Protein AF-A0A6M4ITG8-F1 (afdb_monomer)

Foldseek 3Di:
DPDDDDDDADALCVLVCLAQVVQLAPLSLVLLVQLVLVLLQFQEKEWEFDPDDDQFGKIKIKTLGQWDDPCCCVVPLLPAQDQPCVVPQAHPVRAGRPDGGRSSSSNLVNWAQKKKKWWDHPQKIKIWIDGNVLSNPDRHPPPDDTDIDMDGHPDHGIMMMMGHRTDPPHDDDDQLVSLQSNQQADLDDNRHWYYYNNHTSDDDDAAADKDKDWDQFPLQGIKTWMKGQGPDFAPQFAEFEDENSHGLEGGDLLPDDCVVVVQDSRRRIYIYMYRNSQPPPPPDPDDDNQGPPVSHHGDCPDPNNVSVSVVRNVVSVVVSVVVLVVVLVVQLVVLCPDPVNVVLLVPADPVVSVVLSVVLSVQSSVCSPPDPVVNNVVNVVSSVVRVDCVVVVLVVVVVPDDPVCVVVNVVVVVVVVVVVVVVVVVVLVVLVVLLVLLVCQLPDPPRDQVSVLVSCQVPVVLPPPQKDFQDAFDFVCVSLVNDFDPVCPVRRRQGQGTKIAGNVDRQEIETEHEDHSADADDVVQVVSQVSSVVRCCVSRVSHDYAYEYEYAYYDPVCVVCQVVVVVVRYHYYYSVRSSVVSVVVSVVVVVVVPD

Radius of gyration: 39.99 Å; Cα contacts (8 Å, |Δi|>4): 914; chains: 1; bounding box: 109×62×108 Å

Nearest PDB structures (foldseek):
  1nhh-assembly1_A-2  TM=6.300E-01  e=1.356E-10  Escherichia coli K-12
  3zkd-assembly1_C  TM=5.400E-01  e=2.522E-10  Mycobacterium tuberculosis
  3zkd-assembly4_A  TM=5.430E-01  e=3.344E-10  Mycobacterium tuberculosis
  3zkb-assembly8_M  TM=5.089E-01  e=1.082E-10  Mycobacterium tuberculosis
  1mu5-assembly1_A  TM=4.742E-01  e=1.568E-07  Saccharolobus shibatae

Organism: NCBI:txid2732249

Solvent-accessible surface area (backbone atoms only — not comparable to full-atom values): 32606 Å² total; per-residue (Å²): 134,87,80,84,86,82,79,94,79,66,58,41,64,53,54,49,55,62,11,34,71,70,18,78,40,64,62,58,21,51,45,38,50,51,40,52,32,52,56,38,61,18,47,43,34,45,32,41,71,58,95,62,91,56,84,83,31,48,39,39,40,37,28,56,13,60,42,35,43,67,65,45,41,58,69,50,66,68,37,74,59,43,48,55,45,81,81,41,59,52,40,95,83,65,43,72,56,74,62,54,65,38,52,51,86,41,16,57,58,27,50,16,46,26,43,37,39,41,22,18,24,96,53,31,31,30,33,40,72,48,50,49,74,70,49,72,78,41,82,42,72,81,83,68,84,75,73,72,51,74,45,84,38,92,67,76,42,10,38,36,40,37,32,31,48,54,47,89,87,66,75,79,71,55,64,70,58,41,28,50,48,42,40,36,66,32,58,62,51,102,71,25,47,43,26,46,73,86,42,70,39,55,80,84,85,72,64,50,57,74,46,77,51,76,48,80,40,80,86,67,42,80,39,37,36,37,39,27,48,32,79,55,79,46,99,66,28,19,43,19,36,27,40,79,55,16,52,35,29,72,50,36,59,61,89,62,61,44,73,89,70,68,53,81,42,49,43,20,30,32,39,39,36,41,42,46,74,61,69,48,96,76,54,70,95,72,71,73,82,38,53,36,95,87,53,70,33,62,43,72,85,38,68,51,49,42,45,48,47,56,48,48,27,53,50,52,50,52,53,38,51,53,49,42,53,51,52,46,50,52,52,40,54,53,55,59,65,30,70,71,50,38,56,53,48,66,72,41,58,80,86,52,31,59,58,52,51,52,52,47,50,55,50,49,63,69,45,75,87,53,54,72,65,57,50,49,52,52,47,50,52,56,49,49,62,74,66,37,66,69,60,54,53,52,50,52,52,58,74,70,56,59,91,88,44,56,68,58,52,52,47,51,52,52,51,43,57,46,48,52,53,50,45,53,50,44,52,52,47,50,51,50,50,52,52,52,50,52,51,51,43,53,70,36,96,78,49,52,47,68,59,54,49,55,53,40,70,80,37,46,59,53,80,42,75,56,58,40,88,71,47,65,69,44,34,42,36,66,78,45,75,66,67,67,58,81,95,48,57,93,54,34,76,44,57,55,45,32,34,29,32,37,75,86,42,88,46,38,31,36,38,38,37,76,44,34,42,83,34,59,40,42,65,68,58,53,53,52,52,51,50,53,50,53,55,50,35,74,77,37,72,78,43,50,67,34,39,38,42,37,15,40,44,68,33,76,77,37,58,77,46,42,71,69,35,42,79,71,37,37,39,79,40,30,54,65,53,41,50,50,50,39,49,58,50,49,50,52,53,47,43,74,72,69,103

Secondary structure (DSSP, 8-state):
-----------TTHHHHHHTTT--SHHHHHHHHHHHHHHTT-SEEEEE--SS--TT-EEEEEE-S----HHHIIIIIS-TT--GGGG-SB-TT-PBP---SS-GGGGGGGTEEEEEEEEEETTEEEEEEEEHHHHHT-S-STT-----EEEE--SPSEEEEEEEEEPTT--PPPHHHHHHHHHHHS--BTTBEEEETTEE--PPP--EEEEEEEEEETTTEEEEEEEEEESS--SS-EEEEEETTEEEEEEE-TT--TTTTT-SSGGGEEEEEE-GGGS-S--TT-----B-TTSSSB-TTSHHHHHHHHHHHHHHHHHHHHHHHHHHHHHHHHHHTSHHHHHHHHHS-HHHHHHHHHHHHHHHHH-TTS-HHHHHHHHHHHHHHHHSHHHHHHHHHHHT--GGGHHHHHHHHHHHHHHHHHHHHHHHHHHHHHHHHHHHHHH-TT--HHHHHHHHHTTGGGT-TTEEEEEES--HHHHTTT---GGGGGGTT---SEEEEESS-TTEEEEEEE--TTPPB-HHHHHHHHHHHHHHHHH-TTSEEEEEEEESSB-HHHHHHHHHHHTTTEEEEEHHHHHHHHHHHHHHHHHHTT-

Mean predicted aligned error: 18.12 Å

Sequence (595 aa):
MTGLQAEFSFSPRILEHLGIAAYNSVQKCLAELVANAYDADASHVVIELPDVLDDSSTISIADDGVGMTAAALTKKFLHVGRNRRADGERTAKQRLVIGSKGIGKLAGFGIASRVRLTTRSDGLQSAITIDKSALDNVQSLVGHKIDVVQTPSELAPGTKIELIQLHAGLKMPSADSLRRHLYRSMPMGPGFSVTVNGVECTAEEVLGDRTDFAEQVPGVGQVTGFYVLASTRQKRPGLSVRVRGRIVQAPSLFSLDTRAHGFFTAEKIVGEIRAEFLDPEDPGQDRQDLIKTSRDGFLEDSETVRAFYDWAGTFVRKVIQGADEGETKKRTDTLMSSPEVKARLEKLPPHVRGTASTVVRGIIAKLKTASEEDAKSLIEWVLRYYESSVLKELMNAIAAADVHEAEKLAALVSEWGLTQLTSVASIVQTQINIITRLEELVSSDKAYEIDLHKLVEANLWLVKEGLELWSSDKPLRVVLDGKIDQLYADKSDLRPDLICRSRDEGHQATIIEFKRPKEKIRMEHVTQALGYEGLLKAHRPNLNFTTYVVGREYDSEVLAIREKQANAGLHLWSFGEILQRARARFERILDILGR

pLDDT: mean 80.25, std 14.85, range [37.78, 98.56]

Structure (mmCIF, N/CA/C/O backbone):
data_AF-A0A6M4ITG8-F1
#
_entry.id   AF-A0A6M4ITG8-F1
#
loop_
_atom_site.group_PDB
_atom_site.id
_atom_site.type_symbol
_atom_site.label_atom_id
_atom_site.label_alt_id
_atom_site.label_comp_id
_atom_site.label_asym_id
_atom_site.label_entity_id
_atom_site.label_seq_id
_atom_site.pdbx_PDB_ins_code
_atom_site.Cartn_x
_atom_site.Cartn_y
_atom_site.Cartn_z
_atom_site.occupancy
_atom_site.B_iso_or_equiv
_atom_site.auth_seq_id
_atom_site.auth_comp_id
_atom_site.auth_asym_id
_atom_site.auth_atom_id
_atom_site.pdbx_PDB_model_num
ATOM 1 N N . MET A 1 1 ? -43.488 -41.873 30.779 1.00 44.22 1 MET A N 1
ATOM 2 C CA . MET A 1 1 ? -42.141 -41.275 30.694 1.00 44.22 1 MET A CA 1
ATOM 3 C C . MET A 1 1 ? -42.227 -39.882 31.286 1.00 44.22 1 MET A C 1
ATOM 5 O O . MET A 1 1 ? -42.951 -39.059 30.744 1.00 44.22 1 MET A O 1
ATOM 9 N N . THR A 1 2 ? -41.590 -39.635 32.426 1.00 53.91 2 THR A N 1
ATOM 10 C CA . THR A 1 2 ? -41.439 -38.283 32.978 1.00 53.91 2 THR A CA 1
ATOM 11 C C . THR A 1 2 ? -40.275 -37.622 32.249 1.00 53.91 2 THR A C 1
ATOM 13 O O . THR A 1 2 ? -39.123 -37.992 32.459 1.00 53.91 2 THR A O 1
ATOM 16 N N . GLY A 1 3 ? -40.581 -36.724 31.311 1.00 52.62 3 GLY A N 1
ATOM 17 C CA . GLY A 1 3 ? -39.564 -35.972 30.582 1.00 52.62 3 GLY A CA 1
ATOM 18 C C . GLY A 1 3 ? -38.851 -35.023 31.538 1.00 52.62 3 GLY A C 1
ATOM 19 O O . GLY A 1 3 ? -39.477 -34.111 32.072 1.00 52.62 3 GLY A O 1
ATOM 20 N N . LEU A 1 4 ? -37.563 -35.260 31.781 1.00 59.41 4 LEU A N 1
ATOM 21 C CA . LEU A 1 4 ? -36.729 -34.342 32.545 1.00 59.41 4 LEU A CA 1
ATOM 22 C C . LEU A 1 4 ? -36.489 -33.100 31.676 1.00 59.41 4 LEU A C 1
ATOM 24 O O . LEU A 1 4 ? -35.905 -33.209 30.598 1.00 59.41 4 LEU A O 1
ATOM 28 N N . GLN A 1 5 ? -36.961 -31.937 32.118 1.00 57.53 5 GLN A N 1
ATOM 29 C CA . GLN A 1 5 ? -36.581 -30.665 31.508 1.00 57.53 5 GLN A CA 1
ATOM 30 C C . GLN A 1 5 ? -35.270 -30.191 32.136 1.00 57.53 5 GLN A C 1
ATOM 32 O O . GLN A 1 5 ? -35.105 -30.235 33.354 1.00 57.53 5 GLN A O 1
ATOM 37 N N . ALA A 1 6 ? -34.339 -29.764 31.290 1.00 55.53 6 ALA A N 1
ATOM 38 C CA . ALA A 1 6 ? -33.074 -29.161 31.682 1.00 55.53 6 ALA A CA 1
ATOM 39 C C . ALA A 1 6 ? -32.940 -27.796 31.000 1.00 55.53 6 ALA A C 1
ATOM 41 O O . ALA A 1 6 ? -33.406 -27.615 29.874 1.00 55.53 6 ALA A O 1
ATOM 42 N N . GLU A 1 7 ? -32.290 -26.853 31.677 1.00 68.50 7 GLU A N 1
ATOM 43 C CA . GLU A 1 7 ? -32.037 -25.502 31.176 1.00 68.50 7 GLU A CA 1
ATOM 44 C C . GLU A 1 7 ? -30.549 -25.303 30.874 1.00 68.50 7 GLU A C 1
ATOM 46 O O . GLU A 1 7 ? -29.676 -25.862 31.544 1.00 68.50 7 GLU A O 1
ATOM 51 N N . PHE A 1 8 ? -30.251 -24.477 29.870 1.00 60.81 8 PHE A N 1
ATOM 52 C CA . PHE A 1 8 ? -28.891 -24.003 29.633 1.00 60.81 8 PHE A CA 1
ATOM 53 C C . PHE A 1 8 ? -28.471 -23.044 30.750 1.00 60.81 8 PHE A C 1
ATOM 55 O O . PHE A 1 8 ? -29.163 -22.067 31.029 1.00 60.81 8 PHE A O 1
ATOM 62 N N . SER A 1 9 ? -27.297 -23.276 31.337 1.00 60.84 9 SER A N 1
ATOM 63 C CA . SER A 1 9 ? -26.645 -22.334 32.244 1.00 60.84 9 SER A CA 1
ATOM 64 C C . SER A 1 9 ? -25.383 -21.764 31.594 1.00 60.84 9 SER A C 1
ATOM 66 O O . SER A 1 9 ? -24.622 -22.468 30.927 1.00 60.84 9 SER A O 1
ATOM 68 N N . PHE A 1 10 ? -25.166 -20.460 31.757 1.00 64.00 10 PHE A N 1
ATOM 69 C CA . PHE A 1 10 ? -23.997 -19.771 31.215 1.00 64.00 10 PHE A CA 1
ATOM 70 C C . PHE A 1 10 ? -22.946 -19.593 32.307 1.00 64.00 10 PHE A C 1
ATOM 72 O O . PHE A 1 10 ? -23.203 -18.949 33.324 1.00 64.00 10 PHE A O 1
ATOM 79 N N . SER A 1 11 ? -21.743 -20.124 32.079 1.00 66.88 11 SER A N 1
ATOM 80 C CA . SER A 1 11 ? -20.603 -19.848 32.954 1.00 66.88 11 SER A CA 1
ATOM 81 C C . SER A 1 11 ? -20.175 -18.384 32.816 1.00 66.88 11 SER A C 1
ATOM 83 O O . SER A 1 11 ? -20.035 -17.907 31.687 1.00 66.88 11 SER A O 1
ATOM 85 N N . PRO A 1 12 ? -19.860 -17.680 33.916 1.00 64.75 12 PRO A N 1
ATOM 86 C CA . PRO A 1 12 ? -19.306 -16.325 33.843 1.00 64.75 12 PRO A CA 1
ATOM 87 C C . PRO A 1 12 ? -17.963 -16.233 33.103 1.00 64.75 12 PRO A C 1
ATOM 89 O O . PRO A 1 12 ? -17.653 -15.183 32.538 1.00 64.75 12 PRO A O 1
ATOM 92 N N . ARG A 1 13 ? -17.245 -17.360 32.944 1.00 66.19 13 ARG A N 1
ATOM 93 C CA . ARG A 1 13 ? -16.069 -17.488 32.058 1.00 66.19 13 ARG A CA 1
ATOM 94 C C . ARG A 1 13 ? -16.365 -17.178 30.589 1.00 66.19 13 ARG A C 1
ATOM 96 O O . ARG A 1 13 ? -15.450 -16.913 29.815 1.00 66.19 13 ARG A O 1
ATOM 103 N N . ILE A 1 14 ? -17.634 -17.160 30.176 1.00 68.00 14 ILE A N 1
ATOM 104 C CA . ILE A 1 14 ? -18.012 -16.726 28.828 1.00 68.00 14 ILE A CA 1
ATOM 105 C C . ILE A 1 14 ? -17.596 -15.274 28.556 1.00 68.00 14 ILE A C 1
ATOM 107 O O . ILE A 1 14 ? -17.274 -14.943 27.419 1.00 68.00 14 ILE A O 1
ATOM 111 N N . LEU A 1 15 ? -17.533 -14.418 29.586 1.00 64.62 15 LEU A N 1
ATOM 112 C CA . LEU A 1 15 ? -17.034 -13.048 29.450 1.00 64.62 15 LEU A CA 1
ATOM 113 C C . LEU A 1 15 ? -15.535 -13.019 29.139 1.00 64.62 15 LEU A C 1
ATOM 115 O O . LEU A 1 15 ? -15.103 -12.185 28.348 1.00 64.62 15 LEU A O 1
ATOM 119 N N . GLU A 1 16 ? -14.753 -13.951 29.692 1.00 63.00 16 GLU A N 1
ATOM 120 C CA . GLU A 1 16 ? -13.333 -14.092 29.359 1.00 63.00 16 GLU A CA 1
ATOM 121 C C . GLU A 1 16 ? -13.156 -14.517 27.901 1.00 63.00 16 GLU A C 1
ATOM 123 O O . GLU A 1 16 ? -12.381 -13.910 27.166 1.00 63.00 16 GLU A O 1
ATOM 128 N N . HIS A 1 17 ? -13.921 -15.509 27.442 1.00 65.12 17 HIS A N 1
ATOM 129 C CA . HIS A 1 17 ? -13.849 -15.960 26.053 1.00 65.12 17 HIS A CA 1
ATOM 130 C C . HIS A 1 17 ? -14.342 -14.898 25.059 1.00 65.12 17 HIS A C 1
ATOM 132 O O . HIS A 1 17 ? -13.745 -14.730 23.998 1.00 65.12 17 HIS A O 1
ATOM 138 N N . LEU A 1 18 ? -15.394 -14.147 25.392 1.00 63.28 18 LEU A N 1
ATOM 139 C CA . LEU A 1 18 ? -15.942 -13.103 24.520 1.00 63.28 18 LEU A CA 1
ATOM 140 C C . LEU A 1 18 ? -15.141 -11.793 24.556 1.00 63.28 18 LEU A C 1
ATOM 142 O O . LEU A 1 18 ? -15.148 -11.067 23.567 1.00 63.28 18 LEU A O 1
ATOM 146 N N . GLY A 1 19 ? -14.467 -11.476 25.665 1.00 58.62 19 GLY A N 1
ATOM 147 C CA . GLY A 1 19 ? -13.651 -10.269 25.820 1.00 58.62 19 GLY A CA 1
ATOM 148 C C . GLY A 1 19 ? -12.183 -10.478 25.437 1.00 58.62 19 GLY A C 1
ATOM 149 O O . GLY A 1 19 ? -11.650 -9.765 24.591 1.00 58.62 19 GLY A O 1
ATOM 150 N N . ILE A 1 20 ? -11.524 -11.483 26.018 1.00 58.59 20 ILE A N 1
ATOM 151 C CA . ILE A 1 20 ? -10.068 -11.680 25.917 1.00 58.59 20 ILE A CA 1
ATOM 152 C C . ILE A 1 20 ? -9.685 -12.360 24.601 1.00 58.59 20 ILE A C 1
ATOM 154 O O . ILE A 1 20 ? -8.748 -11.922 23.932 1.00 58.59 20 ILE A O 1
ATOM 158 N N . ALA A 1 21 ? -10.417 -13.397 24.180 1.00 54.91 21 ALA A N 1
ATOM 159 C CA . ALA A 1 21 ? -10.091 -14.099 22.934 1.00 54.91 21 ALA A CA 1
ATOM 160 C C . ALA A 1 21 ? -10.488 -13.296 21.679 1.00 54.91 21 ALA A C 1
ATOM 162 O O . ALA A 1 21 ? -9.837 -13.422 20.642 1.00 54.91 21 ALA A O 1
ATOM 163 N N . ALA A 1 22 ? -11.519 -12.445 21.766 1.00 56.41 22 ALA A N 1
ATOM 164 C CA . ALA A 1 22 ? -11.981 -11.628 20.641 1.00 56.41 22 ALA A CA 1
ATOM 165 C C . ALA A 1 22 ? -11.178 -10.324 20.455 1.00 56.41 22 ALA A C 1
ATOM 167 O O . ALA A 1 22 ? -11.015 -9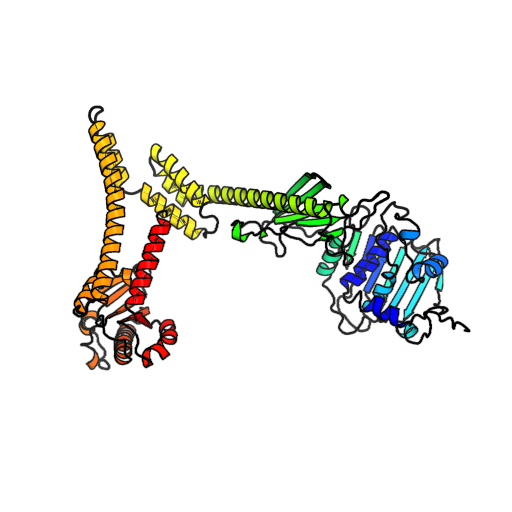.862 19.322 1.00 56.41 22 ALA A O 1
ATOM 168 N N . TYR A 1 23 ? -10.643 -9.748 21.541 1.00 61.59 23 TYR A N 1
ATOM 169 C CA . TYR A 1 23 ? -9.985 -8.434 21.547 1.00 61.59 23 TYR A CA 1
ATOM 170 C C . TYR A 1 23 ? -8.557 -8.492 22.107 1.00 61.59 23 TYR A C 1
ATOM 172 O O . TYR A 1 23 ? -8.166 -7.711 22.967 1.00 61.59 23 TYR A O 1
ATOM 180 N N . ASN A 1 24 ? -7.737 -9.389 21.560 1.00 66.44 24 ASN A N 1
ATOM 181 C CA . ASN A 1 24 ? -6.327 -9.571 21.937 1.00 66.44 24 ASN A CA 1
ATOM 182 C C . ASN A 1 24 ? -5.367 -8.449 21.468 1.00 66.44 24 ASN A C 1
ATOM 184 O O . ASN A 1 24 ? -4.148 -8.608 21.513 1.00 66.44 24 ASN A O 1
ATOM 188 N N . SER A 1 25 ? -5.897 -7.330 20.972 1.00 82.94 25 SER A N 1
ATOM 189 C CA . SER A 1 25 ? -5.136 -6.192 20.458 1.00 82.94 25 SER A CA 1
ATOM 190 C C . SER A 1 25 ? -5.728 -4.902 21.007 1.00 82.94 25 SER A C 1
ATOM 192 O O . SER A 1 25 ? -6.934 -4.669 20.899 1.00 82.94 25 SER A O 1
ATOM 194 N N . VAL A 1 26 ? -4.853 -4.037 21.529 1.00 89.25 26 VAL A N 1
ATOM 195 C CA . VAL A 1 26 ? -5.211 -2.699 22.022 1.00 89.25 26 VAL A CA 1
ATOM 196 C C . VAL A 1 26 ? -5.970 -1.918 20.954 1.00 89.25 26 VAL A C 1
ATOM 198 O O . VAL A 1 26 ? -7.016 -1.351 21.244 1.00 89.25 26 VAL A O 1
ATOM 201 N N . GLN A 1 27 ? -5.512 -1.954 19.698 1.00 90.81 27 GLN A N 1
ATOM 202 C CA . GLN A 1 27 ? -6.177 -1.244 18.604 1.00 90.81 27 GLN A CA 1
ATOM 203 C C . GLN A 1 27 ? -7.631 -1.687 18.409 1.00 90.81 27 GLN A C 1
ATOM 205 O O . GLN A 1 27 ? -8.511 -0.836 18.309 1.00 90.81 27 GLN A O 1
ATOM 210 N N . LYS A 1 28 ? -7.892 -3.002 18.404 1.00 86.19 28 LYS A N 1
ATOM 211 C CA . LYS A 1 28 ? -9.253 -3.543 18.250 1.00 86.19 28 LYS A CA 1
ATOM 212 C C . LYS A 1 28 ? -10.141 -3.184 19.439 1.00 86.19 28 LYS A C 1
ATOM 214 O O . LYS A 1 28 ? -11.286 -2.797 19.239 1.00 86.19 28 LYS A O 1
ATOM 219 N N . CYS A 1 29 ? -9.608 -3.286 20.658 1.00 89.38 29 CYS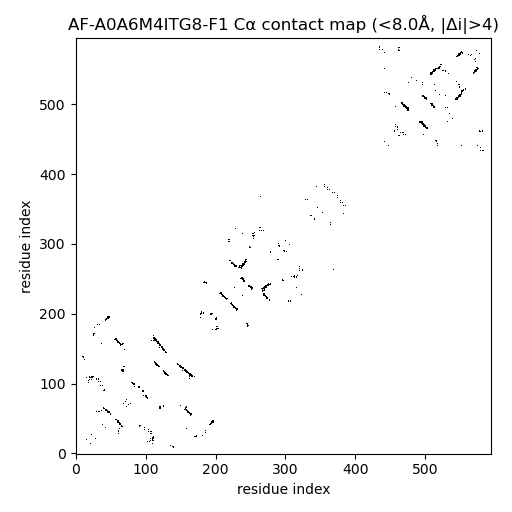 A N 1
ATOM 220 C CA . CYS A 1 29 ? -10.325 -2.898 21.871 1.00 89.38 29 CYS A CA 1
ATOM 221 C C . CYS A 1 29 ? -10.757 -1.428 21.815 1.00 89.38 29 CYS A C 1
ATOM 223 O O . CYS A 1 29 ? -11.928 -1.112 22.007 1.00 89.38 29 CYS A O 1
ATOM 225 N N . LEU A 1 30 ? -9.819 -0.529 21.512 1.00 93.69 30 LEU A N 1
ATOM 226 C CA . LEU A 1 30 ? -10.099 0.902 21.439 1.00 93.69 30 LEU A CA 1
ATOM 227 C C . LEU A 1 30 ? -11.061 1.236 20.296 1.00 93.69 30 LEU A C 1
ATOM 229 O O . LEU A 1 30 ? -11.955 2.052 20.490 1.00 93.69 30 LEU A O 1
ATOM 233 N N . ALA A 1 31 ? -10.953 0.564 19.149 1.00 91.50 31 ALA A N 1
ATOM 234 C CA . ALA A 1 31 ? -11.896 0.731 18.049 1.00 91.50 31 ALA A CA 1
ATOM 235 C C . ALA A 1 31 ? -13.345 0.394 18.459 1.00 91.50 31 ALA A C 1
ATOM 237 O O . ALA A 1 31 ? -14.258 1.148 18.139 1.00 91.50 31 ALA A O 1
ATOM 238 N N . GLU A 1 32 ? -13.583 -0.680 19.217 1.00 88.94 32 GLU A N 1
ATOM 239 C CA . GLU A 1 32 ? -14.934 -0.999 19.715 1.00 88.94 32 GLU A CA 1
ATOM 240 C C . GLU A 1 32 ? -15.474 0.055 20.689 1.00 88.94 32 GLU A C 1
ATOM 242 O O . GLU A 1 32 ? -16.655 0.399 20.647 1.00 88.94 32 GLU A O 1
ATOM 247 N N . LEU A 1 33 ? -14.619 0.592 21.563 1.00 92.25 33 LEU A N 1
ATOM 248 C CA . LEU A 1 33 ? -15.021 1.639 22.504 1.00 92.25 33 LEU A CA 1
ATOM 249 C C . LEU A 1 33 ? -15.336 2.955 21.773 1.00 92.25 33 LEU A C 1
ATOM 251 O O . LEU A 1 33 ? -16.335 3.600 22.087 1.00 92.25 33 LEU A O 1
ATOM 255 N N . VAL A 1 34 ? -14.573 3.294 20.731 1.00 95.06 34 VAL A N 1
ATOM 256 C CA . VAL A 1 34 ? -14.858 4.430 19.839 1.00 95.06 34 VAL A CA 1
ATOM 257 C C . VAL A 1 34 ? -16.144 4.211 19.034 1.00 95.06 34 VAL A C 1
ATOM 259 O O . VAL A 1 34 ? -16.920 5.147 18.859 1.00 95.06 34 VAL A O 1
ATOM 262 N N . ALA A 1 35 ? -16.426 2.985 18.585 1.00 91.00 35 ALA A N 1
ATOM 263 C CA . ALA A 1 35 ? -17.688 2.665 17.919 1.00 91.00 35 ALA A CA 1
ATOM 264 C C . ALA A 1 35 ? -18.897 2.875 18.849 1.00 91.00 35 ALA A C 1
ATOM 266 O O . ALA A 1 35 ? -19.919 3.401 18.413 1.00 91.00 35 ALA A O 1
ATOM 267 N N . ASN A 1 36 ? -18.773 2.539 20.139 1.00 90.94 36 ASN A N 1
ATOM 268 C CA . ASN A 1 36 ? -19.821 2.829 21.123 1.00 90.94 36 ASN A CA 1
ATOM 269 C C . ASN A 1 36 ? -20.027 4.340 21.313 1.00 90.94 36 ASN A C 1
ATOM 271 O O . ASN A 1 36 ? -21.168 4.780 21.426 1.00 90.94 36 ASN A O 1
ATOM 275 N N . ALA A 1 37 ? -18.950 5.132 21.314 1.00 94.44 37 ALA A N 1
ATOM 276 C CA . ALA A 1 37 ? -19.041 6.591 21.356 1.00 94.44 37 ALA A CA 1
ATOM 277 C C . ALA A 1 37 ? -19.727 7.162 20.099 1.00 94.44 37 ALA A C 1
ATOM 279 O O . ALA A 1 37 ? -20.587 8.038 20.197 1.00 94.44 37 ALA A O 1
ATOM 280 N N . TYR A 1 38 ? -19.418 6.619 18.915 1.00 93.38 38 TYR A N 1
ATOM 281 C CA . TYR A 1 38 ? -20.097 6.983 17.668 1.00 93.38 38 TYR A CA 1
ATOM 282 C C . TYR A 1 38 ? -21.607 6.708 17.732 1.00 93.38 38 TYR A C 1
ATOM 284 O O . TYR A 1 38 ? -22.404 7.586 17.386 1.00 93.38 38 TYR A O 1
ATOM 292 N N . ASP A 1 39 ? -21.991 5.523 18.221 1.00 90.56 39 ASP A N 1
ATOM 293 C CA . ASP A 1 39 ? -23.387 5.103 18.414 1.00 90.56 39 ASP A CA 1
ATOM 294 C C . ASP A 1 39 ? -24.107 5.909 19.517 1.00 90.56 39 ASP A C 1
ATOM 296 O O . ASP A 1 39 ? -25.340 5.948 19.556 1.00 90.56 39 ASP A O 1
ATOM 300 N N . ALA A 1 40 ? -23.348 6.564 20.403 1.00 91.44 40 ALA A N 1
ATOM 301 C CA . ALA A 1 40 ? -23.827 7.510 21.411 1.00 91.44 40 ALA A CA 1
ATOM 302 C C . ALA A 1 40 ? -23.896 8.960 20.895 1.00 91.44 40 ALA A C 1
ATOM 304 O O . ALA A 1 40 ? -24.033 9.893 21.687 1.00 91.44 40 ALA A O 1
ATOM 305 N N . ASP A 1 41 ? -23.813 9.164 19.577 1.00 94.25 41 ASP A N 1
ATOM 306 C CA . ASP A 1 41 ? -23.896 10.475 18.928 1.00 94.25 41 ASP A CA 1
ATOM 307 C C . ASP A 1 41 ? -22.794 11.473 19.341 1.00 94.25 41 ASP A C 1
ATOM 309 O O . ASP A 1 41 ? -22.950 12.682 19.134 1.00 94.25 41 ASP A O 1
ATOM 313 N N . ALA A 1 42 ? -21.651 10.989 19.843 1.00 96.50 42 ALA A N 1
ATOM 314 C CA . ALA A 1 42 ? -20.478 11.819 20.133 1.00 96.50 42 ALA A CA 1
ATOM 315 C C . ALA A 1 42 ? -19.978 12.527 18.872 1.00 96.50 42 ALA A C 1
ATOM 317 O O . ALA A 1 42 ? -19.979 11.936 17.795 1.00 96.50 42 ALA A O 1
ATOM 318 N N . SER A 1 43 ? -19.570 13.784 18.972 1.00 96.62 43 SER A N 1
ATOM 319 C CA . SER A 1 43 ? -18.903 14.523 17.892 1.00 96.62 43 SER A CA 1
ATOM 320 C C . SER A 1 43 ? -17.382 14.384 17.985 1.00 96.62 43 SER A C 1
ATOM 322 O O . SER A 1 43 ? -16.709 14.407 16.956 1.00 96.62 43 SER A O 1
ATOM 324 N N . HIS A 1 44 ? -16.851 14.192 19.192 1.00 97.88 44 HIS A N 1
ATOM 325 C CA . HIS A 1 44 ? -15.429 14.059 19.459 1.00 97.88 44 HIS A CA 1
ATOM 326 C C . HIS A 1 44 ? -15.138 12.947 20.471 1.00 97.88 44 HIS A C 1
ATOM 328 O O . HIS A 1 44 ? -15.818 12.815 21.489 1.00 97.88 44 HIS A O 1
ATOM 334 N N . VAL A 1 45 ? -14.087 12.167 20.210 1.00 98.44 45 VAL A N 1
ATOM 335 C CA . VAL A 1 45 ? -13.561 11.169 21.149 1.00 98.44 45 VAL A CA 1
ATOM 336 C C . VAL A 1 45 ? -12.085 11.433 21.407 1.00 98.44 45 VAL A C 1
ATOM 338 O O . VAL A 1 45 ? -11.299 11.557 20.472 1.00 98.44 45 VAL A O 1
ATOM 341 N N . VAL A 1 46 ? -11.694 11.473 22.673 1.00 98.56 46 VAL A N 1
ATOM 342 C CA . VAL A 1 46 ? -10.309 11.647 23.116 1.00 98.56 46 VAL A CA 1
ATOM 343 C C . VAL A 1 46 ? -9.799 10.326 23.665 1.00 98.56 46 VAL A C 1
ATOM 345 O O . VAL A 1 46 ? -10.446 9.720 24.517 1.00 98.56 46 VAL A O 1
ATOM 348 N N . ILE A 1 47 ? -8.640 9.884 23.186 1.00 98.25 47 ILE A N 1
ATOM 349 C CA . ILE A 1 47 ? -7.922 8.719 23.701 1.00 98.25 47 ILE A CA 1
ATOM 350 C C . ILE A 1 47 ? -6.571 9.167 24.244 1.00 98.25 47 ILE A C 1
ATOM 352 O O . ILE A 1 47 ? -5.789 9.812 23.542 1.00 98.25 47 ILE A O 1
ATOM 356 N N . GLU A 1 48 ? -6.269 8.754 25.467 1.00 97.19 48 GLU A N 1
ATOM 357 C CA . GLU A 1 48 ? -4.976 8.977 26.107 1.00 97.19 48 GLU A CA 1
ATOM 358 C C . GLU A 1 48 ? -4.296 7.630 26.350 1.00 97.19 48 GLU A C 1
ATOM 360 O O . GLU A 1 48 ? -4.814 6.762 27.061 1.00 97.19 48 GLU A O 1
ATOM 365 N N . LEU A 1 49 ? -3.137 7.451 25.720 1.00 94.31 49 LEU A N 1
ATOM 366 C CA . LEU A 1 49 ? -2.232 6.333 25.936 1.00 94.31 49 LEU A CA 1
ATOM 367 C C . LEU A 1 49 ? -1.094 6.774 26.865 1.00 94.31 49 LEU A C 1
ATOM 369 O O . LEU A 1 49 ? -0.566 7.872 26.672 1.00 94.31 49 LEU A O 1
ATOM 373 N N . PRO A 1 50 ? -0.662 5.917 27.805 1.00 90.56 50 PRO A N 1
ATOM 374 C CA . PRO A 1 50 ? 0.502 6.197 28.634 1.00 90.56 50 PRO A CA 1
ATOM 375 C C . PRO A 1 50 ? 1.787 6.151 27.792 1.00 90.56 50 PRO A C 1
ATOM 377 O O . PRO A 1 50 ? 1.934 5.284 26.927 1.00 90.56 50 PRO A O 1
ATOM 380 N N . ASP A 1 51 ? 2.727 7.060 28.064 1.00 83.00 51 ASP A N 1
ATOM 381 C CA . ASP A 1 51 ? 4.025 7.105 27.372 1.00 83.00 51 ASP A CA 1
ATOM 382 C C . ASP A 1 51 ? 4.924 5.917 27.750 1.00 83.00 51 ASP A C 1
ATOM 384 O O . ASP A 1 51 ? 5.662 5.384 26.918 1.00 83.00 51 ASP A O 1
ATOM 388 N N . VAL A 1 52 ? 4.842 5.481 29.009 1.00 82.88 52 VAL A N 1
ATOM 389 C CA . VAL A 1 52 ? 5.573 4.339 29.568 1.00 82.88 52 VAL A CA 1
ATOM 390 C C . VAL A 1 52 ? 4.576 3.437 30.284 1.00 82.88 52 VAL A C 1
ATOM 392 O O . VAL A 1 52 ? 3.698 3.929 30.983 1.00 82.88 52 VAL A O 1
ATOM 395 N N . LEU A 1 53 ? 4.709 2.121 30.097 1.00 84.00 53 LEU A N 1
ATOM 396 C CA . LEU A 1 53 ? 3.917 1.136 30.827 1.00 84.00 53 LEU A CA 1
ATOM 397 C C . LEU A 1 53 ? 4.551 0.833 32.186 1.00 84.00 53 LEU A C 1
ATOM 399 O O . LEU A 1 53 ? 5.670 0.329 32.260 1.00 84.00 53 LEU A O 1
ATOM 403 N N . ASP A 1 54 ? 3.778 1.064 33.233 1.00 84.31 54 ASP A N 1
ATOM 404 C CA . ASP A 1 54 ? 4.025 0.685 34.619 1.00 84.31 54 ASP A CA 1
ATOM 405 C C . ASP A 1 54 ? 2.716 0.211 35.280 1.00 84.31 54 ASP A C 1
ATOM 407 O O . ASP A 1 54 ? 1.642 0.241 34.674 1.00 84.31 54 ASP A O 1
ATOM 411 N N . ASP A 1 55 ? 2.784 -0.220 36.539 1.00 81.31 55 ASP A N 1
ATOM 412 C CA . ASP A 1 55 ? 1.623 -0.748 37.269 1.00 81.31 55 ASP A CA 1
ATOM 413 C C . ASP A 1 55 ? 0.518 0.299 37.519 1.00 81.31 55 ASP A C 1
ATOM 415 O O . ASP A 1 55 ? -0.621 -0.056 37.836 1.00 81.31 55 ASP A O 1
ATOM 419 N N . SER A 1 56 ? 0.834 1.591 37.375 1.00 84.94 56 SER A N 1
ATOM 420 C CA . SER A 1 56 ? -0.106 2.710 37.517 1.00 84.94 56 SER A CA 1
ATOM 421 C C . SER A 1 56 ? -0.713 3.165 36.186 1.00 84.94 56 SER A C 1
ATOM 423 O O . SER A 1 56 ? -1.643 3.978 36.159 1.00 84.94 56 SER A O 1
ATOM 425 N N . SER A 1 57 ? -0.218 2.614 35.077 1.00 91.38 57 SER A N 1
ATOM 426 C CA . SER A 1 57 ? -0.605 3.006 33.733 1.00 91.38 57 SER A CA 1
ATOM 427 C C . SER A 1 57 ? -2.085 2.774 33.476 1.00 91.38 57 SER A C 1
ATOM 429 O O . SER A 1 57 ? -2.661 1.733 33.800 1.00 91.38 57 SER A O 1
ATOM 431 N N . THR A 1 58 ? -2.697 3.775 32.853 1.00 94.12 58 THR A N 1
ATOM 432 C CA . THR A 1 58 ? -4.118 3.799 32.528 1.00 94.12 58 THR A CA 1
ATOM 433 C C . THR A 1 58 ? -4.278 4.221 31.076 1.00 94.12 58 THR A C 1
ATOM 435 O O . THR A 1 58 ? -3.594 5.133 30.621 1.00 94.12 58 THR A O 1
ATOM 438 N N . ILE A 1 59 ? -5.190 3.571 30.353 1.00 95.62 59 ILE A N 1
ATOM 439 C CA . ILE A 1 59 ? -5.656 4.051 29.046 1.00 95.62 59 ILE A CA 1
ATOM 440 C C . ILE A 1 59 ? -7.030 4.677 29.251 1.00 95.62 59 ILE A C 1
ATOM 442 O O . ILE A 1 59 ? -7.920 4.036 29.816 1.00 95.62 59 ILE A O 1
ATOM 446 N N . SER A 1 60 ? -7.210 5.916 28.804 1.00 96.69 60 SER A N 1
ATOM 447 C CA . SER A 1 60 ? -8.468 6.648 28.951 1.00 96.69 60 SER A CA 1
ATOM 448 C C . SER A 1 60 ? -9.117 6.871 27.582 1.00 96.69 60 SER A C 1
ATOM 450 O O . SER A 1 60 ? -8.427 7.148 26.601 1.00 96.69 60 SER A O 1
ATOM 452 N N . ILE A 1 61 ? -10.439 6.700 27.499 1.00 97.56 61 ILE A N 1
ATOM 453 C CA . ILE A 1 61 ? -11.257 7.081 26.340 1.00 97.56 61 ILE A CA 1
ATOM 454 C C . ILE A 1 61 ? -12.411 7.932 26.850 1.00 97.56 61 ILE A C 1
ATOM 456 O O . ILE A 1 61 ? -13.144 7.492 27.735 1.00 97.56 61 ILE A O 1
ATOM 460 N N . ALA A 1 62 ? -12.586 9.128 26.303 1.00 98.12 62 ALA A N 1
ATOM 461 C CA . ALA A 1 62 ? -13.669 10.034 26.658 1.00 98.12 62 ALA A CA 1
ATOM 462 C C . ALA A 1 62 ? -14.407 10.516 25.410 1.00 98.12 62 ALA A C 1
ATOM 464 O O . ALA A 1 62 ? -13.772 10.908 24.437 1.00 98.12 62 ALA A O 1
ATOM 465 N N . ASP A 1 63 ? -15.733 10.519 25.450 1.00 98.06 63 ASP A N 1
ATOM 466 C CA . ASP A 1 63 ? -16.601 11.034 24.396 1.00 98.06 63 ASP A CA 1
ATOM 467 C C . ASP A 1 63 ? -17.532 12.140 24.908 1.00 98.06 63 ASP A C 1
ATOM 469 O O . ASP A 1 63 ? -17.867 12.192 26.095 1.00 98.06 63 ASP A O 1
ATOM 473 N N . ASP A 1 64 ? -17.948 13.016 23.995 1.00 97.44 64 ASP A N 1
ATOM 474 C CA . ASP A 1 64 ? -18.924 14.097 24.201 1.00 97.44 64 ASP A CA 1
ATOM 475 C C . ASP A 1 64 ? -20.341 13.709 23.727 1.00 97.44 64 ASP A C 1
ATOM 477 O O . ASP A 1 64 ? -21.133 14.553 23.297 1.00 97.44 64 ASP A O 1
ATOM 481 N N . GLY A 1 65 ? -20.651 12.410 23.736 1.00 96.00 65 GLY A N 1
ATOM 482 C CA . GLY A 1 65 ? -21.947 11.891 23.323 1.00 96.00 65 GLY A CA 1
ATOM 483 C C . GLY A 1 65 ? -23.067 12.202 24.311 1.00 96.00 65 GLY A C 1
ATOM 484 O O . GLY A 1 65 ? -22.922 12.943 25.281 1.00 96.00 65 GLY A O 1
ATOM 485 N N . VAL A 1 66 ? -24.221 11.573 24.094 1.00 94.75 66 VAL A N 1
ATOM 486 C CA . VAL A 1 66 ? -25.418 11.784 24.933 1.00 94.75 66 VAL A CA 1
ATOM 487 C C . VAL A 1 66 ? -25.262 11.282 26.374 1.00 94.75 66 VAL A C 1
ATOM 489 O O . VAL A 1 66 ? -26.085 11.600 27.227 1.00 94.75 66 VAL A O 1
ATOM 492 N N . GLY A 1 67 ? -24.223 10.488 26.649 1.00 93.88 67 GLY A N 1
ATOM 493 C CA . GLY A 1 67 ? -24.021 9.838 27.938 1.00 93.88 67 GLY A CA 1
ATOM 494 C C . GLY A 1 67 ? -25.157 8.880 28.309 1.00 93.88 67 GLY A C 1
ATOM 495 O O . GLY A 1 67 ? -25.910 8.393 27.462 1.00 93.88 67 GLY A O 1
ATOM 496 N N . MET A 1 68 ? -25.251 8.537 29.591 1.00 93.88 68 MET A N 1
ATOM 497 C CA . MET A 1 68 ? -26.247 7.597 30.100 1.00 93.88 68 MET A CA 1
ATOM 498 C C . MET A 1 68 ? -26.760 8.023 31.474 1.00 93.88 68 MET A C 1
ATOM 500 O O . MET A 1 68 ? -25.997 8.387 32.365 1.00 93.88 68 MET A O 1
ATOM 504 N N . THR A 1 69 ? -28.067 7.882 31.685 1.00 91.75 69 THR A N 1
ATOM 505 C CA . THR A 1 69 ? -28.658 7.888 33.031 1.00 91.75 69 THR A CA 1
ATOM 506 C C . THR A 1 69 ? -28.316 6.591 33.770 1.00 91.75 69 THR A C 1
ATOM 508 O O . THR A 1 69 ? -28.017 5.576 33.137 1.00 91.75 69 THR A O 1
ATOM 511 N N . ALA A 1 70 ? -28.439 6.549 35.101 1.00 87.50 70 ALA A N 1
ATOM 512 C CA . ALA A 1 70 ? -28.228 5.306 35.859 1.00 87.50 70 ALA A CA 1
ATOM 513 C C . ALA A 1 70 ? -29.150 4.159 35.402 1.00 87.50 70 ALA A C 1
ATOM 515 O O . ALA A 1 70 ? -28.740 2.997 35.357 1.00 87.50 70 ALA A O 1
ATOM 516 N N . ALA A 1 71 ? -30.380 4.474 34.984 1.00 86.75 71 ALA A N 1
ATOM 517 C CA . ALA A 1 71 ? -31.291 3.492 34.402 1.00 86.75 71 ALA A CA 1
ATOM 518 C C . ALA A 1 71 ? -30.789 2.971 33.044 1.00 86.75 71 ALA A C 1
ATOM 520 O O . ALA A 1 71 ? -30.877 1.774 32.778 1.00 86.75 71 ALA A O 1
ATOM 521 N N . ALA A 1 72 ? -30.248 3.841 32.183 1.00 86.62 72 ALA A N 1
ATOM 522 C CA . ALA A 1 72 ? -29.662 3.428 30.909 1.00 86.62 72 ALA A CA 1
ATOM 523 C C . ALA A 1 72 ? -28.377 2.607 31.110 1.00 86.62 72 ALA A C 1
ATOM 525 O O . ALA A 1 72 ? -28.204 1.573 30.462 1.00 86.62 72 ALA A O 1
ATOM 526 N N . LEU A 1 73 ? -27.524 3.004 32.056 1.00 86.12 73 LEU A N 1
ATOM 527 C CA . LEU A 1 73 ? -26.310 2.281 32.424 1.00 86.12 73 LEU A CA 1
ATOM 528 C C . LEU A 1 73 ? -26.632 0.854 32.898 1.00 86.12 73 LEU A C 1
ATOM 530 O O . LEU A 1 73 ? -26.058 -0.117 32.410 1.00 86.12 73 LEU A O 1
ATOM 534 N N . THR A 1 74 ? -27.615 0.703 33.786 1.00 81.62 74 THR A N 1
ATOM 535 C CA . THR A 1 74 ? -27.998 -0.604 34.348 1.00 81.62 74 THR A CA 1
ATOM 536 C C . THR A 1 74 ? -28.788 -1.476 33.370 1.00 81.62 74 THR A C 1
ATOM 538 O O . THR A 1 74 ? -28.475 -2.653 33.208 1.00 81.62 74 THR A O 1
ATOM 541 N N . LYS A 1 75 ? -29.793 -0.922 32.680 1.00 81.06 75 LYS A N 1
ATOM 542 C CA . LYS A 1 75 ? -30.706 -1.699 31.818 1.00 81.06 75 LYS A CA 1
ATOM 543 C C . LYS A 1 75 ? -30.219 -1.869 30.378 1.00 81.06 75 LYS A C 1
ATOM 545 O O . LYS A 1 75 ? -30.700 -2.761 29.679 1.00 81.06 75 LYS A O 1
ATOM 550 N N . LYS A 1 76 ? -29.329 -0.997 29.890 1.00 80.50 76 LYS A N 1
ATOM 551 C CA . LYS A 1 76 ? -28.826 -1.043 28.505 1.00 80.50 76 LYS A CA 1
ATOM 552 C C . LYS A 1 76 ? -27.352 -1.420 28.458 1.00 80.50 76 LYS A C 1
ATOM 554 O O . LYS A 1 76 ? -27.026 -2.439 27.855 1.00 80.50 76 LYS A O 1
ATOM 559 N N . PHE A 1 77 ? -26.481 -0.638 29.097 1.00 78.88 77 PHE A N 1
ATOM 560 C CA . PHE A 1 77 ? -25.038 -0.871 29.018 1.00 78.88 77 PHE A CA 1
ATOM 561 C C . PHE A 1 77 ? -24.658 -2.189 29.692 1.00 78.88 77 PHE A C 1
ATOM 563 O O . PHE A 1 77 ? -24.133 -3.062 29.022 1.00 78.88 77 PHE A O 1
ATOM 570 N N . LEU A 1 78 ? -25.018 -2.424 30.954 1.00 78.06 78 LEU A N 1
ATOM 571 C CA . LEU A 1 78 ? -24.664 -3.670 31.655 1.00 78.06 78 LEU A CA 1
ATOM 572 C C . LEU A 1 78 ? -25.411 -4.924 31.153 1.00 78.06 78 LEU A C 1
ATOM 574 O O . LEU A 1 78 ? -25.066 -6.041 31.529 1.00 78.06 78 LEU A O 1
ATOM 578 N N . HIS A 1 79 ? -26.383 -4.781 30.247 1.00 76.62 79 HIS A N 1
ATOM 579 C CA . HIS A 1 79 ? -27.089 -5.913 29.649 1.00 76.62 79 HIS A CA 1
ATOM 580 C C . HIS A 1 79 ? -26.273 -6.541 28.502 1.00 76.62 79 HIS A C 1
ATOM 582 O O . HIS A 1 79 ? -26.317 -6.093 27.351 1.00 76.62 79 HIS A O 1
ATOM 588 N N . VAL A 1 80 ? -25.453 -7.550 28.811 1.00 73.62 80 VAL A N 1
ATOM 589 C CA . VAL A 1 80 ? -24.592 -8.273 27.848 1.00 73.62 80 VAL A CA 1
ATOM 590 C C . VAL A 1 80 ? -25.427 -8.995 26.783 1.00 73.62 80 VAL A C 1
ATOM 592 O O . VAL A 1 80 ? -26.450 -9.586 27.096 1.00 73.62 80 VAL A O 1
ATOM 595 N N . GLY A 1 81 ? -25.001 -8.927 25.514 1.00 66.19 81 GLY A N 1
ATOM 596 C CA . GLY A 1 81 ? -25.682 -9.609 24.401 1.00 66.19 81 GLY A CA 1
ATOM 597 C C . GLY A 1 81 ? -26.909 -8.884 23.831 1.00 66.19 81 GLY A C 1
ATOM 598 O O . GLY A 1 81 ? -27.550 -9.399 22.920 1.00 66.19 81 GLY A O 1
ATOM 599 N N . ARG A 1 82 ? -27.226 -7.671 24.310 1.00 69.94 82 ARG A N 1
ATOM 600 C CA . ARG A 1 82 ? -28.284 -6.830 23.727 1.00 69.94 82 ARG A CA 1
ATOM 601 C C . ARG A 1 82 ? -28.001 -6.539 22.250 1.00 69.94 82 ARG A C 1
ATOM 603 O O . ARG A 1 82 ? -26.994 -5.902 21.931 1.00 69.94 82 ARG A O 1
ATOM 610 N N . ASN A 1 83 ? -28.927 -6.895 21.364 1.00 68.19 83 ASN A N 1
ATOM 611 C CA . ASN A 1 83 ? -28.889 -6.423 19.984 1.00 68.19 83 ASN A CA 1
ATOM 612 C C . ASN A 1 83 ? -29.375 -4.966 19.921 1.00 68.19 83 ASN A C 1
ATOM 614 O O . ASN A 1 83 ? -30.575 -4.704 19.901 1.00 68.19 83 ASN A O 1
ATOM 618 N N . ARG A 1 84 ? -28.443 -4.008 19.886 1.00 70.62 84 ARG A N 1
ATOM 619 C CA . ARG A 1 84 ? -28.767 -2.571 19.822 1.00 70.62 84 ARG A CA 1
ATOM 620 C C . ARG A 1 84 ? -29.555 -2.185 18.564 1.00 70.62 84 ARG A C 1
ATOM 622 O O . ARG A 1 84 ? -30.340 -1.241 18.631 1.00 70.62 84 ARG A O 1
ATOM 629 N N . ARG A 1 85 ? -29.379 -2.904 17.449 1.00 66.06 85 ARG A N 1
ATOM 630 C CA . ARG A 1 85 ? -30.086 -2.631 16.183 1.00 66.06 85 ARG A CA 1
ATOM 631 C C . ARG A 1 85 ? -31.561 -3.023 16.228 1.00 66.06 85 ARG A C 1
ATOM 633 O O . ARG A 1 85 ? -32.343 -2.499 15.447 1.00 66.06 85 ARG A O 1
ATOM 640 N N . ALA A 1 86 ? -31.959 -3.884 17.168 1.00 67.00 86 ALA A N 1
ATOM 641 C CA . ALA A 1 86 ? -33.371 -4.187 17.401 1.00 67.00 86 ALA A CA 1
ATOM 642 C C . ALA A 1 86 ? -34.149 -2.971 17.942 1.00 67.00 86 ALA A C 1
ATOM 644 O O . ALA A 1 86 ? -35.354 -2.883 17.748 1.00 67.00 86 ALA A O 1
ATOM 645 N N . ASP A 1 87 ? -33.458 -2.013 18.574 1.00 65.62 87 ASP A N 1
ATOM 646 C CA . ASP A 1 87 ? -34.044 -0.751 19.047 1.00 65.62 87 ASP A CA 1
ATOM 647 C C . ASP A 1 87 ? -34.107 0.330 17.938 1.00 65.62 87 ASP A C 1
ATOM 649 O O . ASP A 1 87 ? -34.420 1.486 18.222 1.00 65.62 87 ASP A O 1
ATOM 653 N N . GLY A 1 88 ? -33.741 -0.014 16.698 1.00 68.00 88 GLY A N 1
ATOM 654 C CA . GLY A 1 88 ? -33.642 0.892 15.554 1.00 68.00 88 GLY A CA 1
ATOM 655 C C . GLY A 1 88 ? -32.240 0.915 14.940 1.00 68.00 88 GLY A C 1
ATOM 656 O O . GLY A 1 88 ? -31.231 0.786 15.637 1.00 68.00 88 GLY A O 1
ATOM 657 N N . GLU A 1 89 ? -32.179 1.098 13.619 1.00 73.81 89 GLU A N 1
ATOM 658 C CA . GLU A 1 89 ? -30.920 1.110 12.859 1.00 73.81 89 GLU A CA 1
ATOM 659 C C . GLU A 1 89 ? -30.189 2.455 12.901 1.00 73.81 89 GLU A C 1
ATOM 661 O O . GLU A 1 89 ? -29.012 2.518 12.540 1.00 73.81 89 GLU A O 1
ATOM 666 N N . ARG A 1 90 ? -30.863 3.513 13.376 1.00 82.75 90 ARG A N 1
ATOM 667 C CA . ARG A 1 90 ? -30.321 4.869 13.458 1.00 82.75 90 ARG A CA 1
ATOM 668 C C . ARG A 1 90 ? -30.296 5.438 14.874 1.00 82.75 90 ARG A C 1
ATOM 670 O O . ARG A 1 90 ? -31.114 5.092 15.728 1.00 82.75 90 ARG A O 1
ATOM 677 N N . THR A 1 91 ? -29.337 6.324 15.108 1.00 85.75 91 THR A N 1
ATOM 678 C CA . THR A 1 91 ? -29.224 7.156 16.310 1.00 85.75 91 THR A CA 1
ATOM 679 C C . THR A 1 91 ? -30.077 8.428 16.194 1.00 85.75 91 THR A C 1
ATOM 681 O O . THR A 1 91 ? -30.726 8.665 15.172 1.00 85.75 91 THR A O 1
ATOM 684 N N . ALA A 1 92 ? -30.075 9.279 17.227 1.00 85.62 92 ALA A N 1
ATOM 685 C CA . ALA A 1 92 ? -30.830 10.531 17.206 1.00 85.62 92 ALA A CA 1
ATOM 686 C C . ALA A 1 92 ? -30.279 11.509 16.153 1.00 85.62 92 ALA A C 1
ATOM 688 O O . ALA A 1 92 ? -31.062 12.172 15.473 1.00 85.62 92 ALA A O 1
ATOM 689 N N . LYS A 1 93 ? -28.954 11.529 15.931 1.00 87.06 93 LYS A N 1
ATOM 690 C CA . LYS A 1 93 ? -28.320 12.270 14.818 1.00 87.06 93 LYS A CA 1
ATOM 691 C C . LYS A 1 93 ? -28.404 11.545 13.462 1.00 87.06 93 LYS A C 1
ATOM 693 O O . LYS A 1 93 ? -27.641 11.867 12.557 1.00 87.06 93 LYS A O 1
ATOM 698 N N . GLN A 1 94 ? -29.305 10.569 13.306 1.00 85.38 94 GLN A N 1
ATOM 699 C CA . GLN A 1 94 ? -29.512 9.785 12.077 1.00 85.38 94 GLN A CA 1
ATOM 700 C C . GLN A 1 94 ? -28.300 8.953 11.620 1.00 85.38 94 GLN A C 1
ATOM 702 O O . GLN A 1 94 ? -28.272 8.474 10.483 1.00 85.38 94 GLN A O 1
ATOM 707 N N . ARG A 1 95 ? -27.318 8.720 12.500 1.00 86.31 95 ARG A N 1
ATOM 708 C CA . ARG A 1 95 ? -26.176 7.852 12.194 1.00 86.31 95 ARG A CA 1
ATOM 709 C C . ARG A 1 95 ? -26.620 6.404 12.181 1.00 86.31 95 ARG A C 1
ATOM 711 O O . ARG A 1 95 ? -27.403 6.001 13.035 1.00 86.31 95 ARG A O 1
ATOM 718 N N . LEU A 1 96 ? -26.083 5.611 11.266 1.00 81.62 96 LEU A N 1
ATOM 719 C CA . LEU A 1 96 ? -26.275 4.167 11.299 1.00 81.62 96 LEU A CA 1
ATOM 720 C C . LEU A 1 96 ? -25.486 3.541 12.446 1.00 81.62 96 LEU A C 1
ATOM 722 O O . LEU A 1 96 ? -24.298 3.810 12.615 1.00 81.62 96 LEU A O 1
ATOM 726 N N . VAL A 1 97 ? -26.137 2.652 13.188 1.00 83.06 97 VAL A N 1
ATOM 727 C CA . VAL A 1 97 ? -25.538 1.992 14.351 1.00 83.06 97 VAL A CA 1
ATOM 728 C C . VAL A 1 97 ? -24.462 0.974 13.926 1.00 83.06 97 VAL A C 1
ATOM 730 O O . VAL A 1 97 ? -24.727 -0.021 13.231 1.00 83.06 97 VAL A O 1
ATOM 733 N N . ILE A 1 98 ? -23.232 1.164 14.410 1.00 81.62 98 ILE A N 1
ATOM 734 C CA . ILE A 1 98 ? -22.083 0.277 14.171 1.00 81.62 98 ILE A CA 1
ATOM 735 C C . ILE A 1 98 ? -22.204 -1.011 15.003 1.00 81.62 98 ILE A C 1
ATOM 737 O O . ILE A 1 98 ? -21.944 -2.118 14.499 1.00 81.62 98 ILE A O 1
ATOM 741 N N . GLY A 1 99 ? -22.610 -0.887 16.268 1.00 73.31 99 GLY A N 1
ATOM 742 C CA . GLY A 1 99 ? -22.760 -1.983 17.219 1.00 73.31 99 GLY A CA 1
ATOM 743 C C . GLY A 1 99 ? -23.942 -2.905 16.899 1.00 73.31 99 GLY A C 1
ATOM 744 O O . GLY A 1 99 ? -25.078 -2.473 16.749 1.00 73.31 99 GLY A O 1
ATOM 745 N N . SER A 1 100 ? -23.697 -4.217 16.825 1.00 64.75 100 SER A N 1
ATOM 746 C CA . SER A 1 100 ? -24.744 -5.226 16.538 1.00 64.75 100 SER A CA 1
ATOM 747 C C . SER A 1 100 ? -24.831 -6.339 17.580 1.00 64.75 100 SER A C 1
ATOM 749 O O . SER A 1 100 ? -25.922 -6.785 17.914 1.00 64.75 100 SER A O 1
ATOM 751 N N . LYS A 1 101 ? -23.689 -6.779 18.121 1.00 66.44 101 LYS A N 1
ATOM 752 C CA . LYS A 1 101 ? -23.597 -7.991 18.957 1.00 66.44 101 LYS A CA 1
ATOM 753 C C . LYS A 1 101 ? -23.733 -7.739 20.464 1.00 66.44 101 LYS A C 1
ATOM 755 O O . LYS A 1 101 ? -23.851 -8.682 21.236 1.00 66.44 101 LYS A O 1
ATOM 760 N N . GLY A 1 102 ? -23.646 -6.484 20.910 1.00 66.50 102 GLY A N 1
ATOM 761 C CA . GLY A 1 102 ? -23.781 -6.133 22.330 1.00 66.50 102 GLY A CA 1
ATOM 762 C C . GLY A 1 102 ? -22.644 -6.612 23.245 1.00 66.50 102 GLY A C 1
ATOM 763 O O . GLY A 1 102 ? -22.803 -6.546 24.465 1.00 66.50 102 GLY A O 1
ATOM 764 N N . ILE A 1 103 ? -21.517 -7.076 22.691 1.00 71.50 103 ILE A N 1
ATOM 765 C CA . ILE A 1 103 ? -20.334 -7.550 23.438 1.00 71.50 103 ILE A CA 1
ATOM 766 C C . ILE A 1 103 ? -19.182 -6.535 23.481 1.00 71.50 103 ILE A C 1
ATOM 768 O O . ILE A 1 103 ? -18.368 -6.604 24.393 1.00 71.50 103 ILE A O 1
ATOM 772 N N . GLY A 1 104 ? -19.138 -5.554 22.568 1.00 71.19 104 GLY A N 1
ATOM 773 C CA . GLY A 1 104 ? -18.024 -4.593 22.450 1.00 71.19 104 GLY A CA 1
ATOM 774 C C . GLY A 1 104 ? -17.781 -3.739 23.702 1.00 71.19 104 GLY A C 1
ATOM 775 O O . GLY A 1 104 ? -16.669 -3.297 23.956 1.00 71.19 104 GLY A O 1
ATOM 776 N N . LYS A 1 105 ? -18.788 -3.584 24.566 1.00 76.12 105 LYS A N 1
ATOM 777 C CA . LYS A 1 105 ? -18.652 -2.962 25.896 1.00 76.12 105 LYS A CA 1
ATOM 778 C C . LYS A 1 105 ? -17.730 -3.717 26.867 1.00 76.12 105 LYS A C 1
ATOM 780 O O . LYS A 1 105 ? -17.271 -3.137 27.842 1.00 76.12 105 LYS A O 1
ATOM 785 N N . LEU A 1 106 ? -17.474 -5.001 26.613 1.00 76.38 106 LEU A N 1
ATOM 786 C CA . LEU A 1 106 ? -16.558 -5.838 27.391 1.00 76.38 106 LEU A CA 1
ATOM 787 C C . LEU A 1 106 ? -15.130 -5.805 26.837 1.00 76.38 106 LEU A C 1
ATOM 789 O O . LEU A 1 106 ? -14.243 -6.405 27.438 1.00 76.38 106 LEU A O 1
ATOM 793 N N . ALA A 1 107 ? -14.892 -5.119 25.712 1.00 80.31 107 ALA A N 1
ATOM 794 C CA . ALA A 1 107 ? -13.594 -5.112 25.045 1.00 80.31 107 ALA A CA 1
ATOM 795 C C . ALA A 1 107 ? -12.463 -4.625 25.965 1.00 80.31 107 ALA A C 1
ATOM 797 O O . ALA A 1 107 ? -11.358 -5.157 25.895 1.00 80.31 107 ALA A O 1
ATOM 798 N N . GLY A 1 108 ? -12.762 -3.700 26.889 1.00 84.81 108 GLY A N 1
ATOM 799 C CA . GLY A 1 108 ? -11.808 -3.201 27.885 1.00 84.81 108 GLY A CA 1
ATOM 800 C C . GLY A 1 108 ? -11.156 -4.304 28.728 1.00 84.81 108 GLY A C 1
ATOM 801 O O . GLY A 1 108 ? -9.954 -4.247 28.980 1.00 84.81 108 GLY A O 1
ATOM 802 N N . PHE A 1 109 ? -11.902 -5.362 29.070 1.00 83.25 109 PHE A N 1
ATOM 803 C CA . PHE A 1 109 ? -11.371 -6.510 29.818 1.00 83.25 109 PHE A CA 1
ATOM 804 C C . PHE A 1 109 ? -10.413 -7.387 29.003 1.00 83.25 109 PHE A C 1
ATOM 806 O O . PHE A 1 109 ? -9.773 -8.274 29.559 1.00 83.25 109 PHE A O 1
ATOM 813 N N . GLY A 1 110 ? -10.300 -7.169 27.688 1.00 81.00 110 GLY A N 1
ATOM 814 C CA . GLY A 1 110 ? -9.283 -7.822 26.867 1.00 81.00 110 GLY A CA 1
ATOM 815 C C . GLY A 1 110 ? -7.866 -7.343 27.193 1.00 81.00 110 GLY A C 1
ATOM 816 O O . GLY A 1 110 ? -6.910 -8.105 27.037 1.00 81.00 110 GLY A O 1
ATOM 817 N N . ILE A 1 111 ? -7.726 -6.106 27.682 1.00 87.31 111 ILE A N 1
ATOM 818 C CA . ILE A 1 111 ? -6.421 -5.463 27.897 1.00 87.31 111 ILE A CA 1
ATOM 819 C C . ILE A 1 111 ? -6.210 -4.921 29.316 1.00 87.31 111 ILE A C 1
ATOM 821 O O . ILE A 1 111 ? -5.096 -4.501 29.623 1.00 87.31 111 ILE A O 1
ATOM 825 N N . ALA A 1 112 ? -7.234 -4.938 30.173 1.00 89.75 112 ALA A N 1
ATOM 826 C CA . ALA A 1 112 ? -7.185 -4.405 31.531 1.00 89.75 112 ALA A CA 1
ATOM 827 C C . ALA A 1 112 ? -7.953 -5.272 32.534 1.00 89.75 112 ALA A C 1
ATOM 829 O O . ALA A 1 112 ? -9.002 -5.836 32.219 1.00 89.75 112 ALA A O 1
ATOM 830 N N . SER A 1 113 ? -7.453 -5.315 33.770 1.00 88.06 113 SER A N 1
ATOM 831 C CA . SER A 1 113 ? -8.068 -6.074 34.867 1.00 88.06 113 SER A CA 1
ATOM 832 C C . SER A 1 113 ? -9.151 -5.279 35.593 1.00 88.06 113 SER A C 1
ATOM 834 O O . SER A 1 113 ? -10.011 -5.867 36.243 1.00 88.06 113 SER A O 1
ATOM 836 N N . ARG A 1 114 ? -9.135 -3.949 35.476 1.00 90.62 114 ARG A N 1
ATOM 837 C CA . ARG A 1 114 ? -10.105 -3.049 36.099 1.00 90.62 114 ARG A CA 1
ATOM 838 C C . ARG A 1 114 ? -10.607 -2.044 35.071 1.00 90.62 114 ARG A C 1
ATOM 840 O O . ARG A 1 114 ? -9.822 -1.372 34.410 1.00 90.62 114 ARG A O 1
ATOM 847 N N . VAL A 1 115 ? -11.925 -1.910 34.961 1.00 91.50 115 VAL A N 1
ATOM 848 C CA . VAL A 1 115 ? -12.573 -0.935 34.074 1.00 91.50 115 VAL A CA 1
ATOM 849 C C . VAL A 1 115 ? -13.418 0.005 34.916 1.00 91.50 115 VAL A C 1
ATOM 851 O O . VAL A 1 115 ? -14.335 -0.430 35.614 1.00 91.50 115 VAL A O 1
ATOM 854 N N . ARG A 1 116 ? -13.129 1.303 34.845 1.00 94.31 116 ARG A N 1
ATOM 855 C CA . ARG A 1 116 ? -13.963 2.345 35.444 1.00 94.31 116 ARG A CA 1
ATOM 856 C C . ARG A 1 116 ? -14.707 3.088 34.347 1.00 94.31 116 ARG A C 1
ATOM 858 O O . ARG A 1 116 ? -14.104 3.516 33.371 1.00 94.31 116 ARG A O 1
ATOM 865 N N . LEU A 1 117 ? -16.013 3.247 34.514 1.00 94.94 117 LEU A N 1
ATOM 866 C CA . LEU A 1 117 ? -16.859 4.017 33.612 1.00 94.94 117 LEU A CA 1
ATOM 867 C C . LEU A 1 117 ? -17.515 5.146 34.392 1.00 94.94 117 LEU A C 1
ATOM 869 O O . LEU A 1 117 ? -18.150 4.907 35.417 1.00 94.94 117 LEU A O 1
ATOM 873 N N . THR A 1 118 ? -17.406 6.354 33.857 1.00 96.44 118 THR A N 1
ATOM 874 C CA . THR A 1 118 ? -18.076 7.555 34.348 1.00 96.44 118 THR A CA 1
ATOM 875 C C . THR A 1 118 ? -18.891 8.142 33.208 1.00 96.44 118 THR A C 1
ATOM 877 O O . THR A 1 118 ? -18.355 8.397 32.138 1.00 96.44 118 THR A O 1
ATOM 880 N N . THR A 1 119 ? -20.184 8.363 33.403 1.00 96.88 119 THR A N 1
ATOM 881 C CA . THR A 1 119 ? -21.085 8.858 32.355 1.00 96.88 119 THR A CA 1
ATOM 882 C C . THR A 1 119 ? -22.009 9.934 32.902 1.00 96.88 119 THR A C 1
ATOM 884 O O . THR A 1 119 ? -22.369 9.900 34.081 1.00 96.88 119 THR A O 1
ATOM 887 N N . ARG A 1 120 ? -22.350 10.920 32.071 1.00 96.94 120 ARG A N 1
ATOM 888 C CA . ARG A 1 120 ? -23.124 12.101 32.464 1.00 96.94 120 ARG A CA 1
ATOM 889 C C . ARG A 1 120 ? -24.313 12.304 31.538 1.00 96.94 120 ARG A C 1
ATOM 891 O O . ARG A 1 120 ? -24.138 12.333 30.325 1.00 96.94 120 ARG A O 1
ATOM 898 N N . SER A 1 121 ? -25.496 12.462 32.123 1.00 94.88 121 SER A N 1
ATOM 899 C CA . SER A 1 121 ? -26.756 12.770 31.435 1.00 94.88 121 SER A CA 1
ATOM 900 C C . SER A 1 121 ? -27.712 13.430 32.426 1.00 94.88 121 SER A C 1
ATOM 902 O O . SER A 1 121 ? -27.684 13.103 33.612 1.00 94.88 121 SER A O 1
ATOM 904 N N . ASP A 1 122 ? -28.568 14.335 31.950 1.00 92.38 122 ASP A N 1
ATOM 905 C CA . ASP A 1 122 ? -29.633 14.973 32.743 1.00 92.38 122 ASP A CA 1
ATOM 906 C C . ASP A 1 122 ? -29.145 15.626 34.057 1.00 92.38 122 ASP A C 1
ATOM 908 O O . ASP A 1 122 ? -29.793 15.526 35.097 1.00 92.38 122 ASP A O 1
ATOM 912 N N . GLY A 1 123 ? -27.966 16.264 34.033 1.00 92.81 123 GLY A N 1
ATOM 913 C CA . GLY A 1 123 ? -27.371 16.935 35.202 1.00 92.81 123 GLY A CA 1
ATOM 914 C C . GLY A 1 123 ? -26.841 15.991 36.292 1.00 92.81 123 GLY A C 1
ATOM 915 O O . GLY A 1 123 ? -26.499 16.431 37.391 1.00 92.81 123 GLY A O 1
ATOM 916 N N . LEU A 1 124 ? -26.769 14.686 36.013 1.00 95.12 124 LEU A N 1
ATOM 917 C CA . LEU A 1 124 ? -26.251 13.670 36.925 1.00 95.12 124 LEU A CA 1
ATOM 918 C C . LEU A 1 124 ? -25.046 12.959 36.314 1.00 95.12 124 LEU A C 1
ATOM 920 O O . LEU A 1 124 ? -25.034 12.601 35.137 1.00 95.12 124 LEU A O 1
ATOM 924 N N . GLN A 1 125 ? -24.052 12.681 37.151 1.00 96.00 125 GLN A N 1
ATOM 925 C CA . GLN A 1 125 ? -22.956 11.773 36.853 1.00 96.00 125 GLN A CA 1
ATOM 926 C C . GLN A 1 125 ? -23.224 10.424 37.513 1.00 96.00 125 GLN A C 1
ATOM 928 O O . GLN A 1 125 ? -23.528 10.364 38.701 1.00 96.00 125 GLN A O 1
ATOM 933 N N . SER A 1 126 ? -23.086 9.346 36.747 1.00 95.38 126 SER A N 1
ATOM 934 C CA . SER A 1 126 ? -23.106 7.970 37.243 1.00 95.38 126 SER A CA 1
ATOM 935 C C . SER A 1 126 ? -21.735 7.338 37.024 1.00 95.38 126 SER A C 1
ATOM 937 O O . SER A 1 126 ? -21.176 7.450 35.932 1.00 95.38 126 SER A O 1
ATOM 939 N N . ALA A 1 127 ? -21.197 6.667 38.038 1.00 93.81 127 ALA A N 1
ATOM 940 C CA . ALA A 1 127 ? -19.914 5.982 37.963 1.00 93.81 127 ALA A CA 1
ATOM 941 C C . ALA A 1 127 ? -20.028 4.529 38.434 1.00 93.81 127 ALA A C 1
ATOM 943 O O . ALA A 1 127 ? -20.677 4.241 39.440 1.00 93.81 127 ALA A O 1
ATOM 944 N N . ILE A 1 128 ? -19.370 3.627 37.706 1.00 91.44 128 ILE A N 1
ATOM 945 C CA . ILE A 1 128 ? -19.193 2.219 38.071 1.00 91.44 128 ILE A CA 1
ATOM 946 C C . ILE A 1 128 ? -17.720 1.840 37.934 1.00 91.44 128 ILE A C 1
ATOM 948 O O . ILE A 1 128 ? -17.021 2.316 37.040 1.00 91.44 128 ILE A O 1
ATOM 952 N N . THR A 1 129 ? -17.244 0.963 38.810 1.00 90.81 129 THR A N 1
ATOM 953 C CA . THR A 1 129 ? -15.939 0.308 38.664 1.00 90.81 129 THR A CA 1
ATOM 954 C C . THR A 1 129 ? -16.168 -1.192 38.685 1.00 90.81 129 THR A C 1
ATOM 956 O O . THR A 1 129 ? -16.848 -1.699 39.573 1.00 90.81 129 THR A O 1
ATOM 959 N N . ILE A 1 130 ? -15.631 -1.890 37.689 1.00 85.94 130 ILE A N 1
ATOM 960 C CA . ILE A 1 130 ? -15.735 -3.338 37.571 1.00 85.94 130 ILE A CA 1
ATOM 961 C C . ILE A 1 130 ? -14.326 -3.914 37.596 1.00 85.94 130 ILE A C 1
ATOM 963 O O . ILE A 1 130 ? -13.498 -3.613 36.733 1.00 85.94 130 ILE A O 1
ATOM 967 N N . ASP A 1 131 ? -14.083 -4.753 38.593 1.00 85.56 131 ASP A N 1
ATOM 968 C CA . ASP A 1 131 ? -12.887 -5.571 38.712 1.00 85.56 131 ASP A CA 1
ATOM 969 C C . ASP A 1 131 ? -13.108 -6.922 38.045 1.00 85.56 131 ASP A C 1
ATOM 971 O O . ASP A 1 131 ? -14.108 -7.592 38.307 1.00 85.56 131 ASP A O 1
ATOM 975 N N . LYS A 1 132 ? -12.156 -7.357 37.217 1.00 79.00 132 LYS A N 1
ATOM 976 C CA . LYS A 1 132 ? -12.209 -8.673 36.577 1.00 79.00 132 LYS A CA 1
ATOM 977 C C . LYS A 1 132 ? -12.296 -9.788 37.623 1.00 79.00 132 LYS A C 1
ATOM 979 O O . LYS A 1 132 ? -13.134 -10.672 37.496 1.00 79.00 132 LYS A O 1
ATOM 984 N N . SER A 1 133 ? -11.517 -9.696 38.700 1.00 76.88 133 SER A N 1
ATOM 985 C CA . SER A 1 133 ? -11.532 -10.680 39.792 1.00 76.88 133 SER A CA 1
ATOM 986 C C . SER A 1 133 ? -12.886 -10.791 40.501 1.00 76.88 133 SER A C 1
ATOM 988 O O . SER A 1 133 ? -13.221 -11.852 41.027 1.00 76.88 133 SER A O 1
ATOM 990 N N . ALA A 1 134 ? -13.700 -9.729 40.487 1.00 71.31 134 ALA A N 1
ATOM 991 C CA . ALA A 1 134 ? -15.059 -9.773 41.019 1.00 71.31 134 ALA A CA 1
ATOM 992 C C . ALA A 1 134 ? -16.004 -10.607 40.134 1.00 71.31 134 ALA A C 1
ATOM 994 O O . ALA A 1 134 ? -17.029 -11.075 40.620 1.00 71.31 134 ALA A O 1
ATOM 995 N N . LEU A 1 135 ? -15.652 -10.835 38.862 1.00 66.31 135 LEU A N 1
ATOM 996 C CA . LEU A 1 135 ? -16.402 -11.671 37.921 1.00 66.31 135 LEU A CA 1
ATOM 997 C C . LEU A 1 135 ? -15.979 -13.153 37.967 1.00 66.31 135 LEU A C 1
ATOM 999 O O . LEU A 1 135 ? -16.787 -14.015 37.620 1.00 66.31 135 LEU A O 1
ATOM 1003 N N . ASP A 1 136 ? -14.762 -13.461 38.433 1.00 63.31 136 ASP A N 1
ATOM 1004 C CA . ASP A 1 136 ? -14.188 -14.820 38.433 1.00 63.31 136 ASP A CA 1
ATOM 1005 C C . ASP A 1 136 ? -14.881 -15.781 39.419 1.00 63.31 136 ASP A C 1
ATOM 1007 O O . ASP A 1 136 ? -14.952 -16.987 39.176 1.00 63.31 136 ASP A O 1
ATOM 1011 N N . ASN A 1 137 ? -15.422 -15.251 40.522 1.00 55.97 137 ASN A N 1
ATOM 1012 C CA . ASN A 1 137 ? -16.047 -16.034 41.599 1.00 55.97 137 ASN A CA 1
ATOM 1013 C C . ASN A 1 137 ? -17.577 -16.103 41.514 1.00 55.97 137 ASN A C 1
ATOM 1015 O O . ASN A 1 137 ? -18.234 -16.639 42.410 1.00 55.97 137 ASN A O 1
ATOM 1019 N N . VAL A 1 138 ? -18.170 -15.551 40.458 1.00 59.88 138 VAL A N 1
ATOM 1020 C CA . VAL A 1 138 ? -19.621 -15.549 40.304 1.00 59.88 138 VAL A CA 1
ATOM 1021 C C . VAL A 1 138 ? -20.046 -16.888 39.691 1.00 59.88 138 VAL A C 1
ATOM 1023 O O . VAL A 1 138 ? -19.471 -17.335 38.705 1.00 59.88 138 VAL A O 1
ATOM 1026 N N . GLN A 1 139 ? -21.048 -17.561 40.268 1.00 54.47 139 GLN A N 1
ATOM 1027 C CA . GLN A 1 139 ? -21.622 -18.784 39.676 1.00 54.47 139 GLN A CA 1
ATOM 1028 C C . GLN A 1 139 ? -22.614 -18.470 38.543 1.00 54.47 139 GLN A C 1
ATOM 1030 O O . GLN A 1 139 ? -22.804 -19.282 37.642 1.00 54.47 139 GLN A O 1
ATOM 1035 N N . SER A 1 140 ? -23.220 -17.279 38.565 1.00 60.03 140 SER A N 1
ATOM 1036 C CA . SER A 1 140 ? -24.121 -16.766 37.533 1.00 60.03 140 SER A CA 1
ATOM 1037 C C . SER A 1 140 ? -24.035 -15.245 37.458 1.00 60.03 140 SER A C 1
ATOM 1039 O O . SER A 1 140 ? -24.176 -14.565 38.469 1.00 60.03 140 SER A O 1
ATOM 1041 N N . LEU A 1 141 ? -23.872 -14.688 36.255 1.00 61.88 141 LEU A N 1
ATOM 1042 C CA . LEU A 1 141 ? -23.932 -13.231 36.042 1.00 61.88 141 LEU A CA 1
ATOM 1043 C C . LEU A 1 141 ? -25.305 -12.642 36.402 1.00 61.88 141 LEU A C 1
ATOM 1045 O O . LEU A 1 141 ? -25.433 -11.440 36.633 1.00 61.88 141 LEU A O 1
ATOM 1049 N N . VAL A 1 142 ? -26.335 -13.488 36.454 1.00 58.25 142 VAL A N 1
ATOM 1050 C CA . VAL A 1 142 ? -27.693 -13.103 36.825 1.00 58.25 142 VAL A CA 1
ATOM 1051 C C . VAL A 1 142 ? -27.741 -12.830 38.330 1.00 58.25 142 VAL A C 1
ATOM 1053 O O . VAL A 1 142 ? -27.622 -13.744 39.139 1.00 58.25 142 VAL A O 1
ATOM 1056 N N . GLY A 1 143 ? -27.933 -11.560 38.701 1.00 58.66 143 GLY A N 1
ATOM 1057 C CA . GLY A 1 143 ? -28.106 -11.124 40.094 1.00 58.66 143 GLY A CA 1
ATOM 1058 C C . GLY A 1 143 ? -26.862 -10.528 40.762 1.00 58.66 143 GLY A C 1
ATOM 1059 O O . GLY A 1 143 ? -26.972 -10.044 41.889 1.00 58.66 143 GLY A O 1
ATOM 1060 N N . HIS A 1 144 ? -25.708 -10.497 40.084 1.00 68.69 144 HIS A N 1
ATOM 1061 C CA . HIS A 1 144 ? -24.528 -9.792 40.591 1.00 68.69 144 HIS A CA 1
ATOM 1062 C C . HIS A 1 144 ? -24.799 -8.281 40.656 1.00 68.69 144 HIS A C 1
ATOM 1064 O O . HIS A 1 144 ? -25.132 -7.653 39.647 1.00 68.69 144 HIS A O 1
ATOM 1070 N N . LYS A 1 145 ? -24.660 -7.687 41.844 1.00 71.50 145 LYS A N 1
ATOM 1071 C CA . LYS A 1 145 ? -24.880 -6.251 42.050 1.00 71.50 145 LYS A CA 1
ATOM 1072 C C . LYS A 1 145 ? -23.592 -5.490 41.761 1.00 71.50 145 LYS A C 1
ATOM 1074 O O . LYS A 1 145 ? -22.535 -5.842 42.269 1.00 71.50 145 LYS A O 1
ATOM 1079 N N . ILE A 1 146 ? -23.696 -4.465 40.926 1.00 76.88 146 ILE A N 1
ATOM 1080 C CA . ILE A 1 146 ? -22.628 -3.494 40.693 1.00 76.88 146 ILE A CA 1
ATOM 1081 C C . ILE A 1 146 ? -23.086 -2.194 41.334 1.00 76.88 146 ILE A C 1
ATOM 1083 O O . ILE A 1 146 ? -24.185 -1.718 41.034 1.00 76.88 146 ILE A O 1
ATOM 1087 N N . ASP A 1 147 ? -22.254 -1.638 42.206 1.00 83.88 147 ASP A N 1
ATOM 1088 C CA . ASP A 1 147 ? -22.544 -0.363 42.845 1.00 83.88 147 ASP A CA 1
ATOM 1089 C C . ASP A 1 147 ? -22.447 0.764 41.816 1.00 83.88 147 ASP A C 1
ATOM 1091 O O . ASP A 1 147 ? -21.419 0.956 41.163 1.00 83.88 147 ASP A O 1
ATOM 1095 N N . VAL A 1 148 ? -23.546 1.503 41.666 1.00 87.19 148 VAL A N 1
ATOM 1096 C CA . VAL A 1 148 ? -23.619 2.701 40.829 1.00 87.19 148 VAL A CA 1
ATOM 1097 C C . VAL A 1 148 ? -23.597 3.906 41.753 1.00 87.19 148 VAL A C 1
ATOM 1099 O O . VAL A 1 148 ? -24.550 4.144 42.495 1.00 87.19 148 VAL A O 1
ATOM 1102 N N . VAL A 1 149 ? -22.520 4.682 41.697 1.00 91.31 149 VAL A N 1
ATOM 1103 C CA . VAL A 1 149 ? -22.411 5.934 42.450 1.00 91.31 149 VAL A CA 1
ATOM 1104 C C . VAL A 1 149 ? -22.990 7.054 41.597 1.00 91.31 149 VAL A C 1
ATOM 1106 O O . VAL A 1 149 ? -22.526 7.269 40.478 1.00 91.31 149 VAL A O 1
ATOM 1109 N N . GLN A 1 150 ? -23.997 7.763 42.111 1.00 94.00 150 GLN A N 1
ATOM 1110 C CA . GLN A 1 150 ? -24.574 8.933 41.448 1.00 94.00 150 GLN A CA 1
ATOM 1111 C C . GLN A 1 150 ? -24.275 10.218 42.212 1.00 94.00 150 GLN A C 1
ATOM 1113 O O . GLN A 1 150 ? -24.458 10.283 43.426 1.00 94.00 150 GLN A O 1
ATOM 1118 N N . THR A 1 151 ? -23.875 11.256 41.485 1.00 94.38 151 THR A N 1
ATOM 1119 C CA . THR A 1 151 ? -23.648 12.603 42.022 1.00 94.38 151 THR A CA 1
ATOM 1120 C C . THR A 1 151 ? -24.202 13.658 41.062 1.00 94.38 151 THR A C 1
ATOM 1122 O O . THR A 1 151 ? -24.189 13.429 39.851 1.00 94.38 151 THR A O 1
ATOM 1125 N N . PRO A 1 152 ? -24.654 14.829 41.546 1.00 95.25 152 PRO A N 1
ATOM 1126 C CA . PRO A 1 152 ? -24.927 15.975 40.678 1.00 95.25 152 PRO A CA 1
ATOM 1127 C C . PRO A 1 152 ? -23.699 16.353 39.839 1.00 95.25 152 PRO A C 1
ATOM 1129 O O . PRO A 1 152 ? -22.562 16.189 40.288 1.00 95.25 152 PRO A O 1
ATOM 1132 N N . SER A 1 153 ? -23.916 16.835 38.616 1.00 92.94 153 SER A N 1
ATOM 1133 C CA . SER A 1 153 ? -22.844 17.286 37.729 1.00 92.94 153 SER A CA 1
ATOM 1134 C C . SER A 1 153 ? -23.308 18.427 36.831 1.00 92.94 153 SER A C 1
ATOM 1136 O O . SER A 1 153 ? -24.344 18.331 36.181 1.00 92.94 153 SER A O 1
ATOM 1138 N N . GLU A 1 154 ? -22.499 19.482 36.765 1.00 93.38 154 GLU A N 1
ATOM 1139 C CA . GLU A 1 154 ? -22.694 20.625 35.861 1.00 93.38 154 GLU A CA 1
ATOM 1140 C C . GLU A 1 154 ? -21.916 20.471 34.544 1.00 93.38 154 GLU A C 1
ATOM 1142 O O . GLU A 1 154 ? -21.996 21.315 33.655 1.00 93.38 154 GLU A O 1
ATOM 1147 N N . LEU A 1 155 ? -21.138 19.392 34.409 1.00 93.19 155 LEU A N 1
ATOM 1148 C CA . LEU A 1 155 ? -20.364 19.120 33.204 1.00 93.19 155 LEU A CA 1
ATOM 1149 C C . LEU A 1 155 ? -21.277 18.649 32.067 1.00 93.19 155 LEU A C 1
ATOM 1151 O O . LEU A 1 155 ? -22.297 17.996 32.293 1.00 93.19 155 LEU A O 1
ATOM 1155 N N . ALA A 1 156 ? -20.854 18.922 30.832 1.00 94.75 156 ALA A N 1
ATOM 1156 C CA . ALA A 1 156 ? -21.564 18.482 29.637 1.00 94.75 156 ALA A CA 1
ATOM 1157 C C . ALA A 1 156 ? -21.747 16.944 29.594 1.00 94.75 156 ALA A C 1
ATOM 1159 O O . ALA A 1 156 ? -20.919 16.207 30.163 1.00 94.75 156 ALA A O 1
ATOM 1160 N N . PRO A 1 157 ? -22.804 16.452 28.911 1.00 96.69 157 PRO A N 1
ATOM 1161 C CA . PRO A 1 157 ? -23.020 15.027 28.688 1.00 96.69 157 PRO A CA 1
ATOM 1162 C C . PRO A 1 157 ? -21.815 14.336 28.047 1.00 96.69 157 PRO A C 1
ATOM 1164 O O . PRO A 1 157 ? -20.978 14.971 27.406 1.00 96.69 157 PRO A O 1
ATOM 1167 N N . GLY A 1 158 ? -21.713 13.030 28.270 1.00 96.88 158 GLY A N 1
ATOM 1168 C CA . GLY A 1 158 ? -20.646 12.217 27.695 1.00 96.88 158 GLY A CA 1
ATOM 1169 C C . GLY A 1 158 ? -20.285 11.022 28.559 1.00 96.88 158 GLY A C 1
ATOM 1170 O O . GLY A 1 158 ? -20.826 10.832 29.654 1.00 96.88 158 GLY A O 1
ATOM 1171 N N . THR A 1 159 ? -19.353 10.209 28.074 1.00 97.25 159 THR A N 1
ATOM 1172 C CA . THR A 1 159 ? -18.861 9.031 28.797 1.00 97.25 159 THR A CA 1
ATOM 1173 C C . THR A 1 159 ? -17.338 8.993 28.793 1.00 97.25 159 THR A C 1
ATOM 1175 O O . THR A 1 159 ? -16.696 9.299 27.801 1.00 97.25 159 THR A O 1
ATOM 1178 N N . LYS A 1 160 ? -16.743 8.626 29.929 1.00 97.31 160 LYS A N 1
ATOM 1179 C CA . LYS A 1 160 ? -15.318 8.336 30.086 1.00 97.31 160 LYS A CA 1
ATOM 1180 C C . LYS A 1 160 ? -15.154 6.897 30.557 1.00 97.31 160 LYS A C 1
ATOM 1182 O O . LYS A 1 160 ? -15.780 6.494 31.537 1.00 97.31 160 LYS A O 1
ATOM 1187 N N . ILE A 1 161 ? -14.299 6.145 29.879 1.00 96.12 161 ILE A N 1
ATOM 1188 C CA . ILE A 1 161 ? -13.887 4.791 30.241 1.00 96.12 161 ILE A CA 1
ATOM 1189 C C . ILE A 1 161 ? -12.389 4.814 30.528 1.00 96.12 161 ILE A C 1
ATOM 1191 O O . ILE A 1 161 ? -11.594 5.263 29.706 1.00 96.12 161 ILE A O 1
ATOM 1195 N N . GLU A 1 162 ? -12.010 4.319 31.698 1.00 96.75 162 GLU A N 1
ATOM 1196 C CA . GLU A 1 162 ? -10.629 4.191 32.148 1.00 96.75 162 GLU A CA 1
ATOM 1197 C C . GLU A 1 162 ? -10.296 2.704 32.294 1.00 96.75 162 GLU A C 1
ATOM 1199 O O . GLU A 1 162 ? -10.956 1.967 33.034 1.00 96.75 162 GLU A O 1
ATOM 1204 N N . LEU A 1 163 ? -9.278 2.268 31.557 1.00 94.38 163 LEU A N 1
ATOM 1205 C CA . LEU A 1 163 ? -8.739 0.914 31.570 1.00 94.38 163 LEU A CA 1
ATOM 1206 C C . LEU A 1 163 ? -7.512 0.907 32.482 1.00 94.38 163 LEU A C 1
ATOM 1208 O O . LEU A 1 163 ? -6.475 1.469 32.136 1.00 94.38 163 LEU A O 1
ATOM 1212 N N . ILE A 1 164 ? -7.665 0.310 33.659 1.00 93.75 164 ILE A N 1
ATOM 1213 C CA . ILE A 1 164 ? -6.733 0.374 34.789 1.00 93.75 164 ILE A CA 1
ATOM 1214 C C . ILE A 1 164 ? -6.177 -1.035 35.040 1.00 93.75 164 ILE A C 1
ATOM 1216 O O . ILE A 1 164 ? -6.867 -2.027 34.796 1.00 93.75 164 ILE A O 1
ATOM 1220 N N . GLN A 1 165 ? -4.945 -1.137 35.555 1.00 91.62 165 GLN A N 1
ATOM 1221 C CA . GLN A 1 165 ? -4.258 -2.424 35.756 1.00 91.62 165 GLN A CA 1
ATOM 1222 C C . GLN A 1 165 ? -4.190 -3.219 34.442 1.00 91.62 165 GLN A C 1
ATOM 1224 O O . GLN A 1 165 ? -4.796 -4.289 34.292 1.00 91.62 165 GLN A O 1
ATOM 1229 N N . LEU A 1 166 ? -3.495 -2.636 33.462 1.00 90.81 166 LEU A N 1
ATOM 1230 C CA . LEU A 1 166 ? -3.301 -3.226 32.140 1.00 90.81 166 LEU A CA 1
ATOM 1231 C C . LEU A 1 166 ? -2.642 -4.610 32.251 1.00 90.81 166 LEU A C 1
ATOM 1233 O O . LEU A 1 166 ? -1.804 -4.849 33.119 1.00 90.81 166 LEU A O 1
ATOM 1237 N N . HIS A 1 167 ? -3.027 -5.540 31.378 1.00 87.06 167 HIS A N 1
ATOM 1238 C CA . HIS A 1 167 ? -2.493 -6.902 31.405 1.00 87.06 167 HIS A CA 1
ATOM 1239 C C . HIS A 1 167 ? -0.977 -6.930 31.156 1.00 87.06 167 HIS A C 1
ATOM 1241 O O . HIS A 1 167 ? -0.459 -6.256 30.263 1.00 87.06 167 HIS A O 1
ATOM 1247 N N . ALA A 1 168 ? -0.265 -7.779 31.900 1.00 81.44 168 ALA A N 1
ATOM 1248 C CA . ALA A 1 168 ? 1.163 -7.992 31.691 1.00 81.44 168 ALA A CA 1
ATOM 1249 C C . ALA A 1 168 ? 1.445 -8.529 30.273 1.00 81.44 168 ALA A C 1
ATOM 1251 O O . ALA A 1 168 ? 0.734 -9.399 29.768 1.00 81.44 168 ALA A O 1
ATOM 1252 N N . GLY A 1 169 ? 2.494 -8.016 29.623 1.00 79.00 169 GLY A N 1
ATOM 1253 C CA . GLY A 1 169 ? 2.883 -8.430 28.267 1.00 79.00 169 GLY A CA 1
ATOM 1254 C C . GLY A 1 169 ? 2.054 -7.814 27.132 1.00 79.00 169 GLY A C 1
ATOM 1255 O O . GLY A 1 169 ? 2.206 -8.219 25.976 1.00 79.00 169 GLY A O 1
ATOM 1256 N N . LEU A 1 170 ? 1.197 -6.831 27.431 1.00 82.12 170 LEU A N 1
ATOM 1257 C CA . LEU A 1 170 ? 0.448 -6.080 26.428 1.00 82.12 170 LEU A CA 1
ATOM 1258 C C . LEU A 1 170 ? 1.401 -5.390 25.437 1.00 82.12 170 LEU A C 1
ATOM 1260 O O . LEU A 1 170 ? 2.247 -4.580 25.813 1.00 82.12 170 LEU A O 1
ATOM 1264 N N . LYS A 1 171 ? 1.245 -5.679 24.142 1.00 85.19 171 LYS A N 1
ATOM 1265 C CA . LYS A 1 171 ? 1.981 -4.974 23.084 1.00 85.19 171 LYS A CA 1
ATOM 1266 C C . LYS A 1 171 ? 1.278 -3.661 22.762 1.00 85.19 171 LYS A C 1
ATOM 1268 O O . LYS A 1 171 ? 0.306 -3.653 22.005 1.00 85.19 171 LYS A O 1
ATOM 1273 N N . MET A 1 172 ? 1.777 -2.561 23.320 1.00 87.94 172 MET A N 1
ATOM 1274 C CA . MET A 1 172 ? 1.234 -1.236 23.030 1.00 87.94 172 MET A CA 1
ATOM 1275 C C . MET A 1 172 ? 1.565 -0.803 21.597 1.00 87.94 172 MET A C 1
ATOM 1277 O O . MET A 1 172 ? 2.722 -0.891 21.175 1.00 87.94 172 MET A O 1
ATOM 1281 N N . PRO A 1 173 ? 0.571 -0.343 20.821 1.00 90.19 173 PRO A N 1
ATOM 1282 C CA . PRO A 1 173 ? 0.832 0.297 19.544 1.00 90.19 173 PRO A CA 1
ATOM 1283 C C . PRO A 1 173 ? 1.452 1.676 19.765 1.00 90.19 173 PRO A C 1
ATOM 1285 O O . PRO A 1 173 ? 1.151 2.345 20.750 1.00 90.19 173 PRO A O 1
ATOM 1288 N N . SER A 1 174 ? 2.238 2.154 18.799 1.00 91.62 174 SER A N 1
ATOM 1289 C CA . SER A 1 174 ? 2.537 3.585 18.750 1.00 91.62 174 SER A CA 1
ATOM 1290 C C . SER A 1 174 ? 1.251 4.385 18.528 1.00 91.62 174 SER A C 1
ATOM 1292 O O . SER A 1 174 ? 0.336 3.912 17.839 1.00 91.62 174 SER A O 1
ATOM 1294 N N . ALA A 1 175 ? 1.199 5.612 19.054 1.00 93.31 175 ALA A N 1
ATOM 1295 C CA . ALA A 1 175 ? 0.065 6.514 18.856 1.00 93.31 175 ALA A CA 1
ATOM 1296 C C . ALA A 1 175 ? -0.272 6.665 17.359 1.00 93.31 175 ALA A C 1
ATOM 1298 O O . ALA A 1 175 ? -1.424 6.516 16.967 1.00 93.31 175 ALA A O 1
ATOM 1299 N N . ASP A 1 176 ? 0.735 6.817 16.496 1.00 91.81 176 ASP A N 1
ATOM 1300 C CA . ASP A 1 176 ? 0.583 6.908 15.035 1.00 91.81 176 ASP A CA 1
ATOM 1301 C C . ASP A 1 176 ? -0.053 5.657 14.410 1.00 91.81 176 ASP A C 1
ATOM 1303 O O . ASP A 1 176 ? -0.855 5.735 13.477 1.00 91.81 176 ASP A O 1
ATOM 1307 N N . SER A 1 177 ? 0.318 4.472 14.900 1.00 91.69 177 SER A N 1
ATOM 1308 C CA . SER A 1 177 ? -0.260 3.206 14.446 1.00 91.69 177 SER A CA 1
ATOM 1309 C C . SER A 1 177 ? -1.729 3.100 14.856 1.00 91.69 177 SER A C 1
ATOM 1311 O O . SER A 1 177 ? -2.566 2.699 14.043 1.00 91.69 177 SER A O 1
ATOM 1313 N N . LEU A 1 178 ? -2.062 3.520 16.083 1.00 94.25 178 LEU A N 1
ATOM 1314 C CA . LEU A 1 178 ? -3.441 3.567 16.559 1.00 94.25 178 LEU A CA 1
ATOM 1315 C C . LEU A 1 178 ? -4.279 4.586 15.777 1.00 94.25 178 LEU A C 1
ATOM 1317 O O . LEU A 1 178 ? -5.355 4.225 15.309 1.00 94.25 178 LEU A O 1
ATOM 1321 N N . ARG A 1 179 ? -3.780 5.812 15.563 1.00 95.19 179 ARG A N 1
ATOM 1322 C CA . ARG A 1 179 ? -4.485 6.844 14.780 1.00 95.19 179 ARG A CA 1
ATOM 1323 C C . ARG A 1 179 ? -4.831 6.349 13.380 1.00 95.19 179 ARG A C 1
ATOM 1325 O O . ARG A 1 179 ? -5.984 6.437 12.963 1.00 95.19 179 ARG A O 1
ATOM 1332 N N . ARG A 1 180 ? -3.871 5.719 12.690 1.00 90.62 180 ARG A N 1
ATOM 1333 C CA . ARG A 1 180 ? -4.117 5.097 11.378 1.00 90.62 180 ARG A CA 1
ATOM 1334 C C . ARG A 1 180 ? -5.134 3.965 11.452 1.00 90.62 180 ARG A C 1
ATOM 1336 O O . ARG A 1 180 ? -5.953 3.830 10.550 1.00 90.62 180 ARG A O 1
ATOM 1343 N N . HIS A 1 181 ? -5.108 3.141 12.498 1.00 91.75 181 HIS A N 1
ATOM 1344 C CA . HIS A 1 181 ? -6.108 2.088 12.666 1.00 91.75 181 HIS A CA 1
ATOM 1345 C C . HIS A 1 181 ? -7.519 2.659 12.868 1.00 91.75 181 HIS A C 1
ATOM 1347 O O . HIS A 1 181 ? -8.463 2.198 12.225 1.00 91.75 181 HIS A O 1
ATOM 1353 N N . LEU A 1 182 ? -7.663 3.677 13.719 1.00 93.88 182 LEU A N 1
ATOM 1354 C CA . LEU A 1 182 ? -8.944 4.317 14.018 1.00 93.88 182 LEU A CA 1
ATOM 1355 C C . LEU A 1 182 ? -9.512 5.031 12.792 1.00 93.88 182 LEU A C 1
ATOM 1357 O O . LEU A 1 182 ? -10.663 4.793 12.444 1.00 93.88 182 LEU A O 1
ATOM 1361 N N . TYR A 1 183 ? -8.698 5.804 12.066 1.00 92.56 183 TYR A N 1
ATOM 1362 C CA . TYR A 1 183 ? -9.128 6.461 10.824 1.00 92.56 183 TYR A CA 1
ATOM 1363 C C . TYR A 1 183 ? -9.663 5.467 9.776 1.00 92.56 183 TYR A C 1
ATOM 1365 O O . TYR A 1 183 ? -10.598 5.751 9.024 1.00 92.56 183 TYR A O 1
ATOM 1373 N N . ARG A 1 184 ? -9.071 4.268 9.718 1.00 90.12 184 ARG A N 1
ATOM 1374 C CA . ARG A 1 184 ? -9.516 3.208 8.806 1.00 90.12 184 ARG A CA 1
ATOM 1375 C C . ARG A 1 184 ? -10.775 2.498 9.294 1.00 90.12 184 ARG A C 1
ATOM 1377 O O . ARG A 1 184 ? -11.589 2.106 8.469 1.00 90.12 184 ARG A O 1
ATOM 1384 N N . SER A 1 185 ? -10.936 2.305 10.600 1.00 89.06 185 SER A N 1
ATOM 1385 C CA . SER A 1 185 ? -12.030 1.499 11.165 1.00 89.06 185 SER A CA 1
ATOM 1386 C C . SER A 1 185 ? -13.278 2.300 11.537 1.00 89.06 185 SER A C 1
ATOM 1388 O O . SER A 1 185 ? -14.337 1.695 11.713 1.00 89.06 185 SER A O 1
ATOM 1390 N N . MET A 1 186 ? -13.181 3.630 11.625 1.00 92.06 186 MET A N 1
ATOM 1391 C CA . MET A 1 186 ? -14.267 4.510 12.059 1.00 92.06 186 MET A CA 1
ATOM 1392 C C . MET A 1 186 ? -14.746 5.448 10.946 1.00 92.06 186 MET A C 1
ATOM 1394 O O . MET A 1 186 ? -13.935 5.879 10.125 1.00 92.06 186 MET A O 1
ATOM 1398 N N . PRO A 1 187 ? -16.042 5.814 10.940 1.00 90.12 187 PRO A N 1
ATOM 1399 C CA . PRO A 1 187 ? -16.623 6.777 10.004 1.00 90.12 187 PRO A CA 1
ATOM 1400 C C . PRO A 1 187 ? -16.243 8.226 10.362 1.00 90.12 187 PRO A C 1
ATOM 1402 O O . PRO A 1 187 ? -17.091 9.026 10.758 1.00 90.12 187 PRO A O 1
ATOM 1405 N N . MET A 1 188 ? -14.954 8.553 10.246 1.00 89.06 188 MET A N 1
ATOM 1406 C CA . MET A 1 188 ? -14.434 9.902 10.497 1.00 89.06 188 MET A CA 1
ATOM 1407 C C . MET A 1 188 ? -15.001 10.916 9.495 1.00 89.06 188 MET A C 1
ATOM 1409 O O . MET A 1 188 ? -15.180 10.606 8.315 1.00 89.06 188 MET A O 1
ATOM 1413 N N . GLY A 1 189 ? -15.231 12.150 9.942 1.00 84.25 189 GLY A N 1
ATOM 1414 C CA . GLY A 1 189 ? -15.678 13.246 9.084 1.00 84.25 189 GLY A CA 1
ATOM 1415 C C . GLY A 1 189 ? -16.088 14.493 9.871 1.00 84.25 189 GLY A C 1
ATOM 1416 O O . GLY A 1 189 ? -15.901 14.540 11.084 1.00 84.25 189 GLY A O 1
ATOM 1417 N N . PRO A 1 190 ? -16.710 15.493 9.220 1.00 83.62 190 PRO A N 1
ATOM 1418 C CA . PRO A 1 190 ? -17.068 16.764 9.863 1.00 83.62 190 PRO A CA 1
ATOM 1419 C C . PRO A 1 190 ? -17.950 16.631 11.114 1.00 83.62 190 PRO A C 1
ATOM 1421 O O . PRO A 1 190 ? -17.953 17.514 11.962 1.00 83.62 190 PRO A O 1
ATOM 1424 N N . GLY A 1 191 ? -18.713 15.540 11.226 1.00 89.88 191 GLY A N 1
ATOM 1425 C CA . GLY A 1 191 ? -19.582 15.268 12.369 1.00 89.88 191 GLY A CA 1
ATOM 1426 C C . GLY A 1 191 ? -19.018 14.286 13.397 1.00 89.88 191 GLY A C 1
ATOM 1427 O O . GLY A 1 191 ? -19.736 13.993 14.348 1.00 89.88 191 GLY A O 1
ATOM 1428 N N . PHE A 1 192 ? -17.819 13.726 13.199 1.00 95.25 192 PHE A N 1
ATOM 1429 C CA . PHE A 1 192 ? -17.195 12.769 14.119 1.00 95.25 192 PHE A CA 1
ATOM 1430 C C . PHE A 1 192 ? -15.673 12.739 13.945 1.00 95.25 192 PHE A C 1
ATOM 1432 O O . PHE A 1 192 ? -15.180 12.333 12.888 1.00 95.25 192 PHE A O 1
ATOM 1439 N N . SER A 1 193 ? -14.936 13.105 14.991 1.00 96.75 193 SER A N 1
ATOM 1440 C CA . SER A 1 193 ? -13.474 13.038 15.020 1.00 96.75 193 SER A CA 1
ATOM 1441 C C . SER A 1 193 ? -12.952 12.334 16.268 1.00 96.75 193 SER A C 1
ATOM 1443 O O . SER A 1 193 ? -13.635 12.216 17.286 1.00 96.75 193 SER A O 1
ATOM 1445 N N . VAL A 1 194 ? -11.717 11.839 16.180 1.00 98.12 194 VAL A N 1
ATOM 1446 C CA . VAL A 1 194 ? -11.050 11.131 17.276 1.00 98.12 194 VAL A CA 1
ATOM 1447 C C . VAL A 1 194 ? -9.627 11.644 17.417 1.00 98.12 194 VAL A C 1
ATOM 1449 O O . VAL A 1 194 ? -8.914 11.746 16.420 1.00 98.12 194 VAL A O 1
ATOM 1452 N N . THR A 1 195 ? -9.183 11.927 18.636 1.00 97.94 195 THR A N 1
ATOM 1453 C CA . THR A 1 195 ? -7.798 12.296 18.953 1.00 97.94 195 THR A CA 1
ATOM 1454 C C . THR A 1 195 ? -7.117 11.203 19.769 1.00 97.94 195 THR A C 1
ATOM 1456 O O . THR A 1 195 ? -7.739 10.548 20.599 1.00 97.94 195 THR A O 1
ATOM 1459 N N . VAL A 1 196 ? -5.823 10.990 19.524 1.00 97.81 196 VAL A N 1
ATOM 1460 C CA . VAL A 1 196 ? -4.961 10.112 20.330 1.00 97.81 196 VAL A CA 1
ATOM 1461 C C . VAL A 1 196 ? -3.768 10.934 20.794 1.00 97.81 196 VAL A C 1
ATOM 1463 O O . VAL A 1 196 ? -3.008 11.424 19.955 1.00 97.81 196 VAL A O 1
ATOM 1466 N N . ASN A 1 197 ? -3.605 11.080 22.110 1.00 96.31 197 ASN A N 1
ATOM 1467 C CA . ASN A 1 197 ? -2.578 11.917 22.746 1.00 96.31 197 ASN A CA 1
ATOM 1468 C C . ASN A 1 197 ? -2.571 13.349 22.173 1.00 96.31 197 ASN A C 1
ATOM 1470 O O . ASN A 1 197 ? -1.528 13.888 21.811 1.00 96.31 197 ASN A O 1
ATOM 1474 N N . GLY A 1 198 ? -3.764 13.936 22.015 1.00 96.31 198 GLY A N 1
ATOM 1475 C CA . GLY A 1 198 ? -3.957 15.299 21.507 1.00 96.31 198 GLY A CA 1
ATOM 1476 C C . GLY A 1 198 ? -3.835 15.472 19.988 1.00 96.31 198 GLY A C 1
ATOM 1477 O O . GLY A 1 198 ? -4.096 16.561 19.488 1.00 96.31 198 GLY A O 1
ATOM 1478 N N . VAL A 1 199 ? -3.483 14.422 19.235 1.00 96.56 199 VAL A N 1
ATOM 1479 C CA . VAL A 1 199 ? -3.354 14.482 17.769 1.00 96.56 199 VAL A CA 1
ATOM 1480 C C . VAL A 1 199 ? -4.564 13.832 17.104 1.00 96.56 199 VAL A C 1
ATOM 1482 O O . VAL A 1 199 ? -4.901 12.685 17.404 1.00 96.56 199 VAL A O 1
ATOM 1485 N N . GLU A 1 200 ? -5.211 14.546 16.184 1.00 95.62 200 GLU A N 1
ATOM 1486 C CA . GLU A 1 200 ? -6.382 14.050 15.458 1.00 95.62 200 GLU A CA 1
ATOM 1487 C C . GLU A 1 200 ? -6.037 12.864 14.540 1.00 95.62 200 GLU A C 1
ATOM 1489 O O . GLU A 1 200 ? -4.970 12.787 13.927 1.00 95.62 200 GLU A O 1
ATOM 1494 N N . CYS A 1 201 ? -6.953 11.902 14.458 1.00 94.81 201 CYS A N 1
ATOM 1495 C CA . CYS A 1 201 ? -6.874 10.766 13.551 1.00 94.81 201 CYS A CA 1
ATOM 1496 C C . CYS A 1 201 ? -7.302 11.199 12.146 1.00 94.81 201 CYS A C 1
ATOM 1498 O O . CYS A 1 201 ? -8.487 11.165 11.815 1.00 94.81 201 CYS A O 1
ATOM 1500 N N . THR A 1 202 ? -6.339 11.565 11.309 1.00 90.25 202 THR A N 1
ATOM 1501 C CA . THR A 1 202 ? -6.570 11.974 9.919 1.00 90.25 202 THR A CA 1
ATOM 1502 C C . THR A 1 202 ? -6.117 10.906 8.919 1.00 90.25 202 THR A C 1
ATOM 1504 O O . THR A 1 202 ? -5.522 9.883 9.282 1.00 90.25 202 THR A O 1
ATOM 1507 N N . ALA A 1 203 ? -6.437 11.127 7.640 1.00 84.06 203 ALA A N 1
ATOM 1508 C CA . ALA A 1 203 ? -5.906 10.320 6.550 1.00 84.06 203 ALA A CA 1
ATOM 1509 C C . ALA A 1 203 ? -4.375 10.410 6.513 1.00 84.06 203 ALA A C 1
ATOM 1511 O O . ALA A 1 203 ? -3.801 11.459 6.794 1.00 84.06 203 ALA A O 1
ATOM 1512 N N . GLU A 1 204 ? -3.715 9.321 6.123 1.00 81.88 204 GLU A N 1
ATOM 1513 C CA . GLU A 1 204 ? -2.280 9.350 5.840 1.00 81.88 204 GLU A CA 1
ATOM 1514 C C . GLU A 1 204 ? -2.056 10.205 4.585 1.00 81.88 204 GLU A C 1
ATOM 1516 O O . GLU A 1 204 ? -2.559 9.876 3.509 1.00 81.88 204 GLU A O 1
ATOM 1521 N N . GLU A 1 205 ? -1.347 11.326 4.731 1.00 82.81 205 GLU A N 1
ATOM 1522 C CA . GLU A 1 205 ? -1.000 12.176 3.596 1.00 82.81 205 GLU A CA 1
ATOM 1523 C C . GLU A 1 205 ? 0.030 11.467 2.721 1.00 82.81 205 GLU A C 1
ATOM 1525 O O . GLU A 1 205 ? 1.136 11.138 3.156 1.00 82.81 205 GLU A O 1
ATOM 1530 N N . VAL A 1 206 ? -0.339 11.232 1.464 1.00 89.38 206 VAL A N 1
ATOM 1531 C CA . VAL A 1 206 ? 0.564 10.682 0.458 1.00 89.38 206 VAL A CA 1
ATOM 1532 C C . VAL A 1 206 ? 0.871 11.777 -0.547 1.00 89.38 206 VAL A C 1
ATOM 1534 O O . VAL A 1 206 ? -0.022 12.258 -1.242 1.00 89.38 206 VAL A O 1
ATOM 1537 N N . LEU A 1 207 ? 2.144 12.165 -0.622 1.00 92.94 207 LEU A N 1
ATOM 1538 C CA . LEU A 1 207 ? 2.623 13.126 -1.611 1.00 92.94 207 LEU A CA 1
ATOM 1539 C C . LEU A 1 207 ? 2.497 12.526 -3.011 1.00 92.94 207 LEU A C 1
ATOM 1541 O O . LEU A 1 207 ? 3.047 11.453 -3.274 1.00 92.94 207 LEU A O 1
ATOM 1545 N N . GLY A 1 208 ? 1.801 13.224 -3.900 1.00 93.00 208 GLY A N 1
ATOM 1546 C CA . GLY A 1 208 ? 1.585 12.781 -5.268 1.00 93.00 208 GLY A CA 1
ATOM 1547 C C . GLY A 1 208 ? 0.429 13.500 -5.951 1.00 93.00 208 GLY A C 1
ATOM 1548 O O . GLY A 1 208 ? -0.215 14.374 -5.368 1.00 93.00 208 GLY A O 1
ATOM 1549 N N . ASP A 1 209 ? 0.155 13.091 -7.185 1.00 94.06 209 ASP A N 1
ATOM 1550 C CA . ASP A 1 209 ? -0.933 13.643 -7.988 1.00 94.06 209 ASP A CA 1
ATOM 1551 C C . ASP A 1 209 ? -2.246 12.937 -7.618 1.00 94.06 209 ASP A C 1
ATOM 1553 O O . ASP A 1 209 ? -2.423 11.750 -7.906 1.00 94.06 209 ASP A O 1
ATOM 1557 N N . ARG A 1 210 ? -3.164 13.650 -6.954 1.00 95.50 210 ARG A N 1
ATOM 1558 C CA . ARG A 1 210 ? -4.499 13.142 -6.594 1.00 95.50 210 ARG A CA 1
ATOM 1559 C C . ARG A 1 210 ? -5.469 13.283 -7.765 1.00 95.50 210 ARG A C 1
ATOM 1561 O O . ARG A 1 210 ? -5.524 14.319 -8.420 1.00 95.50 210 ARG A O 1
ATOM 1568 N N . THR A 1 211 ? -6.288 12.264 -7.987 1.00 97.25 211 THR A N 1
ATOM 1569 C CA . THR A 1 211 ? -7.407 12.285 -8.931 1.00 97.25 211 THR A CA 1
ATOM 1570 C C . THR A 1 211 ? -8.639 11.674 -8.275 1.00 97.25 211 THR A C 1
ATOM 1572 O O . THR A 1 211 ? -8.614 10.524 -7.839 1.00 97.25 211 THR A O 1
ATOM 1575 N N . ASP A 1 212 ? -9.718 12.448 -8.207 1.00 97.69 212 ASP A N 1
ATOM 1576 C CA . ASP A 1 212 ? -11.036 11.978 -7.787 1.00 97.69 212 ASP A CA 1
ATOM 1577 C C . ASP A 1 212 ? -11.802 11.418 -9.000 1.00 97.69 212 ASP A C 1
ATOM 1579 O O . ASP A 1 212 ? -11.652 11.902 -10.123 1.00 97.69 212 ASP A O 1
ATOM 1583 N N . PHE A 1 213 ? -12.616 10.385 -8.785 1.00 96.94 213 PHE A N 1
ATOM 1584 C CA . PHE A 1 213 ? -13.391 9.732 -9.840 1.00 96.94 213 PHE A CA 1
ATOM 1585 C C . PHE A 1 213 ? -14.824 9.425 -9.393 1.00 96.94 213 PHE A C 1
ATOM 1587 O O . PHE A 1 213 ? -15.113 9.244 -8.206 1.00 96.94 213 PHE A O 1
ATOM 1594 N N . ALA A 1 214 ? -15.716 9.336 -10.378 1.00 96.94 214 ALA A N 1
ATOM 1595 C CA . ALA A 1 214 ? -17.090 8.884 -10.227 1.00 96.94 214 ALA A CA 1
ATOM 1596 C C . ALA A 1 214 ? -17.517 8.154 -11.509 1.00 96.94 214 ALA A C 1
ATOM 1598 O O . ALA A 1 214 ? -17.546 8.761 -12.579 1.00 96.94 214 ALA A O 1
ATOM 1599 N N . GLU A 1 215 ? -17.845 6.866 -11.413 1.00 95.50 215 GLU A N 1
ATOM 1600 C CA . GLU A 1 215 ? -18.240 6.026 -12.549 1.00 95.50 215 GLU A CA 1
ATOM 1601 C C . GLU A 1 215 ? -19.560 5.302 -12.261 1.00 95.50 215 GLU A C 1
ATOM 1603 O O . GLU A 1 215 ? -19.862 4.956 -11.120 1.00 95.50 215 GLU A O 1
ATOM 1608 N N . GLN A 1 216 ? -20.366 5.087 -13.302 1.00 94.81 216 GLN A N 1
ATOM 1609 C CA . GLN A 1 216 ? -21.558 4.243 -13.225 1.00 94.81 216 GLN A CA 1
ATOM 1610 C C . GLN A 1 216 ? -21.186 2.821 -13.630 1.00 94.81 216 GLN A C 1
ATOM 1612 O O . GLN A 1 216 ? -20.716 2.600 -14.747 1.00 94.81 216 GLN A O 1
ATOM 1617 N N . VAL A 1 217 ? -21.407 1.865 -12.731 1.00 93.75 217 VAL A N 1
ATOM 1618 C CA . VAL A 1 217 ? -21.009 0.468 -12.910 1.00 93.75 217 VAL A CA 1
ATOM 1619 C C . VAL A 1 217 ? -22.255 -0.404 -13.090 1.00 93.75 217 VAL A C 1
ATOM 1621 O O . VAL A 1 217 ? -23.123 -0.417 -12.211 1.00 93.75 217 VAL A O 1
ATOM 1624 N N . PRO A 1 218 ? -22.384 -1.140 -14.210 1.00 88.94 218 PRO A N 1
ATOM 1625 C CA . PRO A 1 218 ? -23.506 -2.052 -14.427 1.00 88.94 218 PRO A CA 1
ATOM 1626 C C . PRO A 1 218 ? -23.650 -3.073 -13.289 1.00 88.94 218 PRO A C 1
ATOM 1628 O O . PRO A 1 218 ? -22.668 -3.674 -12.867 1.00 88.94 218 PRO A O 1
ATOM 1631 N N . GLY A 1 219 ? -24.872 -3.259 -12.781 1.00 84.75 219 GLY A N 1
ATOM 1632 C CA . GLY A 1 219 ? -25.161 -4.189 -11.676 1.00 84.75 219 GLY A CA 1
ATOM 1633 C C . GLY A 1 219 ? -24.759 -3.697 -10.277 1.00 84.75 219 GLY A C 1
ATOM 1634 O O . GLY A 1 219 ? -25.025 -4.381 -9.294 1.00 84.75 219 GLY A O 1
ATOM 1635 N N . VAL A 1 220 ? -24.154 -2.511 -10.177 1.00 89.19 220 VAL A N 1
ATOM 1636 C CA . VAL A 1 220 ? -23.654 -1.933 -8.920 1.00 89.19 220 VAL A CA 1
ATOM 1637 C C . VAL A 1 220 ? -24.234 -0.536 -8.671 1.00 89.19 220 VAL A C 1
ATOM 1639 O O . VAL A 1 220 ? -24.706 -0.247 -7.575 1.00 89.19 220 VAL A O 1
ATOM 1642 N N . GLY A 1 221 ? -24.237 0.327 -9.689 1.00 88.81 221 GLY A N 1
ATOM 1643 C CA . GLY A 1 221 ? -24.616 1.735 -9.578 1.00 88.81 221 GLY A CA 1
ATOM 1644 C C . GLY A 1 221 ? -23.403 2.661 -9.509 1.00 88.81 221 GLY A C 1
ATOM 1645 O O . GLY A 1 221 ? -22.350 2.370 -10.080 1.00 88.81 221 GLY A O 1
ATOM 1646 N N . GLN A 1 222 ? -23.554 3.806 -8.841 1.00 92.31 222 GLN A N 1
ATOM 1647 C CA . GLN A 1 222 ? -22.502 4.816 -8.797 1.00 92.31 222 GLN A CA 1
ATOM 1648 C C . GLN A 1 222 ? -21.378 4.402 -7.844 1.00 92.31 222 GLN A C 1
ATOM 1650 O O . GLN A 1 222 ? -21.602 4.187 -6.653 1.00 92.31 222 GLN A O 1
ATOM 1655 N N . VAL A 1 223 ? -20.154 4.380 -8.361 1.00 95.19 223 VAL A N 1
ATOM 1656 C CA . VAL A 1 223 ? -18.934 4.173 -7.585 1.00 95.19 223 VAL A CA 1
ATOM 1657 C C . VAL A 1 223 ? -18.112 5.449 -7.625 1.00 95.19 223 VAL A C 1
ATOM 1659 O O . VAL A 1 223 ? -17.875 6.016 -8.689 1.00 95.19 223 VAL A O 1
ATOM 1662 N N . THR A 1 224 ? -17.680 5.922 -6.461 1.00 96.81 224 THR A N 1
ATOM 1663 C CA . THR A 1 224 ? -16.865 7.138 -6.345 1.00 96.81 224 THR A CA 1
ATOM 1664 C C . THR A 1 224 ? -15.593 6.840 -5.581 1.00 96.81 224 THR A C 1
ATOM 1666 O O . THR A 1 224 ? -15.492 5.822 -4.903 1.00 96.81 224 THR A O 1
ATOM 1669 N N . GLY A 1 225 ? -14.604 7.715 -5.664 1.00 96.25 225 GLY A N 1
ATOM 1670 C CA . GLY A 1 225 ? -13.378 7.534 -4.908 1.00 96.25 225 GLY A CA 1
ATOM 1671 C C . GLY A 1 225 ? -12.281 8.458 -5.377 1.00 96.25 225 GLY A C 1
ATOM 1672 O O . GLY A 1 225 ? -12.523 9.439 -6.077 1.00 96.25 225 GLY A O 1
ATOM 1673 N N . PHE A 1 226 ? -11.065 8.129 -4.973 1.00 96.75 226 PHE A N 1
ATOM 1674 C CA . PHE A 1 226 ? -9.878 8.815 -5.439 1.00 96.75 226 PHE A CA 1
ATOM 1675 C C . PHE A 1 226 ? -8.697 7.861 -5.500 1.00 96.75 226 PHE A C 1
ATOM 1677 O O . PHE A 1 226 ? -8.629 6.874 -4.764 1.00 96.75 226 PHE A O 1
ATOM 1684 N N . TYR A 1 227 ? -7.732 8.202 -6.340 1.00 97.19 227 TYR A N 1
ATOM 1685 C CA . TYR A 1 227 ? -6.399 7.632 -6.291 1.00 97.19 227 TYR A CA 1
ATOM 1686 C C . TYR A 1 227 ? -5.357 8.747 -6.277 1.00 97.19 227 TYR A C 1
ATOM 1688 O O . TYR A 1 227 ? -5.619 9.882 -6.665 1.00 97.19 227 TYR A O 1
ATOM 1696 N N . VAL A 1 228 ? -4.172 8.420 -5.787 1.00 96.75 228 VAL A N 1
ATOM 1697 C CA . VAL A 1 228 ? -2.990 9.268 -5.776 1.00 96.75 228 VAL A CA 1
ATOM 1698 C C . VAL A 1 228 ? -1.882 8.492 -6.467 1.00 96.75 228 VAL A C 1
ATOM 1700 O O . VAL A 1 228 ? -1.582 7.357 -6.087 1.00 96.75 228 VAL A O 1
ATOM 1703 N N . LEU A 1 229 ? -1.274 9.106 -7.480 1.00 95.94 229 LEU A N 1
ATOM 1704 C CA . LEU A 1 229 ? -0.000 8.649 -8.017 1.00 95.94 229 LEU A CA 1
ATOM 1705 C C . LEU A 1 229 ? 1.108 9.207 -7.125 1.00 95.94 229 LEU A C 1
ATOM 1707 O O . LEU A 1 229 ? 1.493 10.368 -7.248 1.00 95.94 229 LEU A O 1
ATOM 1711 N N . ALA A 1 230 ? 1.579 8.388 -6.191 1.00 95.69 230 ALA A N 1
ATOM 1712 C CA . ALA A 1 230 ? 2.551 8.799 -5.195 1.00 95.69 230 ALA A CA 1
ATOM 1713 C C . ALA A 1 230 ? 3.921 9.110 -5.814 1.00 95.69 230 ALA A C 1
ATOM 1715 O O . ALA A 1 230 ? 4.400 8.407 -6.708 1.00 95.69 230 ALA A O 1
ATOM 1716 N N . SER A 1 231 ? 4.608 10.114 -5.272 1.00 92.69 231 SER A N 1
ATOM 1717 C CA . SER A 1 231 ? 5.971 10.472 -5.687 1.00 92.69 231 SER A CA 1
ATOM 1718 C C . SER A 1 231 ? 6.977 9.348 -5.408 1.00 92.69 231 SER A C 1
ATOM 1720 O O . SER A 1 231 ? 7.980 9.206 -6.108 1.00 92.69 231 SER A O 1
ATOM 1722 N N . THR A 1 232 ? 6.705 8.521 -4.396 1.00 92.06 232 THR A N 1
ATOM 1723 C CA . THR A 1 232 ? 7.541 7.393 -3.974 1.00 92.06 232 THR A CA 1
ATOM 1724 C C . THR A 1 232 ? 6.745 6.091 -3.936 1.00 92.06 232 THR A C 1
ATOM 1726 O O . THR A 1 232 ? 5.517 6.088 -3.841 1.00 92.06 232 THR A O 1
ATOM 1729 N N . ARG A 1 233 ? 7.455 4.959 -4.006 1.00 92.38 233 ARG A N 1
ATOM 1730 C CA . ARG A 1 233 ? 6.853 3.624 -3.885 1.00 92.38 233 ARG A CA 1
ATOM 1731 C C . ARG A 1 233 ? 6.226 3.445 -2.506 1.00 92.38 233 ARG A C 1
ATOM 1733 O O . ARG A 1 233 ? 6.824 3.805 -1.492 1.00 92.38 233 ARG A O 1
ATOM 1740 N N . GLN A 1 234 ? 5.043 2.849 -2.477 1.00 92.56 234 GLN A N 1
ATOM 1741 C CA . GLN A 1 234 ? 4.249 2.665 -1.271 1.00 92.56 234 GLN A CA 1
ATOM 1742 C C . GLN A 1 234 ? 4.367 1.227 -0.765 1.00 92.56 234 GLN A C 1
ATOM 1744 O O . GLN A 1 234 ? 4.392 0.275 -1.539 1.00 92.56 234 GLN A O 1
ATOM 1749 N N . LYS A 1 235 ? 4.410 1.048 0.563 1.00 90.00 235 LYS A N 1
ATOM 1750 C CA . LYS A 1 235 ? 4.507 -0.289 1.189 1.00 90.00 235 LYS A CA 1
ATOM 1751 C C . LYS A 1 235 ? 3.281 -1.167 0.924 1.00 90.00 235 LYS A C 1
ATOM 1753 O O . LYS A 1 235 ? 3.372 -2.387 1.008 1.00 90.00 235 LYS A O 1
ATOM 1758 N N . ARG A 1 236 ? 2.122 -0.542 0.707 1.00 90.19 236 ARG A N 1
ATOM 1759 C CA . ARG A 1 236 ? 0.834 -1.200 0.458 1.00 90.19 236 ARG A CA 1
ATOM 1760 C C . ARG A 1 236 ? 0.126 -0.480 -0.692 1.00 90.19 236 ARG A C 1
ATOM 1762 O O . ARG A 1 236 ? -0.725 0.364 -0.418 1.00 90.19 236 ARG A O 1
ATOM 1769 N N . PRO A 1 237 ? 0.533 -0.742 -1.943 1.00 94.25 237 PRO A N 1
ATOM 1770 C CA . PRO A 1 237 ? -0.074 -0.108 -3.100 1.00 94.25 237 PRO A CA 1
ATOM 1771 C C . PRO A 1 237 ? -1.475 -0.660 -3.379 1.00 94.25 237 PRO A C 1
ATOM 1773 O O . PRO A 1 237 ? -1.859 -1.728 -2.898 1.00 94.25 237 PRO A O 1
ATOM 1776 N N . GLY A 1 238 ? -2.217 0.071 -4.199 1.00 95.81 238 GLY A N 1
ATOM 1777 C CA . GLY A 1 238 ? -3.571 -0.240 -4.619 1.00 95.81 238 GLY A CA 1
ATOM 1778 C C . GLY A 1 238 ? -4.636 0.574 -3.898 1.00 95.81 238 GLY A C 1
ATOM 1779 O O . GLY A 1 238 ? -4.352 1.467 -3.097 1.00 95.81 238 GLY A O 1
ATOM 1780 N N . LEU A 1 239 ? -5.892 0.270 -4.211 1.00 97.12 239 LEU A N 1
ATOM 1781 C CA . LEU A 1 239 ? -7.033 0.993 -3.662 1.00 97.12 239 LEU A CA 1
ATOM 1782 C C . LEU A 1 239 ? -7.666 0.170 -2.545 1.00 97.12 239 LEU A C 1
ATOM 1784 O O . LEU A 1 239 ? -7.829 -1.046 -2.658 1.00 97.12 239 LEU A O 1
ATOM 1788 N N . SER A 1 240 ? -7.983 0.839 -1.444 1.00 95.31 240 SER A N 1
ATOM 1789 C CA . SER A 1 240 ? -8.799 0.269 -0.373 1.00 95.31 240 SER A CA 1
ATOM 1790 C C . SER A 1 240 ? -10.283 0.481 -0.665 1.00 95.31 240 SER A C 1
ATOM 1792 O O . SER A 1 240 ? -10.639 1.379 -1.426 1.00 95.31 240 SER A O 1
ATOM 1794 N N . VAL A 1 241 ? -11.160 -0.328 -0.069 1.00 95.50 241 VAL A N 1
ATOM 1795 C CA . VAL A 1 241 ? -12.614 -0.184 -0.248 1.00 95.50 241 VAL A CA 1
ATOM 1796 C C . VAL A 1 241 ? -13.235 0.306 1.049 1.00 95.50 241 VAL A C 1
ATOM 1798 O O . VAL A 1 241 ? -13.163 -0.370 2.082 1.00 95.50 241 VAL A O 1
ATOM 1801 N N . ARG A 1 242 ? -13.838 1.492 0.981 1.00 93.12 242 ARG A N 1
ATOM 1802 C CA . ARG A 1 242 ? -14.538 2.158 2.071 1.00 93.12 242 ARG A CA 1
ATOM 1803 C C . ARG A 1 242 ? -16.048 2.002 1.899 1.00 93.12 242 ARG A C 1
ATOM 1805 O O . ARG A 1 242 ? -16.588 2.295 0.838 1.00 93.12 242 ARG A O 1
ATOM 1812 N N . VAL A 1 243 ? -16.717 1.573 2.961 1.00 89.31 243 VAL A N 1
ATOM 1813 C CA . VAL A 1 243 ? -18.172 1.405 3.041 1.00 89.31 243 VAL A CA 1
ATOM 1814 C C . VAL A 1 243 ? -18.643 2.057 4.334 1.00 89.31 243 VAL A C 1
ATOM 1816 O O . VAL A 1 243 ? -18.107 1.761 5.409 1.00 89.31 243 VAL A O 1
ATOM 1819 N N . ARG A 1 244 ? -19.609 2.974 4.252 1.00 84.19 244 ARG A N 1
ATOM 1820 C CA . ARG A 1 244 ? -20.149 3.739 5.385 1.00 84.19 244 ARG A CA 1
ATOM 1821 C C . ARG A 1 244 ? -19.055 4.400 6.207 1.00 84.19 244 ARG A C 1
ATOM 1823 O O . ARG A 1 244 ? -18.981 4.249 7.425 1.00 84.19 244 ARG A O 1
ATOM 1830 N N . GLY A 1 245 ? -18.123 5.046 5.513 1.00 86.50 245 GLY A N 1
ATOM 1831 C CA . GLY A 1 245 ? -16.993 5.719 6.142 1.00 86.50 245 GLY A CA 1
ATOM 1832 C C . GLY A 1 245 ? -15.915 4.797 6.727 1.00 86.50 245 GLY A C 1
ATOM 1833 O O . GLY A 1 245 ? -14.973 5.320 7.305 1.00 86.50 245 GLY A O 1
ATOM 1834 N N . ARG A 1 246 ? -15.970 3.467 6.559 1.00 88.19 246 ARG A N 1
ATOM 1835 C CA . ARG A 1 246 ? -14.988 2.517 7.127 1.00 88.19 246 ARG A CA 1
ATOM 1836 C C . ARG A 1 246 ? -14.311 1.682 6.050 1.00 88.19 246 ARG A C 1
ATOM 1838 O O . ARG A 1 246 ? -14.972 1.232 5.123 1.00 88.19 246 ARG A O 1
ATOM 1845 N N . ILE A 1 247 ? -13.014 1.430 6.181 1.00 90.50 247 ILE A N 1
ATOM 1846 C CA . ILE A 1 247 ? -12.288 0.526 5.287 1.00 90.50 247 ILE A CA 1
ATOM 1847 C C . ILE A 1 247 ? -12.658 -0.916 5.630 1.00 90.50 247 ILE A C 1
ATOM 1849 O O . ILE A 1 247 ? -12.304 -1.415 6.696 1.00 90.50 247 ILE A O 1
ATOM 1853 N N . VAL A 1 248 ? -13.346 -1.579 4.703 1.00 89.81 248 VAL A N 1
ATOM 1854 C CA . VAL A 1 248 ? -13.717 -2.999 4.801 1.00 89.81 248 VAL A CA 1
ATOM 1855 C C . VAL A 1 248 ? -12.665 -3.879 4.128 1.00 89.81 248 VAL A C 1
ATOM 1857 O O . VAL A 1 248 ? -12.363 -4.964 4.613 1.00 89.81 248 VAL A O 1
ATOM 1860 N N . GLN A 1 249 ? -12.048 -3.390 3.049 1.00 92.12 249 GLN A N 1
ATOM 1861 C CA . GLN A 1 249 ? -10.978 -4.089 2.340 1.00 92.12 249 GLN A CA 1
ATOM 1862 C C . GLN A 1 249 ? -9.711 -3.237 2.309 1.00 92.12 249 GLN A C 1
ATOM 1864 O O . GLN A 1 249 ? -9.732 -2.075 1.899 1.00 92.12 249 GLN A O 1
ATOM 1869 N N . ALA A 1 250 ? -8.596 -3.829 2.737 1.00 91.62 250 ALA A N 1
ATOM 1870 C CA . ALA A 1 250 ? -7.280 -3.198 2.697 1.00 91.62 250 ALA A CA 1
ATOM 1871 C C . ALA A 1 250 ? -6.834 -2.876 1.251 1.00 91.62 250 ALA A C 1
ATOM 1873 O O . ALA A 1 250 ? -7.377 -3.458 0.310 1.00 91.62 250 ALA A O 1
ATOM 1874 N N . PRO A 1 251 ? -5.839 -1.982 1.058 1.00 93.69 251 PRO A N 1
ATOM 1875 C CA . PRO A 1 251 ? -5.312 -1.669 -0.268 1.00 93.69 251 PRO A CA 1
ATOM 1876 C C . PRO A 1 251 ? -4.950 -2.925 -1.060 1.00 93.69 251 PRO A C 1
ATOM 1878 O O . PRO A 1 251 ? -4.245 -3.800 -0.551 1.00 93.69 251 PRO A O 1
ATOM 1881 N N . SER A 1 252 ? -5.448 -3.008 -2.291 1.00 94.88 252 SER A N 1
ATOM 1882 C CA . SER A 1 252 ? -5.158 -4.113 -3.198 1.00 94.88 252 SER A CA 1
ATOM 1883 C C . SER A 1 252 ? -5.158 -3.653 -4.653 1.00 94.88 252 SER A C 1
ATOM 1885 O O . SER A 1 252 ? -5.755 -2.633 -5.001 1.00 94.88 252 SER A O 1
ATOM 1887 N N . LEU A 1 253 ? -4.506 -4.435 -5.510 1.00 94.50 253 LEU A N 1
ATOM 1888 C CA . LEU A 1 253 ? -4.529 -4.255 -6.963 1.00 94.50 253 LEU A CA 1
ATOM 1889 C C . LEU A 1 253 ? -5.606 -5.123 -7.635 1.00 94.50 253 LEU A C 1
ATOM 1891 O O . LEU A 1 253 ? -5.512 -5.371 -8.830 1.00 94.50 253 LEU A O 1
ATOM 1895 N N . PHE A 1 254 ? -6.594 -5.618 -6.873 1.00 93.25 254 PHE A N 1
ATOM 1896 C CA . PHE A 1 254 ? -7.725 -6.412 -7.381 1.00 93.25 254 PHE A CA 1
ATOM 1897 C C . PHE A 1 254 ? -7.289 -7.550 -8.321 1.00 93.25 254 PHE A C 1
ATOM 1899 O O . PHE A 1 254 ? -7.760 -7.671 -9.447 1.00 93.25 254 PHE A O 1
ATOM 1906 N N . SER A 1 255 ? -6.339 -8.367 -7.851 1.00 86.81 255 SER A N 1
ATOM 1907 C CA . SER A 1 255 ? -5.806 -9.543 -8.561 1.00 86.81 255 SER A CA 1
ATOM 1908 C C . SER A 1 255 ? -5.048 -9.257 -9.868 1.00 86.81 255 SER A C 1
ATOM 1910 O O . SER A 1 255 ? -4.800 -10.179 -10.642 1.00 86.81 255 SER A O 1
ATOM 1912 N N . LEU A 1 256 ? -4.629 -8.012 -10.121 1.00 87.56 256 LEU A N 1
ATOM 1913 C CA . LEU A 1 256 ? -3.769 -7.691 -11.264 1.00 87.56 256 LEU A CA 1
ATOM 1914 C C . LEU A 1 256 ? -2.352 -8.255 -11.097 1.00 87.56 256 LEU A C 1
ATOM 1916 O O . LEU A 1 256 ? -1.653 -7.934 -10.133 1.00 87.56 256 LEU A O 1
ATOM 1920 N N . ASP A 1 257 ? -1.898 -9.018 -12.094 1.00 82.50 257 ASP A N 1
ATOM 1921 C CA . ASP A 1 257 ? -0.502 -9.444 -12.213 1.00 82.50 257 ASP A CA 1
ATOM 1922 C C . ASP A 1 257 ? 0.346 -8.328 -12.839 1.00 82.50 257 ASP A C 1
ATOM 1924 O O . ASP A 1 257 ? 0.435 -8.164 -14.057 1.00 82.50 257 ASP A O 1
ATOM 1928 N N . THR A 1 258 ? 0.986 -7.533 -11.986 1.00 80.50 258 THR A N 1
ATOM 1929 C CA . THR A 1 258 ? 1.825 -6.412 -12.421 1.00 80.50 258 THR A CA 1
ATOM 1930 C C . THR A 1 258 ? 3.079 -6.852 -13.170 1.00 80.50 258 THR A C 1
ATOM 1932 O O . THR A 1 258 ? 3.578 -6.090 -13.997 1.00 80.50 258 THR A O 1
ATOM 1935 N N . ARG A 1 259 ? 3.585 -8.072 -12.932 1.00 72.00 259 ARG A N 1
ATOM 1936 C CA . ARG A 1 259 ? 4.799 -8.576 -13.590 1.00 72.00 259 ARG A CA 1
ATOM 1937 C C . ARG A 1 259 ? 4.500 -9.012 -15.013 1.00 72.00 259 ARG A C 1
ATOM 1939 O O . ARG A 1 259 ? 5.215 -8.599 -15.920 1.00 72.00 259 ARG A O 1
ATOM 1946 N N . ALA A 1 260 ? 3.432 -9.785 -15.210 1.00 62.94 260 ALA A N 1
ATOM 1947 C CA . ALA A 1 260 ? 3.012 -10.226 -16.539 1.00 62.94 260 ALA A CA 1
ATOM 1948 C C . ALA A 1 260 ? 2.670 -9.042 -17.459 1.00 62.94 260 ALA A C 1
ATOM 1950 O O . ALA A 1 260 ? 2.947 -9.082 -18.655 1.00 62.94 260 ALA A O 1
ATOM 1951 N N . HIS A 1 261 ? 2.110 -7.969 -16.896 1.00 64.62 261 HIS A N 1
ATOM 1952 C CA . HIS A 1 261 ? 1.764 -6.759 -17.641 1.00 64.62 261 HIS A CA 1
ATOM 1953 C C . HIS A 1 261 ? 2.915 -5.748 -17.790 1.00 64.62 261 HIS A C 1
ATOM 1955 O O . HIS A 1 261 ? 2.759 -4.762 -18.507 1.00 64.62 261 HIS A O 1
ATOM 1961 N N . GLY A 1 262 ? 4.065 -5.971 -17.141 1.00 68.62 262 GLY A N 1
ATOM 1962 C CA . GLY A 1 262 ? 5.203 -5.048 -17.190 1.00 68.62 262 GLY A CA 1
ATOM 1963 C C . GLY A 1 262 ? 4.935 -3.691 -16.526 1.00 68.62 262 GLY A C 1
ATOM 1964 O O . GLY A 1 262 ? 5.561 -2.698 -16.893 1.00 68.62 262 GLY A O 1
ATOM 1965 N N . PHE A 1 263 ? 4.006 -3.640 -15.569 1.00 81.88 263 PHE A N 1
ATOM 1966 C CA . PHE A 1 263 ? 3.613 -2.409 -14.890 1.00 81.88 263 PHE A CA 1
ATOM 1967 C C . PHE A 1 263 ? 4.647 -1.990 -13.845 1.00 81.88 263 PHE A C 1
ATOM 1969 O O . PHE A 1 263 ? 4.887 -2.710 -12.874 1.00 81.88 263 PHE A O 1
ATOM 1976 N N . PHE A 1 264 ? 5.222 -0.797 -13.998 1.00 80.69 264 PHE A N 1
ATOM 1977 C CA . PHE A 1 264 ? 6.308 -0.311 -13.133 1.00 80.69 264 PHE A CA 1
ATOM 1978 C C . PHE A 1 264 ? 5.891 0.837 -12.204 1.00 80.69 264 PHE A C 1
ATOM 1980 O O . PHE A 1 264 ? 6.585 1.103 -11.221 1.00 80.69 264 PHE A O 1
ATOM 1987 N N . THR A 1 265 ? 4.747 1.487 -12.445 1.00 89.69 265 THR A N 1
ATOM 1988 C CA . THR A 1 265 ? 4.167 2.482 -11.522 1.00 89.69 265 THR A CA 1
ATOM 1989 C C . THR A 1 265 ? 3.122 1.907 -10.566 1.00 89.69 265 THR A C 1
ATOM 1991 O O . THR A 1 265 ? 2.677 2.621 -9.670 1.00 89.69 265 THR A O 1
ATOM 1994 N N . ALA A 1 266 ? 2.768 0.620 -10.668 1.00 92.25 266 ALA A N 1
ATOM 1995 C CA . ALA A 1 266 ? 1.738 0.003 -9.824 1.00 92.25 266 ALA A CA 1
ATOM 1996 C C . ALA A 1 266 ? 1.988 0.191 -8.312 1.00 92.25 266 ALA A C 1
ATOM 1998 O O . ALA A 1 266 ? 1.055 0.445 -7.556 1.00 92.25 266 ALA A O 1
ATOM 1999 N N . GLU A 1 267 ? 3.253 0.151 -7.875 1.00 93.56 267 GLU A N 1
ATOM 2000 C CA . GLU A 1 267 ? 3.655 0.368 -6.474 1.00 93.56 267 GLU A CA 1
ATOM 2001 C C . GLU A 1 267 ? 3.486 1.818 -5.986 1.00 93.56 267 GLU A C 1
ATOM 2003 O O . GLU A 1 267 ? 3.591 2.084 -4.790 1.00 93.56 267 GLU A O 1
ATOM 2008 N N . LYS A 1 268 ? 3.260 2.768 -6.897 1.00 94.56 268 LYS A N 1
ATOM 2009 C CA . LYS A 1 268 ? 3.021 4.182 -6.587 1.00 94.56 268 LYS A CA 1
ATOM 2010 C C . LYS A 1 268 ? 1.529 4.514 -6.493 1.00 94.56 268 LYS A C 1
ATOM 2012 O O . LYS A 1 268 ? 1.191 5.602 -6.044 1.00 94.56 268 LYS A O 1
ATOM 2017 N N . ILE A 1 269 ? 0.634 3.617 -6.906 1.00 96.38 269 ILE A N 1
ATOM 2018 C CA . ILE A 1 269 ? -0.809 3.868 -6.848 1.00 96.38 269 ILE A CA 1
ATOM 2019 C C . ILE A 1 269 ? -1.316 3.593 -5.438 1.00 96.38 269 ILE A C 1
ATOM 2021 O O . ILE A 1 269 ? -1.121 2.499 -4.914 1.00 96.38 269 ILE A O 1
ATOM 2025 N N . VAL A 1 270 ? -2.004 4.561 -4.842 1.00 96.25 270 VAL A N 1
ATOM 2026 C CA . VAL A 1 270 ? -2.758 4.389 -3.592 1.00 96.25 270 VAL A CA 1
ATOM 2027 C C . VAL A 1 270 ? -4.086 5.113 -3.674 1.00 96.25 270 VAL A C 1
ATOM 2029 O O . VAL A 1 270 ? -4.222 6.067 -4.429 1.00 96.25 270 VAL A O 1
ATOM 2032 N N . GLY A 1 271 ? -5.076 4.703 -2.892 1.00 95.38 271 GLY A N 1
ATOM 2033 C CA . GLY A 1 271 ? -6.338 5.429 -2.847 1.00 95.38 271 GLY A CA 1
ATOM 2034 C C . GLY A 1 271 ? -7.466 4.663 -2.188 1.00 95.38 271 GLY A C 1
ATOM 2035 O O . GLY A 1 271 ? -7.257 3.656 -1.501 1.00 95.38 271 GLY A O 1
ATOM 2036 N N . GLU A 1 272 ? -8.676 5.158 -2.406 1.00 95.50 272 GLU A N 1
ATOM 2037 C CA . GLU A 1 272 ? -9.889 4.619 -1.810 1.00 95.50 272 GLU A CA 1
ATOM 2038 C C . GLU A 1 272 ? -11.040 4.614 -2.813 1.00 95.50 272 GLU A C 1
ATOM 2040 O O . GLU A 1 272 ? -11.277 5.593 -3.522 1.00 95.50 272 GLU A O 1
ATOM 2045 N N . ILE A 1 273 ? -11.792 3.519 -2.814 1.00 97.12 273 ILE A N 1
ATOM 2046 C CA . ILE A 1 273 ? -13.062 3.365 -3.513 1.00 97.12 273 ILE A CA 1
ATOM 2047 C C . ILE A 1 273 ? -14.172 3.432 -2.468 1.00 97.12 273 ILE A C 1
ATOM 2049 O O . ILE A 1 273 ? -14.155 2.674 -1.501 1.00 97.12 273 ILE A O 1
ATOM 2053 N N . ARG A 1 274 ? -15.141 4.324 -2.649 1.00 94.94 274 ARG A N 1
ATOM 2054 C CA . ARG A 1 274 ? -16.354 4.420 -1.833 1.00 94.94 274 ARG A CA 1
ATOM 2055 C C . ARG A 1 274 ? -17.436 3.542 -2.452 1.00 94.94 274 ARG A C 1
ATOM 2057 O O . ARG A 1 274 ? -17.881 3.799 -3.570 1.00 94.94 274 ARG A O 1
ATOM 2064 N N . ALA A 1 275 ? -17.845 2.518 -1.715 1.00 91.62 275 ALA A N 1
ATOM 2065 C CA . ALA A 1 275 ? -18.749 1.470 -2.173 1.00 91.62 275 ALA A CA 1
ATOM 2066 C C . ALA A 1 275 ? -19.942 1.300 -1.217 1.00 91.62 275 ALA A C 1
ATOM 2068 O O . ALA A 1 275 ? -20.155 0.238 -0.640 1.00 91.62 275 ALA A O 1
ATOM 2069 N N . GLU A 1 276 ? -20.722 2.368 -1.029 1.00 87.88 276 GLU A N 1
ATOM 2070 C CA . GLU A 1 276 ? -21.871 2.391 -0.105 1.00 87.88 276 GLU A CA 1
ATOM 2071 C C . GLU A 1 276 ? -22.948 1.344 -0.450 1.00 87.88 276 GLU A C 1
ATOM 2073 O O . GLU A 1 276 ? -23.637 0.844 0.433 1.00 87.88 276 GLU A O 1
ATOM 2078 N N . PHE A 1 277 ? -23.045 0.942 -1.720 1.00 86.19 277 PHE A N 1
ATOM 2079 C CA . PHE A 1 277 ? -23.959 -0.104 -2.194 1.00 86.19 277 PHE A CA 1
ATOM 2080 C C . PHE A 1 277 ? -23.656 -1.506 -1.629 1.00 86.19 277 PHE A C 1
ATOM 2082 O O . PHE A 1 277 ? -24.515 -2.377 -1.706 1.00 86.19 277 PHE A O 1
ATOM 2089 N N . LEU A 1 278 ? -22.462 -1.744 -1.064 1.00 86.50 278 LEU A N 1
ATOM 2090 C CA . LEU A 1 278 ? -22.106 -3.024 -0.428 1.00 86.50 278 LEU A CA 1
ATOM 2091 C C . LEU A 1 278 ? -22.706 -3.178 0.978 1.00 86.50 278 LEU A C 1
ATOM 2093 O O . LEU A 1 278 ? -22.694 -4.269 1.539 1.00 86.50 278 LEU A O 1
ATOM 2097 N N . ASP A 1 279 ? -23.220 -2.091 1.550 1.00 81.44 279 ASP A N 1
ATOM 2098 C CA . ASP A 1 279 ? -24.006 -2.081 2.783 1.00 81.44 279 ASP A CA 1
ATOM 2099 C C . ASP A 1 279 ? -25.016 -0.919 2.665 1.00 81.44 279 ASP A C 1
ATOM 2101 O O . ASP A 1 279 ? -24.809 0.152 3.242 1.00 81.44 279 ASP A O 1
ATOM 2105 N N . PRO A 1 280 ? -26.082 -1.052 1.852 1.00 73.75 280 PRO A N 1
ATOM 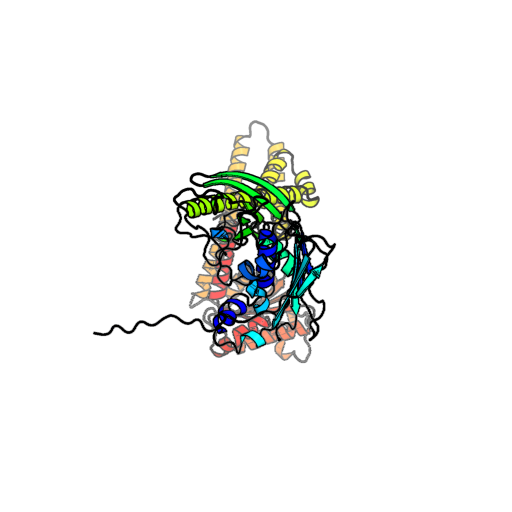2106 C CA . PRO A 1 280 ? -26.995 0.052 1.563 1.00 73.75 280 PRO A CA 1
ATOM 2107 C C . PRO A 1 280 ? -27.838 0.407 2.792 1.00 73.75 280 PRO A C 1
ATOM 2109 O O . PRO A 1 280 ? -28.202 -0.460 3.585 1.00 73.75 280 PRO A O 1
ATOM 2112 N N . GLU A 1 281 ? -28.099 1.702 2.996 1.00 64.56 281 GLU A N 1
ATOM 2113 C CA . GLU A 1 281 ? -28.842 2.218 4.162 1.00 64.56 281 GLU A CA 1
ATOM 2114 C C . GLU A 1 281 ? -30.287 1.705 4.254 1.00 64.56 281 GLU A C 1
ATOM 2116 O O . GLU A 1 281 ? -30.788 1.539 5.362 1.00 64.56 281 GLU A O 1
ATOM 2121 N N . ASP A 1 282 ? -30.929 1.437 3.116 1.00 65.12 282 ASP A N 1
ATOM 2122 C CA . ASP A 1 282 ? -32.252 0.817 3.023 1.00 65.12 282 ASP A CA 1
ATOM 2123 C C . ASP A 1 282 ? -32.157 -0.403 2.090 1.00 65.12 282 ASP A C 1
ATOM 2125 O O . ASP A 1 282 ? -32.279 -0.266 0.871 1.00 65.12 282 ASP A O 1
ATOM 2129 N N . PRO A 1 283 ? -31.837 -1.595 2.623 1.00 57.00 283 PRO A N 1
ATOM 2130 C CA . PRO A 1 283 ? -31.654 -2.795 1.810 1.00 57.00 283 PRO A CA 1
ATOM 2131 C C . PRO A 1 283 ? -32.973 -3.371 1.262 1.00 57.00 283 PRO A C 1
ATOM 2133 O O . PRO A 1 283 ? -32.938 -4.373 0.550 1.00 57.00 283 PRO A O 1
ATOM 2136 N N . GLY A 1 284 ? -34.136 -2.790 1.585 1.00 60.50 284 GLY A N 1
ATOM 2137 C CA . GLY A 1 284 ? -35.431 -3.399 1.283 1.00 60.50 284 GLY A CA 1
ATOM 2138 C C . GLY A 1 284 ? -35.658 -4.719 2.040 1.00 60.50 284 GLY A C 1
ATOM 2139 O O . GLY A 1 284 ? -35.050 -4.974 3.080 1.00 60.50 284 GLY A O 1
ATOM 2140 N N . GLN A 1 285 ? -36.571 -5.562 1.539 1.00 48.53 285 GLN A N 1
ATOM 2141 C CA . GLN A 1 285 ? -36.962 -6.821 2.201 1.00 48.53 285 GLN A CA 1
ATOM 2142 C C . GLN A 1 285 ? -35.904 -7.941 2.100 1.00 48.53 285 GLN A C 1
ATOM 2144 O O . GLN A 1 285 ? -35.893 -8.823 2.955 1.00 48.53 285 GLN A O 1
ATOM 2149 N N . ASP A 1 286 ? -34.974 -7.867 1.141 1.00 53.78 286 ASP A N 1
ATOM 2150 C CA . ASP A 1 286 ? -33.933 -8.878 0.898 1.00 53.78 286 ASP A CA 1
ATOM 2151 C C . ASP A 1 286 ? -32.544 -8.377 1.328 1.00 53.78 286 ASP A C 1
ATOM 2153 O O . ASP A 1 286 ? -31.650 -8.115 0.522 1.00 53.78 286 ASP A O 1
ATOM 2157 N N . ARG A 1 287 ? -32.338 -8.243 2.642 1.00 59.94 287 ARG A N 1
ATOM 2158 C CA . ARG A 1 287 ? -31.029 -7.885 3.207 1.00 59.94 287 ARG A CA 1
ATOM 2159 C C . ARG A 1 287 ? -30.029 -9.037 3.043 1.00 59.94 287 ARG A C 1
ATOM 2161 O O . ARG A 1 287 ? -29.942 -9.907 3.908 1.00 59.94 287 ARG A O 1
ATOM 2168 N N . GLN A 1 288 ? -29.220 -9.011 1.986 1.00 66.81 288 GLN A N 1
ATOM 2169 C CA . GLN A 1 288 ? -27.986 -9.801 1.922 1.00 66.81 288 GLN A CA 1
ATOM 2170 C C . GLN A 1 288 ? -26.847 -9.055 2.628 1.00 66.81 288 GLN A C 1
ATOM 2172 O O . GLN A 1 288 ? -26.487 -7.944 2.248 1.00 66.81 288 GLN A O 1
ATOM 2177 N N . ASP A 1 289 ? -26.271 -9.664 3.667 1.00 73.25 289 ASP A N 1
ATOM 2178 C CA . ASP A 1 289 ? -25.043 -9.161 4.291 1.00 73.25 289 ASP A CA 1
ATOM 2179 C C . ASP A 1 289 ? -23.857 -9.510 3.386 1.00 73.25 289 ASP A C 1
ATOM 2181 O O . ASP A 1 289 ? -23.428 -10.659 3.340 1.00 73.25 289 ASP A O 1
ATOM 2185 N N . LEU A 1 290 ? -23.367 -8.536 2.618 1.00 83.62 290 LEU A N 1
ATOM 2186 C CA . LEU A 1 290 ? -22.269 -8.739 1.669 1.00 83.62 290 LEU A CA 1
ATOM 2187 C C . LEU A 1 290 ? -20.888 -8.633 2.324 1.00 83.62 290 LEU A C 1
ATOM 2189 O O . LEU A 1 290 ? -19.886 -8.886 1.658 1.00 83.62 290 LEU A O 1
ATOM 2193 N N . ILE A 1 291 ? -20.800 -8.270 3.606 1.00 83.12 291 ILE A N 1
ATOM 2194 C CA . ILE A 1 291 ? -19.536 -8.133 4.336 1.00 83.12 291 ILE A CA 1
ATOM 2195 C C . ILE A 1 291 ? -19.251 -9.435 5.096 1.00 83.12 291 ILE A C 1
ATOM 2197 O O . ILE A 1 291 ? -20.109 -9.971 5.796 1.00 83.12 291 ILE A O 1
ATOM 2201 N N . LYS A 1 292 ? -18.016 -9.953 5.007 1.00 79.19 292 LYS A N 1
ATOM 2202 C CA . LYS A 1 292 ? -17.607 -11.159 5.755 1.00 79.19 292 LYS A CA 1
ATOM 2203 C C . LYS A 1 292 ? -17.823 -10.943 7.261 1.00 79.19 292 LYS A C 1
ATOM 2205 O O . LYS A 1 292 ? -17.618 -9.846 7.777 1.00 79.19 292 LYS A O 1
ATOM 2210 N N . THR A 1 293 ? -18.147 -11.996 8.019 1.00 66.81 293 THR A N 1
ATOM 2211 C CA . THR A 1 293 ? -18.368 -11.890 9.482 1.00 66.81 293 THR A CA 1
ATOM 2212 C C . THR A 1 293 ? -17.146 -11.357 10.247 1.00 66.81 293 THR A C 1
ATOM 2214 O O . THR A 1 293 ? -17.294 -10.724 11.297 1.00 66.81 293 THR A O 1
ATOM 2217 N N . SER A 1 294 ? -15.946 -11.586 9.709 1.00 62.91 294 SER A N 1
ATOM 2218 C CA . SER A 1 294 ? -14.654 -11.049 10.156 1.00 62.91 294 SER A CA 1
ATOM 2219 C C . SER A 1 294 ? -14.466 -9.549 9.881 1.00 62.91 294 SER A C 1
ATOM 2221 O O . SER A 1 294 ? -13.580 -8.939 10.476 1.00 62.91 294 SER A O 1
ATOM 2223 N N . ARG A 1 295 ? -15.329 -8.941 9.052 1.00 69.19 295 ARG A N 1
ATOM 2224 C CA . ARG A 1 295 ? -15.324 -7.529 8.622 1.00 69.19 295 ARG A CA 1
ATOM 2225 C C . ARG A 1 295 ? -14.067 -7.096 7.856 1.00 69.19 295 ARG A C 1
ATOM 2227 O O . ARG A 1 295 ? -13.729 -5.916 7.855 1.00 69.19 295 ARG A O 1
ATOM 2234 N N . ASP A 1 296 ? -13.393 -8.040 7.209 1.00 76.12 296 ASP A N 1
ATOM 2235 C CA . ASP A 1 296 ? -12.142 -7.848 6.464 1.00 76.12 296 ASP A CA 1
ATOM 2236 C C . ASP A 1 296 ? -12.269 -8.196 4.969 1.00 76.12 296 ASP A C 1
ATOM 2238 O O . ASP A 1 296 ? -11.320 -8.652 4.330 1.00 76.12 296 ASP A O 1
ATOM 2242 N N . GLY A 1 297 ? -13.452 -7.977 4.396 1.00 85.38 297 GLY A N 1
ATOM 2243 C CA . GLY A 1 297 ? -13.718 -8.181 2.977 1.00 85.38 297 GLY A CA 1
ATOM 2244 C C . GLY A 1 297 ? -15.186 -8.478 2.705 1.00 85.38 297 GLY A C 1
ATOM 2245 O O . GLY A 1 297 ? -16.036 -8.340 3.590 1.00 85.38 297 GLY A O 1
ATOM 2246 N N . PHE A 1 298 ? -15.469 -8.919 1.482 1.00 89.62 298 PHE A N 1
ATOM 2247 C CA . PHE A 1 298 ? -16.828 -9.132 0.983 1.00 89.62 298 PHE A CA 1
ATOM 2248 C C . PHE A 1 298 ? -17.099 -10.596 0.629 1.00 89.62 298 PHE A C 1
ATOM 2250 O O . PHE A 1 298 ? -16.172 -11.362 0.381 1.00 89.62 298 PHE A O 1
ATOM 2257 N N . LEU A 1 299 ? -18.366 -11.003 0.616 1.00 85.31 299 LEU A N 1
ATOM 2258 C CA . LEU A 1 299 ? -18.779 -12.327 0.156 1.00 85.31 299 LEU A CA 1
ATOM 2259 C C . LEU A 1 299 ? -18.655 -12.412 -1.371 1.00 85.31 299 LEU A C 1
ATOM 2261 O O . LEU A 1 299 ? -19.515 -11.938 -2.108 1.00 85.31 299 LEU A O 1
ATOM 2265 N N . GLU A 1 300 ? -17.574 -13.037 -1.832 1.00 82.31 300 GLU A N 1
ATOM 2266 C CA . GLU A 1 300 ? -17.178 -13.131 -3.249 1.00 82.31 300 GLU A CA 1
ATOM 2267 C C . GLU A 1 300 ? -18.169 -13.913 -4.132 1.00 82.31 300 GLU A C 1
ATOM 2269 O O . GLU A 1 300 ? -18.108 -13.831 -5.358 1.00 82.31 300 GLU A O 1
ATOM 2274 N N . ASP A 1 301 ? -19.108 -14.647 -3.531 1.00 82.44 301 ASP A N 1
ATOM 2275 C CA . ASP A 1 301 ? -20.145 -15.376 -4.266 1.00 82.44 301 ASP A CA 1
ATOM 2276 C C . ASP A 1 301 ? -21.317 -14.507 -4.728 1.00 82.44 301 ASP A C 1
ATOM 2278 O O . ASP A 1 301 ? -22.088 -14.929 -5.590 1.00 82.44 301 ASP A O 1
ATOM 2282 N N . SER A 1 302 ? -21.439 -13.288 -4.200 1.00 87.62 302 SER A N 1
ATOM 2283 C CA . SER A 1 302 ? -22.473 -12.345 -4.620 1.00 87.62 302 SER A CA 1
ATOM 2284 C C . SER A 1 302 ? -22.196 -11.797 -6.020 1.00 87.62 302 SER A C 1
ATOM 2286 O O . SER A 1 302 ? -21.091 -11.336 -6.315 1.00 87.62 302 SER A O 1
ATOM 2288 N N . GLU A 1 303 ? -23.229 -11.770 -6.865 1.00 88.50 303 GLU A N 1
ATOM 2289 C CA . GLU A 1 303 ? -23.170 -11.162 -8.199 1.00 88.50 303 GLU A CA 1
ATOM 2290 C C . GLU A 1 303 ? -22.732 -9.690 -8.139 1.00 88.50 303 GLU A C 1
ATOM 2292 O O . GLU A 1 303 ? -21.873 -9.275 -8.916 1.00 88.50 303 GLU A O 1
ATOM 2297 N N . THR A 1 304 ? -23.236 -8.924 -7.166 1.00 89.62 304 THR A N 1
ATOM 2298 C CA . THR A 1 304 ? -22.866 -7.515 -6.951 1.00 89.62 304 THR A CA 1
ATOM 2299 C C . THR A 1 304 ? -21.383 -7.360 -6.614 1.00 89.62 304 THR A C 1
ATOM 2301 O O . THR A 1 304 ? -20.714 -6.471 -7.140 1.00 89.62 304 THR A O 1
ATOM 2304 N N . VAL A 1 305 ? -20.846 -8.231 -5.750 1.00 91.88 305 VAL A N 1
ATOM 2305 C CA . VAL A 1 305 ? -19.429 -8.191 -5.346 1.00 91.88 305 VAL A CA 1
ATOM 2306 C C . VAL A 1 305 ? -18.522 -8.560 -6.519 1.00 91.88 305 VAL A C 1
ATOM 2308 O O . VAL A 1 305 ? -17.506 -7.897 -6.728 1.00 91.88 305 VAL A O 1
ATOM 2311 N N . ARG A 1 306 ? -18.905 -9.561 -7.323 1.00 91.94 306 ARG A N 1
ATOM 2312 C CA . ARG A 1 306 ? -18.167 -9.941 -8.538 1.00 91.94 306 ARG A CA 1
ATOM 2313 C C . ARG A 1 306 ? -18.155 -8.813 -9.565 1.00 91.94 306 ARG A C 1
ATOM 2315 O O . ARG A 1 306 ? -17.077 -8.410 -9.991 1.00 91.94 306 ARG A O 1
ATOM 2322 N N . ALA A 1 307 ? -19.317 -8.233 -9.876 1.00 93.12 307 ALA A N 1
ATOM 2323 C CA . ALA A 1 307 ? -19.422 -7.099 -10.796 1.00 93.12 307 ALA A CA 1
ATOM 2324 C C . ALA A 1 307 ? -18.565 -5.904 -10.339 1.00 93.12 307 ALA A C 1
ATOM 2326 O O . ALA A 1 307 ? -17.881 -5.269 -11.145 1.00 93.12 307 ALA A O 1
ATOM 2327 N N . PHE A 1 308 ? -18.545 -5.629 -9.032 1.00 95.25 308 PHE A N 1
ATOM 2328 C CA . PHE A 1 308 ? -17.682 -4.608 -8.449 1.00 95.25 308 PHE A CA 1
ATOM 2329 C C . PHE A 1 308 ? -16.188 -4.928 -8.610 1.00 95.25 308 PHE A C 1
ATOM 2331 O O . PHE A 1 308 ? -15.422 -4.047 -8.998 1.00 95.25 308 PHE A O 1
ATOM 2338 N N . TYR A 1 309 ? -15.757 -6.160 -8.328 1.00 94.75 309 TYR A N 1
ATOM 2339 C CA . TYR A 1 309 ? -14.353 -6.564 -8.464 1.00 94.75 309 TYR A CA 1
ATOM 2340 C C . TYR A 1 309 ? -13.873 -6.573 -9.917 1.00 94.75 309 TYR A C 1
ATOM 2342 O O . TYR A 1 309 ? -12.759 -6.116 -10.178 1.00 94.75 309 TYR A O 1
ATOM 2350 N N . ASP A 1 310 ? -14.712 -7.003 -10.859 1.00 94.00 310 ASP A N 1
ATOM 2351 C CA . ASP A 1 310 ? -14.401 -6.970 -12.291 1.00 94.00 310 ASP A CA 1
ATOM 2352 C C . ASP A 1 310 ? -14.188 -5.530 -12.782 1.00 94.00 310 ASP A C 1
ATOM 2354 O O . ASP A 1 310 ? -13.204 -5.222 -13.473 1.00 94.00 310 ASP A O 1
ATOM 2358 N N . TRP A 1 311 ? -15.074 -4.615 -12.371 1.00 96.12 311 TRP A N 1
ATOM 2359 C CA . TRP A 1 311 ? -14.903 -3.190 -12.640 1.00 96.12 311 TRP A CA 1
ATOM 2360 C C . TRP A 1 311 ? -13.644 -2.639 -11.963 1.00 96.12 311 TRP A C 1
ATOM 2362 O O . TRP A 1 311 ? -12.836 -2.001 -12.634 1.00 96.12 311 TRP A O 1
ATOM 2372 N N . ALA A 1 312 ? -13.426 -2.916 -10.675 1.00 96.31 312 ALA A N 1
ATOM 2373 C CA . ALA A 1 312 ? -12.292 -2.382 -9.923 1.00 96.31 312 ALA A CA 1
ATOM 2374 C C . ALA A 1 312 ? -10.948 -2.846 -10.508 1.00 96.31 312 ALA A C 1
ATOM 2376 O O . ALA A 1 312 ? -10.030 -2.039 -10.655 1.00 96.31 312 ALA A O 1
ATOM 2377 N N . GLY A 1 313 ? -10.837 -4.114 -10.917 1.00 95.44 313 GLY A N 1
ATOM 2378 C CA . GLY A 1 313 ? -9.659 -4.636 -11.614 1.00 95.44 313 GLY A CA 1
ATOM 2379 C C . GLY A 1 313 ? -9.418 -3.938 -12.954 1.00 95.44 313 GLY A C 1
ATOM 2380 O O . GLY A 1 313 ? -8.292 -3.538 -13.261 1.00 95.44 313 GLY A O 1
ATOM 2381 N N . THR A 1 314 ? -10.477 -3.713 -13.735 1.00 95.31 314 THR A N 1
ATOM 2382 C CA . THR A 1 314 ? -10.394 -2.976 -15.009 1.00 95.31 314 THR A CA 1
ATOM 2383 C C . THR A 1 314 ? -9.997 -1.513 -14.797 1.00 95.31 314 THR A C 1
ATOM 2385 O O . THR A 1 314 ? -9.125 -0.992 -15.498 1.00 95.31 314 THR A O 1
ATOM 2388 N N . PHE A 1 315 ? -10.588 -0.860 -13.799 1.00 97.06 315 PHE A N 1
ATOM 2389 C CA . PHE A 1 315 ? -10.310 0.520 -13.426 1.00 97.06 315 PHE A CA 1
ATOM 2390 C C . PHE A 1 315 ? -8.853 0.694 -12.985 1.00 97.06 315 PHE A C 1
ATOM 2392 O O . PHE A 1 315 ? -8.131 1.517 -13.548 1.00 97.06 315 PHE A O 1
ATOM 2399 N N . VAL A 1 316 ? -8.378 -0.129 -12.043 1.00 96.44 316 VAL A N 1
ATOM 2400 C CA . VAL A 1 316 ? -6.992 -0.066 -11.552 1.00 96.44 316 VAL A CA 1
ATOM 2401 C C . VAL A 1 316 ? -5.997 -0.336 -12.681 1.00 96.44 316 VAL A C 1
ATOM 2403 O O . VAL A 1 316 ? -4.992 0.367 -12.777 1.00 96.44 316 VAL A O 1
ATOM 2406 N N . ARG A 1 317 ? -6.289 -1.275 -13.592 1.00 95.50 317 ARG A N 1
ATOM 2407 C CA . ARG A 1 317 ? -5.456 -1.511 -14.782 1.00 95.50 317 ARG A CA 1
ATOM 2408 C C . ARG A 1 317 ? -5.320 -0.246 -15.630 1.00 95.50 317 ARG A C 1
ATOM 2410 O O . ARG A 1 317 ? -4.206 0.116 -15.999 1.00 95.50 317 ARG A O 1
ATOM 2417 N N . LYS A 1 318 ? -6.434 0.433 -15.917 1.00 95.44 318 LYS A N 1
ATOM 2418 C CA . LYS A 1 318 ? -6.453 1.675 -16.706 1.00 95.44 318 LYS A CA 1
ATOM 2419 C C . LYS A 1 318 ? -5.671 2.796 -16.017 1.00 95.44 318 LYS A C 1
ATOM 2421 O O . LYS A 1 318 ? -4.922 3.507 -16.682 1.00 95.44 318 LYS A O 1
ATOM 2426 N N . VAL A 1 319 ? -5.811 2.930 -14.697 1.00 96.06 319 VAL A N 1
ATOM 2427 C CA . VAL A 1 319 ? -5.058 3.909 -13.897 1.00 96.06 319 VAL A CA 1
ATOM 2428 C C . VAL A 1 319 ? -3.553 3.651 -13.987 1.00 96.06 319 VAL A C 1
ATOM 2430 O O . VAL A 1 319 ? -2.796 4.576 -14.273 1.00 96.06 319 VAL A O 1
ATOM 2433 N N . ILE A 1 320 ? -3.115 2.402 -13.798 1.00 94.25 320 ILE A N 1
ATOM 2434 C CA . ILE A 1 320 ? -1.694 2.031 -13.877 1.00 94.25 320 ILE A CA 1
ATOM 2435 C C . ILE A 1 320 ? -1.145 2.267 -15.286 1.00 94.25 320 ILE A C 1
ATOM 2437 O O . ILE A 1 320 ? -0.073 2.844 -15.431 1.00 94.25 320 ILE A O 1
ATOM 2441 N N . GLN A 1 321 ? -1.888 1.882 -16.325 1.00 92.19 321 GLN A N 1
ATOM 2442 C CA . GLN A 1 321 ? -1.471 2.111 -17.706 1.00 92.19 321 GLN A CA 1
ATOM 2443 C C . GLN A 1 321 ? -1.298 3.609 -18.003 1.00 92.19 321 GLN A C 1
ATOM 2445 O O . GLN A 1 321 ? -0.273 4.011 -18.552 1.00 92.19 321 GLN A O 1
ATOM 2450 N N . GLY A 1 322 ? -2.256 4.445 -17.591 1.00 93.00 322 GLY A N 1
ATOM 2451 C CA . GLY A 1 322 ? -2.153 5.896 -17.750 1.00 93.00 322 GLY A CA 1
ATOM 2452 C C . GLY A 1 322 ? -0.975 6.497 -16.975 1.00 93.00 322 GLY A C 1
ATOM 2453 O O . GLY A 1 322 ? -0.291 7.389 -17.481 1.00 93.00 322 GLY A O 1
ATOM 2454 N N . ALA A 1 323 ? -0.691 5.984 -15.775 1.00 92.00 323 ALA A N 1
ATOM 2455 C CA . ALA A 1 323 ? 0.468 6.392 -14.985 1.00 92.00 323 ALA A CA 1
ATOM 2456 C C . ALA A 1 323 ? 1.798 5.990 -15.650 1.00 92.00 323 ALA A C 1
ATOM 2458 O O . ALA A 1 323 ? 2.696 6.826 -15.763 1.00 92.00 323 ALA A O 1
ATOM 2459 N N . ASP A 1 324 ? 1.915 4.757 -16.150 1.00 88.75 324 ASP A N 1
ATOM 2460 C CA . ASP A 1 324 ? 3.091 4.273 -16.883 1.00 88.75 324 ASP A CA 1
ATOM 2461 C C . ASP A 1 324 ? 3.331 5.083 -18.169 1.00 88.75 324 ASP A C 1
ATOM 2463 O O . ASP A 1 324 ? 4.471 5.443 -18.480 1.00 88.75 324 ASP A O 1
ATOM 2467 N N . GLU A 1 325 ? 2.275 5.396 -18.926 1.00 87.75 325 GLU A N 1
ATOM 2468 C CA . GLU A 1 325 ? 2.340 6.244 -20.124 1.00 87.75 325 GLU A CA 1
ATOM 2469 C C . GLU A 1 325 ? 2.795 7.669 -19.779 1.00 87.75 325 GLU A C 1
ATOM 2471 O O . GLU A 1 325 ? 3.697 8.210 -20.428 1.00 87.75 325 GLU A O 1
ATOM 2476 N N . GLY A 1 326 ? 2.229 8.255 -18.720 1.00 88.50 326 GLY A N 1
ATOM 2477 C CA . GLY A 1 326 ? 2.613 9.569 -18.211 1.00 88.50 326 GLY A CA 1
ATOM 2478 C C . GLY A 1 326 ? 4.078 9.632 -17.770 1.00 88.50 326 GLY A C 1
ATOM 2479 O O . GLY A 1 326 ? 4.801 10.545 -18.174 1.00 88.50 326 GLY A O 1
ATOM 2480 N N . GLU A 1 327 ? 4.543 8.648 -16.996 1.00 84.31 327 GLU A N 1
ATOM 2481 C CA . GLU A 1 327 ? 5.930 8.569 -16.519 1.00 84.31 327 GLU A CA 1
ATOM 2482 C C . GLU A 1 327 ? 6.909 8.342 -17.682 1.00 84.31 327 GLU A C 1
ATOM 2484 O O . GLU A 1 327 ? 7.950 8.995 -17.765 1.00 84.31 327 GLU A O 1
ATOM 2489 N N . THR A 1 328 ? 6.547 7.477 -18.638 1.00 83.19 328 THR A N 1
ATOM 2490 C CA . THR A 1 328 ? 7.345 7.240 -19.853 1.00 83.19 328 THR A CA 1
ATOM 2491 C C . THR A 1 328 ? 7.494 8.526 -20.663 1.00 83.19 328 THR A C 1
ATOM 2493 O O . THR A 1 328 ? 8.594 8.844 -21.125 1.00 83.19 328 THR A O 1
ATOM 2496 N N . LYS A 1 329 ? 6.409 9.294 -20.822 1.00 87.31 329 LYS A N 1
ATOM 2497 C CA . LYS A 1 329 ? 6.432 10.577 -21.531 1.00 87.31 329 LYS A CA 1
ATOM 2498 C C . LYS A 1 329 ? 7.322 11.594 -20.815 1.00 87.31 329 LYS A C 1
ATOM 2500 O O . LYS A 1 329 ? 8.218 12.141 -21.453 1.00 87.31 329 LYS A O 1
ATOM 2505 N N . LYS A 1 330 ? 7.137 11.781 -19.500 1.00 87.44 330 LYS A N 1
ATOM 2506 C CA . LYS A 1 330 ? 7.977 12.669 -18.672 1.00 87.44 330 LYS A CA 1
ATOM 2507 C C . LYS A 1 330 ? 9.458 12.312 -18.824 1.00 87.44 330 LYS A C 1
ATOM 2509 O O . LYS A 1 330 ? 10.256 13.168 -19.192 1.00 87.44 330 LYS A O 1
ATOM 2514 N N . ARG A 1 331 ? 9.810 11.032 -18.647 1.00 84.81 331 ARG A N 1
ATOM 2515 C CA . ARG A 1 331 ? 11.184 10.529 -18.805 1.00 84.81 331 ARG A CA 1
ATOM 2516 C C . ARG A 1 331 ? 11.744 10.789 -20.204 1.00 84.81 331 ARG A C 1
ATOM 2518 O O . ARG A 1 331 ? 12.889 11.217 -20.336 1.00 84.81 331 ARG A O 1
ATOM 2525 N N . THR A 1 332 ? 10.945 10.542 -21.242 1.00 84.81 332 THR A N 1
ATOM 2526 C CA . THR A 1 332 ? 11.342 10.781 -22.636 1.00 84.81 332 THR A CA 1
ATOM 2527 C C . THR A 1 332 ? 11.660 12.249 -22.871 1.00 84.81 332 THR A C 1
ATOM 2529 O O . THR A 1 332 ? 12.711 12.560 -23.425 1.00 84.81 332 THR A O 1
ATOM 2532 N N . ASP A 1 333 ? 10.799 13.157 -22.419 1.00 89.25 333 ASP A N 1
ATOM 2533 C CA . ASP A 1 333 ? 11.008 14.590 -22.604 1.00 89.25 333 ASP A CA 1
ATOM 2534 C C . ASP A 1 333 ? 12.215 15.105 -21.804 1.00 89.25 333 ASP A C 1
ATOM 2536 O O . ASP A 1 333 ? 12.988 15.911 -22.329 1.00 89.25 333 ASP A O 1
ATOM 2540 N N . THR A 1 334 ? 12.450 14.585 -20.593 1.00 89.50 334 THR A N 1
ATOM 2541 C CA . THR A 1 334 ? 13.651 14.885 -19.797 1.00 89.50 334 THR A CA 1
ATOM 2542 C C . THR A 1 334 ? 14.931 14.448 -20.511 1.00 89.50 334 THR A C 1
ATOM 2544 O O . THR A 1 334 ? 15.847 15.255 -20.663 1.00 89.50 334 THR A O 1
ATOM 2547 N N . LEU A 1 335 ? 15.001 13.202 -20.994 1.00 86.19 335 LEU A N 1
ATOM 2548 C CA . LEU A 1 335 ? 16.189 12.682 -21.683 1.00 86.19 335 LEU A CA 1
ATOM 2549 C C . LEU A 1 335 ? 16.431 13.375 -23.030 1.00 86.19 335 LEU A C 1
ATOM 2551 O O . LEU A 1 335 ? 17.569 13.705 -23.347 1.00 86.19 335 LEU A O 1
ATOM 2555 N N . MET A 1 336 ? 15.373 13.656 -23.796 1.00 86.31 336 MET A N 1
ATOM 2556 C CA . MET A 1 336 ? 15.467 14.401 -25.059 1.00 86.31 336 MET A CA 1
ATOM 2557 C C . MET A 1 336 ? 15.924 15.851 -24.861 1.00 86.31 336 MET A C 1
ATOM 2559 O O . MET A 1 336 ? 16.534 16.430 -25.758 1.00 86.31 336 MET A O 1
ATOM 2563 N N . SER A 1 337 ? 15.626 16.438 -23.700 1.00 89.50 337 SER A N 1
ATOM 2564 C CA . SER A 1 337 ? 16.018 17.806 -23.348 1.00 89.50 337 SER A CA 1
ATOM 2565 C C . SER A 1 337 ? 17.377 17.884 -22.650 1.00 89.50 337 SER A C 1
ATOM 2567 O O . SER A 1 337 ? 17.802 18.982 -22.285 1.00 89.50 337 SER A O 1
ATOM 2569 N N . SER A 1 338 ? 18.067 16.754 -22.451 1.00 89.31 338 SER A N 1
ATOM 2570 C CA . SER A 1 338 ? 19.384 16.759 -21.820 1.00 89.31 338 SER A CA 1
ATOM 2571 C C . SER A 1 338 ? 20.394 17.527 -22.689 1.00 89.31 338 SER A C 1
ATOM 2573 O O . SER A 1 338 ? 20.330 17.449 -23.923 1.00 89.31 338 SER A O 1
ATOM 2575 N N . PRO A 1 339 ? 21.345 18.270 -22.087 1.00 89.00 339 PRO A N 1
ATOM 2576 C CA . PRO A 1 339 ? 22.330 19.036 -22.853 1.00 89.00 339 PRO A CA 1
ATOM 2577 C C . PRO A 1 339 ? 23.129 18.174 -23.842 1.00 89.00 339 PRO A C 1
ATOM 2579 O O . PRO A 1 339 ? 23.377 18.597 -24.968 1.00 89.00 339 PRO A O 1
ATOM 2582 N N . GLU A 1 340 ? 23.482 16.949 -23.442 1.00 86.38 340 GLU A N 1
ATOM 2583 C CA . GLU A 1 340 ? 24.259 15.985 -24.231 1.00 86.38 340 GLU A CA 1
ATOM 2584 C C . GLU A 1 340 ? 23.510 15.545 -25.499 1.00 86.38 340 GLU A C 1
ATOM 2586 O O . GLU A 1 340 ? 24.047 15.623 -26.608 1.00 86.38 340 GLU A O 1
ATOM 2591 N N . VAL A 1 341 ? 22.250 15.120 -25.345 1.00 85.38 341 VAL A N 1
ATOM 2592 C CA . VAL A 1 341 ? 21.404 14.631 -26.445 1.00 85.38 341 VAL A CA 1
ATOM 2593 C C . VAL A 1 341 ? 21.025 15.780 -27.370 1.00 85.38 341 VAL A C 1
ATOM 2595 O O . VAL A 1 341 ? 21.137 15.657 -28.593 1.00 85.38 341 VAL A O 1
ATOM 2598 N N . LYS A 1 342 ? 20.644 16.926 -26.797 1.00 89.75 342 LYS A N 1
ATOM 2599 C CA . LYS A 1 342 ? 20.270 18.120 -27.555 1.00 89.75 342 LYS A CA 1
ATOM 2600 C C . LYS A 1 342 ? 21.426 18.621 -28.424 1.00 89.75 342 LYS A C 1
ATOM 2602 O O . LYS A 1 342 ? 21.236 18.807 -29.624 1.00 89.75 342 LYS A O 1
ATOM 2607 N N . ALA A 1 343 ? 22.629 18.752 -27.861 1.00 88.31 343 ALA A N 1
ATOM 2608 C CA . ALA A 1 343 ? 23.801 19.220 -28.600 1.00 88.31 343 ALA A CA 1
ATOM 2609 C C . ALA A 1 343 ? 24.178 18.290 -29.768 1.00 88.31 343 ALA A C 1
ATOM 2611 O O . ALA A 1 343 ? 24.598 18.761 -30.825 1.00 88.31 343 ALA A O 1
ATOM 2612 N N . ARG A 1 344 ? 24.028 16.969 -29.608 1.00 84.38 344 ARG A N 1
ATOM 2613 C CA . ARG A 1 344 ? 24.279 16.001 -30.689 1.00 84.38 344 ARG A CA 1
ATOM 2614 C C . ARG A 1 344 ? 23.214 16.058 -31.782 1.00 84.38 344 ARG A C 1
ATOM 2616 O O . ARG A 1 344 ? 23.555 16.126 -32.958 1.00 84.38 344 ARG A O 1
ATOM 2623 N N . LEU A 1 345 ? 21.932 16.117 -31.415 1.00 84.44 345 LEU A N 1
ATOM 2624 C CA . LEU A 1 345 ? 20.838 16.270 -32.383 1.00 84.44 345 LEU A CA 1
ATOM 2625 C C . LEU A 1 345 ? 20.953 17.578 -33.186 1.00 84.44 345 LEU A C 1
ATOM 2627 O O . LEU A 1 345 ? 20.664 17.600 -34.384 1.00 84.44 345 LEU A O 1
ATOM 2631 N N . GLU A 1 346 ? 21.408 18.665 -32.562 1.00 87.38 346 GLU A N 1
ATOM 2632 C CA . GLU A 1 346 ? 21.644 19.947 -33.236 1.00 87.38 346 GLU A CA 1
ATOM 2633 C C . GLU A 1 346 ? 22.779 19.875 -34.271 1.00 87.38 346 GLU A C 1
ATOM 2635 O O . GLU A 1 346 ? 22.668 20.504 -35.325 1.00 87.38 346 GLU A O 1
ATOM 2640 N N . LYS A 1 347 ? 23.811 19.046 -34.039 1.00 83.69 347 LYS A N 1
ATOM 2641 C CA . LYS A 1 347 ? 24.905 18.799 -35.000 1.00 83.69 347 LYS A CA 1
ATOM 2642 C C . LYS A 1 347 ? 24.467 18.020 -36.245 1.00 83.69 347 LYS A C 1
ATOM 2644 O O . LYS A 1 347 ? 25.167 18.069 -37.256 1.00 83.69 347 LYS A O 1
ATOM 2649 N N . LEU A 1 348 ? 23.339 17.306 -36.195 1.00 75.69 348 LEU A N 1
ATOM 2650 C CA . LEU A 1 348 ? 22.819 16.564 -37.346 1.00 75.69 348 LEU A CA 1
ATOM 2651 C C . LEU A 1 348 ? 22.172 17.506 -38.380 1.00 75.69 348 LEU A C 1
ATOM 2653 O O . LEU A 1 348 ? 21.551 18.506 -37.996 1.00 75.69 348 LEU A O 1
ATOM 2657 N N . PRO A 1 349 ? 22.239 17.179 -39.688 1.00 75.62 349 PRO A N 1
ATOM 2658 C CA . PRO A 1 349 ? 21.530 17.922 -40.727 1.00 75.62 349 PRO A CA 1
ATOM 2659 C C . PRO A 1 349 ? 20.011 17.996 -40.466 1.00 75.62 349 PRO A C 1
ATOM 2661 O O . PRO A 1 349 ? 19.432 17.010 -40.000 1.00 75.62 349 PRO A O 1
ATOM 2664 N N . PRO A 1 350 ? 19.323 19.108 -40.811 1.00 73.56 350 PRO A N 1
ATOM 2665 C CA . PRO A 1 350 ? 17.898 19.301 -40.506 1.00 73.56 350 PRO A CA 1
ATOM 2666 C C . PRO A 1 350 ? 16.973 18.172 -40.989 1.00 73.56 350 PRO A C 1
ATOM 2668 O O . PRO A 1 350 ? 16.036 17.809 -40.283 1.00 73.56 350 PRO A O 1
ATOM 2671 N N . HIS A 1 351 ? 17.265 17.581 -42.151 1.00 65.94 351 HIS A N 1
ATOM 2672 C CA . HIS A 1 351 ? 16.483 16.490 -42.743 1.00 65.94 351 HIS A CA 1
ATOM 2673 C C . HIS A 1 351 ? 16.703 15.125 -42.056 1.00 65.94 351 HIS A C 1
ATOM 2675 O O . HIS A 1 351 ? 15.830 14.268 -42.123 1.00 65.94 351 HIS A O 1
ATOM 2681 N N . VAL A 1 352 ? 17.827 14.924 -41.351 1.00 64.56 352 VAL A N 1
ATOM 2682 C CA . VAL A 1 352 ? 18.126 13.698 -40.575 1.00 64.56 352 VAL A CA 1
ATOM 2683 C C . VAL A 1 352 ? 17.662 13.833 -39.126 1.00 64.56 352 VAL A C 1
ATOM 2685 O O . VAL A 1 352 ? 17.211 12.866 -38.510 1.00 64.56 352 VAL A O 1
ATOM 2688 N N . ARG A 1 353 ? 17.735 15.052 -38.581 1.00 75.94 353 ARG A N 1
ATOM 2689 C CA . ARG A 1 353 ? 17.418 15.364 -37.182 1.00 75.94 353 ARG A CA 1
ATOM 2690 C C . ARG A 1 353 ? 16.017 14.911 -36.772 1.00 75.94 353 ARG A C 1
ATOM 2692 O O . ARG A 1 353 ? 15.852 14.400 -35.665 1.00 75.94 353 ARG A O 1
ATOM 2699 N N . GLY A 1 354 ? 15.022 15.078 -37.648 1.00 71.50 354 GLY A N 1
ATOM 2700 C CA . GLY A 1 354 ? 13.645 14.643 -37.394 1.00 71.50 354 GLY A CA 1
ATOM 2701 C C . GLY A 1 354 ? 13.543 13.128 -37.203 1.00 71.50 354 GLY A C 1
ATOM 2702 O O . GLY A 1 354 ? 13.017 12.663 -36.194 1.00 71.50 354 GLY A O 1
ATOM 2703 N N . THR A 1 355 ? 14.130 12.359 -38.121 1.00 65.50 355 THR A N 1
ATOM 2704 C CA . THR A 1 355 ? 14.154 10.890 -38.067 1.00 65.50 355 THR A CA 1
ATOM 2705 C C . THR A 1 355 ? 14.923 10.381 -36.851 1.00 65.50 355 THR A C 1
ATOM 2707 O O . THR A 1 355 ? 14.405 9.547 -36.110 1.00 65.50 355 THR A O 1
ATOM 2710 N N . ALA A 1 356 ? 16.114 10.930 -36.588 1.00 70.69 356 ALA A N 1
ATOM 2711 C CA . ALA A 1 356 ? 16.919 10.566 -35.423 1.00 70.69 356 ALA A CA 1
ATOM 2712 C C . ALA A 1 356 ? 16.166 10.838 -34.110 1.00 70.69 356 ALA A C 1
ATOM 2714 O O . ALA A 1 356 ? 16.139 9.988 -33.225 1.00 70.69 356 ALA A O 1
ATOM 2715 N N . SER A 1 357 ? 15.473 11.979 -34.010 1.00 77.81 357 SER A N 1
ATOM 2716 C CA . SER A 1 357 ? 14.659 12.314 -32.834 1.00 77.81 357 SER A CA 1
ATOM 2717 C C . SER A 1 357 ? 13.524 11.311 -32.614 1.00 77.81 357 SER A C 1
ATOM 2719 O O . SER A 1 357 ? 13.280 10.902 -31.481 1.00 77.81 357 SER A O 1
ATOM 2721 N N . THR A 1 358 ? 12.839 10.890 -33.681 1.00 73.25 358 THR A N 1
ATOM 2722 C CA . THR A 1 358 ? 11.765 9.886 -33.605 1.00 73.25 358 THR A CA 1
ATOM 2723 C C . THR A 1 358 ? 12.294 8.527 -33.151 1.00 73.25 358 THR A C 1
ATOM 2725 O O . THR A 1 358 ? 11.700 7.904 -32.271 1.00 73.25 358 THR A O 1
ATOM 2728 N N . VAL A 1 359 ? 13.433 8.086 -33.694 1.00 70.12 359 VAL A N 1
ATOM 2729 C CA . VAL A 1 359 ? 14.069 6.815 -33.313 1.00 70.12 359 VAL A CA 1
ATOM 2730 C C . VAL A 1 359 ? 14.516 6.843 -31.853 1.00 70.12 359 VAL A C 1
ATOM 2732 O O . VAL A 1 359 ? 14.183 5.931 -31.099 1.00 70.12 359 VAL A O 1
ATOM 2735 N N . VAL A 1 360 ? 15.191 7.913 -31.422 1.00 74.81 360 VAL A N 1
ATOM 2736 C CA . VAL A 1 360 ? 15.632 8.077 -30.029 1.00 74.81 360 VAL A CA 1
ATOM 2737 C C . VAL A 1 360 ? 14.437 8.063 -29.070 1.00 74.81 360 VAL A C 1
ATOM 2739 O O . VAL A 1 360 ? 14.459 7.323 -28.088 1.00 74.81 360 VAL A O 1
ATOM 2742 N N . ARG A 1 361 ? 13.352 8.791 -29.375 1.00 78.75 361 ARG A N 1
ATOM 2743 C CA . ARG A 1 361 ? 12.111 8.746 -28.575 1.00 78.75 361 ARG A CA 1
ATOM 2744 C C . ARG A 1 361 ? 11.524 7.336 -28.498 1.00 78.75 361 ARG A C 1
ATOM 2746 O O . ARG A 1 361 ? 11.138 6.898 -27.417 1.00 78.75 361 ARG A O 1
ATOM 2753 N N . GLY A 1 362 ? 11.481 6.618 -29.621 1.00 67.62 362 GLY A N 1
ATOM 2754 C CA . GLY A 1 362 ? 10.987 5.241 -29.675 1.00 67.62 362 GLY A CA 1
ATOM 2755 C C . GLY A 1 362 ? 11.819 4.270 -28.835 1.00 67.62 362 GLY A C 1
ATOM 2756 O O . GLY A 1 362 ? 11.262 3.390 -28.183 1.00 67.62 362 GLY A O 1
ATOM 2757 N N . ILE A 1 363 ? 13.140 4.451 -28.803 1.00 67.31 363 ILE A N 1
ATOM 2758 C CA . ILE A 1 363 ? 14.051 3.644 -27.984 1.00 67.31 363 ILE A CA 1
ATOM 2759 C C . ILE A 1 363 ? 13.861 3.956 -26.500 1.00 67.31 363 ILE A C 1
ATOM 2761 O O . ILE A 1 363 ? 13.663 3.031 -25.716 1.00 67.31 363 ILE A O 1
ATOM 2765 N N . ILE A 1 364 ? 13.816 5.234 -26.110 1.00 69.62 364 ILE A N 1
ATOM 2766 C CA . ILE A 1 364 ? 13.564 5.624 -24.713 1.00 69.62 364 ILE A CA 1
ATOM 2767 C C . ILE A 1 364 ? 12.242 5.029 -24.209 1.00 69.62 364 ILE A C 1
ATOM 2769 O O . ILE A 1 364 ? 12.190 4.481 -23.108 1.00 69.62 364 ILE A O 1
ATOM 2773 N N . ALA A 1 365 ? 11.193 5.063 -25.036 1.00 67.12 365 ALA A N 1
ATOM 2774 C CA . ALA A 1 365 ? 9.893 4.495 -24.697 1.00 67.12 365 ALA A CA 1
ATOM 2775 C C . ALA A 1 365 ? 9.909 2.966 -24.515 1.00 67.12 365 ALA A C 1
ATOM 2777 O O . ALA A 1 365 ? 9.051 2.437 -23.812 1.00 67.12 365 ALA A O 1
ATOM 2778 N N . LYS A 1 366 ? 10.860 2.247 -25.126 1.00 68.25 366 LYS A N 1
ATOM 2779 C CA . LYS A 1 366 ? 11.051 0.795 -24.945 1.00 68.25 366 LYS A CA 1
ATOM 2780 C C . LYS A 1 366 ? 11.935 0.461 -23.739 1.00 68.25 366 LYS A C 1
ATOM 2782 O O . LYS A 1 366 ? 11.787 -0.605 -23.155 1.00 68.25 366 LYS A O 1
ATOM 2787 N N . LEU A 1 367 ? 12.794 1.384 -23.310 1.00 67.12 367 LEU A N 1
ATOM 2788 C CA . LEU A 1 367 ? 13.730 1.222 -22.191 1.00 67.12 367 LEU A CA 1
ATOM 2789 C C . LEU A 1 367 ? 13.123 1.602 -20.828 1.00 67.12 367 LEU A C 1
ATOM 2791 O O . LEU A 1 367 ? 13.801 2.151 -19.958 1.00 67.12 367 LEU A O 1
ATOM 2795 N N . LYS A 1 368 ? 11.836 1.306 -20.614 1.00 63.94 368 LYS A N 1
ATOM 2796 C CA . LYS A 1 368 ? 11.081 1.761 -19.430 1.00 63.94 368 LYS A CA 1
ATOM 2797 C C . LYS A 1 368 ? 11.690 1.298 -18.104 1.00 63.94 368 LYS A C 1
ATOM 2799 O O . LYS A 1 368 ? 11.614 2.022 -17.117 1.00 63.94 368 LYS A O 1
ATOM 2804 N N . THR A 1 369 ? 12.338 0.136 -18.096 1.00 62.44 369 THR A N 1
ATOM 2805 C CA . THR A 1 369 ? 12.951 -0.492 -16.915 1.00 62.44 369 THR A CA 1
ATOM 2806 C C . THR A 1 369 ? 14.468 -0.317 -16.827 1.00 62.44 369 THR A C 1
ATOM 2808 O O . THR A 1 369 ? 15.047 -0.647 -15.795 1.00 62.44 369 THR A O 1
ATOM 2811 N N . ALA A 1 370 ? 15.117 0.198 -17.876 1.00 65.12 370 ALA A N 1
ATOM 2812 C CA . ALA A 1 370 ? 16.564 0.401 -17.894 1.00 65.12 370 ALA A CA 1
ATOM 2813 C C . ALA A 1 370 ? 16.971 1.559 -16.974 1.00 65.12 370 ALA A C 1
ATOM 2815 O O . ALA A 1 370 ? 16.185 2.498 -16.781 1.00 65.12 370 ALA A O 1
ATOM 2816 N N . SER A 1 371 ? 18.203 1.531 -16.456 1.00 68.75 371 SER A N 1
ATOM 2817 C CA . SER A 1 371 ? 18.757 2.664 -15.710 1.00 68.75 371 SER A CA 1
ATOM 2818 C C . SER A 1 371 ? 18.869 3.908 -16.606 1.00 68.75 371 SER A C 1
ATOM 2820 O O . SER A 1 371 ? 18.810 3.825 -17.838 1.00 68.75 371 SER A O 1
ATOM 2822 N N . GLU A 1 372 ? 18.992 5.096 -16.010 1.00 69.38 372 GLU A N 1
ATOM 2823 C CA . GLU A 1 372 ? 19.238 6.307 -16.803 1.00 69.38 372 GLU A CA 1
ATOM 2824 C C . GLU A 1 372 ? 20.571 6.241 -17.554 1.00 69.38 372 GLU A C 1
ATOM 2826 O O . GLU A 1 372 ? 20.652 6.731 -18.676 1.00 69.38 372 GLU A O 1
ATOM 2831 N N . GLU A 1 373 ? 21.585 5.602 -16.974 1.00 69.38 373 GLU A N 1
ATOM 2832 C CA . GLU A 1 373 ? 22.913 5.456 -17.569 1.00 69.38 373 GLU A CA 1
ATOM 2833 C C . GLU A 1 373 ? 22.900 4.513 -18.780 1.00 69.38 373 GLU A C 1
ATOM 2835 O O . GLU A 1 373 ? 23.429 4.862 -19.837 1.00 69.38 373 GLU A O 1
ATOM 2840 N N . ASP A 1 374 ? 22.195 3.382 -18.685 1.00 64.81 374 ASP A N 1
ATOM 2841 C CA . ASP A 1 374 ? 22.004 2.459 -19.813 1.00 64.81 374 ASP A CA 1
ATOM 2842 C C . ASP A 1 374 ? 21.203 3.120 -20.937 1.00 64.81 374 ASP A C 1
ATOM 2844 O O . ASP A 1 374 ? 21.545 3.013 -22.117 1.00 64.81 374 ASP A O 1
ATOM 2848 N N . ALA A 1 375 ? 20.141 3.849 -20.572 1.00 65.62 375 ALA A N 1
ATOM 2849 C CA . ALA A 1 375 ? 19.335 4.585 -21.534 1.00 65.62 375 ALA A CA 1
ATOM 2850 C C . ALA A 1 375 ? 20.175 5.646 -22.253 1.00 65.62 375 ALA A C 1
ATOM 2852 O O . ALA A 1 375 ? 20.139 5.712 -23.479 1.00 65.62 375 ALA A O 1
ATOM 2853 N N . LYS A 1 376 ? 20.978 6.429 -21.522 1.00 73.56 376 LYS A N 1
ATOM 2854 C CA . LYS A 1 376 ? 21.910 7.397 -22.115 1.00 73.56 376 LYS A CA 1
ATOM 2855 C C . LYS A 1 376 ? 22.917 6.717 -23.037 1.00 73.56 376 LYS A C 1
ATOM 2857 O O . LYS A 1 376 ? 23.086 7.174 -24.161 1.00 73.56 376 LYS A O 1
ATOM 2862 N N . SER A 1 377 ? 23.513 5.606 -22.614 1.00 62.88 377 SER A N 1
ATOM 2863 C CA . SER A 1 377 ? 24.503 4.861 -23.402 1.00 62.88 377 SER A CA 1
ATOM 2864 C C . SER A 1 377 ? 23.930 4.348 -24.727 1.00 62.88 377 SER A C 1
ATOM 2866 O O . SER A 1 377 ? 24.557 4.487 -25.778 1.00 62.88 377 SER A O 1
ATOM 2868 N N . LEU A 1 378 ? 22.702 3.821 -24.713 1.00 62.25 378 LEU A N 1
ATOM 2869 C CA . LEU A 1 378 ? 22.013 3.381 -25.929 1.00 62.25 378 LEU A CA 1
ATOM 2870 C C . LEU A 1 378 ? 21.623 4.555 -26.832 1.00 62.25 378 LEU A C 1
ATOM 2872 O O . LEU A 1 378 ? 21.810 4.478 -28.045 1.00 62.25 378 LEU A O 1
ATOM 2876 N N . ILE A 1 379 ? 21.135 5.660 -26.259 1.00 68.75 379 ILE A N 1
ATOM 2877 C CA . ILE A 1 379 ? 20.864 6.890 -27.018 1.00 68.75 379 ILE A CA 1
ATOM 2878 C C . ILE A 1 379 ? 22.151 7.390 -27.684 1.00 68.75 379 ILE A C 1
ATOM 2880 O O . ILE A 1 379 ? 22.136 7.734 -28.865 1.00 68.75 379 ILE A O 1
ATOM 2884 N N . GLU A 1 380 ? 23.272 7.400 -26.961 1.00 69.44 380 GLU A N 1
ATOM 2885 C CA . GLU A 1 380 ? 24.567 7.779 -27.515 1.00 69.44 380 GLU A CA 1
ATOM 2886 C C . GLU A 1 380 ? 24.990 6.874 -28.664 1.00 69.44 380 GLU A C 1
ATOM 2888 O O . GLU A 1 380 ? 25.454 7.377 -29.683 1.00 69.44 380 GLU A O 1
ATOM 2893 N N . TRP A 1 381 ? 24.846 5.559 -28.519 1.00 65.69 381 TRP A N 1
ATOM 2894 C CA . TRP A 1 381 ? 25.199 4.608 -29.568 1.00 65.69 381 TRP A CA 1
ATOM 2895 C C . TRP A 1 381 ? 24.389 4.854 -30.848 1.00 65.69 381 TRP A C 1
ATOM 2897 O O . TRP A 1 381 ? 24.953 4.946 -31.940 1.00 65.69 381 TRP A O 1
ATOM 2907 N N . VAL A 1 382 ? 23.079 5.075 -30.706 1.00 64.12 382 VAL A N 1
ATOM 2908 C CA . VAL A 1 382 ? 22.179 5.402 -31.822 1.00 64.12 382 VAL A CA 1
ATOM 2909 C C . VAL A 1 382 ? 22.567 6.729 -32.469 1.00 64.12 382 VAL A C 1
ATOM 2911 O O . VAL A 1 382 ? 22.621 6.831 -33.691 1.00 64.12 382 VAL A O 1
ATOM 2914 N N . LEU A 1 383 ? 22.873 7.759 -31.679 1.00 69.56 383 LEU A N 1
ATOM 2915 C CA . LEU A 1 383 ? 23.300 9.049 -32.222 1.00 69.56 383 LEU A CA 1
ATOM 2916 C C . LEU A 1 383 ? 24.665 8.953 -32.913 1.00 69.56 383 LEU A C 1
ATOM 2918 O O . LEU A 1 383 ? 24.826 9.531 -33.983 1.00 69.56 383 LEU A O 1
ATOM 2922 N N . ARG A 1 384 ? 25.611 8.162 -32.387 1.00 67.62 384 ARG A N 1
ATOM 2923 C CA . ARG A 1 384 ? 26.902 7.891 -33.047 1.00 67.62 384 ARG A CA 1
ATOM 2924 C C . ARG A 1 384 ? 26.723 7.216 -34.405 1.00 67.62 384 ARG A C 1
ATOM 2926 O O . ARG A 1 384 ? 27.467 7.528 -35.331 1.00 67.62 384 ARG A O 1
ATOM 2933 N N . TYR A 1 385 ? 25.730 6.335 -34.548 1.00 66.31 385 TYR A N 1
ATOM 2934 C CA . TYR A 1 385 ? 25.373 5.758 -35.845 1.00 66.31 385 TYR A CA 1
ATOM 2935 C C . TYR A 1 385 ? 24.977 6.853 -36.852 1.00 66.31 385 TYR A C 1
ATOM 2937 O O . TYR A 1 385 ? 25.531 6.902 -37.952 1.00 66.31 385 TYR A O 1
ATOM 2945 N N . TYR A 1 386 ? 24.119 7.797 -36.447 1.00 64.56 386 TYR A N 1
ATOM 2946 C CA . TYR A 1 386 ? 23.738 8.955 -37.272 1.00 64.56 386 TYR A CA 1
ATOM 2947 C C . TYR A 1 386 ? 24.879 9.968 -37.503 1.00 64.56 386 TYR A C 1
ATOM 2949 O O . TYR A 1 386 ? 24.847 10.705 -38.487 1.00 64.56 386 TYR A O 1
ATOM 2957 N N . GLU A 1 387 ? 25.882 10.015 -36.621 1.00 66.06 387 GLU A N 1
ATOM 2958 C CA . GLU A 1 387 ? 27.072 10.877 -36.724 1.00 66.06 387 GLU A CA 1
ATOM 2959 C C . GLU A 1 387 ? 28.199 10.271 -37.589 1.00 66.06 387 GLU A C 1
ATOM 2961 O O . GLU A 1 387 ? 29.148 10.980 -37.940 1.00 66.06 387 GLU A O 1
ATOM 2966 N N . SER A 1 388 ? 28.126 8.979 -37.926 1.00 63.97 388 SER A N 1
ATOM 2967 C CA . SER A 1 388 ? 29.199 8.265 -38.629 1.00 63.97 388 SER A CA 1
ATOM 2968 C C . SER A 1 388 ? 29.446 8.795 -40.057 1.00 63.97 388 SER A C 1
ATOM 2970 O O . SER A 1 388 ? 28.532 9.223 -40.767 1.00 63.97 388 SER A O 1
ATOM 2972 N N . SER A 1 389 ? 30.716 8.782 -40.489 1.00 48.19 389 SER A N 1
ATOM 2973 C CA . SER A 1 389 ? 31.232 9.403 -41.729 1.00 48.19 389 SER A CA 1
ATOM 2974 C C . SER A 1 389 ? 30.579 8.910 -43.023 1.00 48.19 389 SER A C 1
ATOM 2976 O O . SER A 1 389 ? 30.589 9.623 -44.023 1.00 48.19 389 SER A O 1
ATOM 2978 N N . VAL A 1 390 ? 29.956 7.735 -42.990 1.00 47.28 390 VAL A N 1
ATOM 2979 C CA . VAL A 1 390 ? 29.307 7.097 -44.141 1.00 47.28 390 VAL A CA 1
ATOM 2980 C C . VAL A 1 390 ? 28.080 7.890 -44.607 1.00 47.28 390 VAL A C 1
ATOM 2982 O O . VAL A 1 390 ? 27.858 8.035 -45.806 1.00 47.28 390 VAL A O 1
ATOM 2985 N N . LEU A 1 391 ? 27.321 8.497 -43.684 1.00 47.88 391 LEU A N 1
ATOM 2986 C CA . LEU A 1 391 ? 26.191 9.364 -44.041 1.00 47.88 391 LEU A CA 1
ATOM 2987 C C . LEU A 1 391 ? 26.673 10.701 -44.638 1.00 47.88 391 LEU A C 1
ATOM 2989 O O . LEU A 1 391 ? 26.028 11.259 -45.518 1.00 47.88 391 LEU A O 1
ATOM 2993 N N . LYS A 1 392 ? 27.836 11.201 -44.197 1.00 47.03 392 LYS A N 1
ATOM 2994 C CA . LYS A 1 392 ? 28.484 12.409 -44.743 1.00 47.03 392 LYS A CA 1
ATOM 2995 C C . LYS A 1 392 ? 29.007 12.201 -46.166 1.00 47.03 392 LYS A C 1
ATOM 2997 O O . LYS A 1 392 ? 28.857 13.100 -46.988 1.00 47.03 392 LYS A O 1
ATOM 3002 N N . GLU A 1 393 ? 29.589 11.042 -46.465 1.00 47.56 393 GLU A N 1
ATOM 3003 C CA . GLU A 1 393 ? 30.025 10.683 -47.823 1.00 47.56 393 GLU A CA 1
ATOM 3004 C C . GLU A 1 393 ? 28.834 10.535 -48.776 1.00 47.56 393 GLU A C 1
ATOM 3006 O O . GLU A 1 393 ? 28.868 11.078 -49.879 1.00 47.56 393 GLU A O 1
ATOM 3011 N N . LEU A 1 394 ? 27.741 9.916 -48.316 1.00 43.12 394 LEU A N 1
ATOM 3012 C CA . LEU A 1 394 ? 26.490 9.811 -49.071 1.00 43.12 394 LEU A CA 1
ATOM 3013 C C . LEU A 1 394 ? 25.881 11.196 -49.361 1.00 43.12 394 LEU A C 1
ATOM 3015 O O . LEU A 1 394 ? 25.463 11.476 -50.479 1.00 43.12 394 LEU A O 1
ATOM 3019 N N . MET A 1 395 ? 25.895 12.097 -48.375 1.00 40.75 395 MET A N 1
ATOM 3020 C CA . MET A 1 395 ? 25.409 13.475 -48.520 1.00 40.75 395 MET A CA 1
ATOM 3021 C C . MET A 1 395 ? 26.281 14.334 -49.445 1.00 40.75 395 MET A C 1
ATOM 3023 O O . MET A 1 395 ? 25.744 15.150 -50.191 1.00 40.75 395 MET A O 1
ATOM 3027 N N . ASN A 1 396 ? 27.604 14.140 -49.441 1.00 44.09 396 ASN A N 1
ATOM 3028 C CA . ASN A 1 396 ? 28.509 14.801 -50.385 1.00 44.09 396 ASN A CA 1
ATOM 3029 C C . ASN A 1 396 ? 28.341 14.261 -51.815 1.00 44.09 396 ASN A C 1
ATOM 3031 O O . ASN A 1 396 ? 28.390 15.044 -52.760 1.00 44.09 396 ASN A O 1
ATOM 3035 N N . ALA A 1 397 ? 28.091 12.957 -51.981 1.00 43.69 397 ALA A N 1
ATOM 3036 C CA . ALA A 1 397 ? 27.781 12.352 -53.278 1.00 43.69 397 ALA A CA 1
ATOM 3037 C C . ALA A 1 397 ? 26.432 12.842 -53.840 1.00 43.69 397 ALA A C 1
ATOM 3039 O O . ALA A 1 397 ? 26.335 13.139 -55.025 1.00 43.69 397 ALA A O 1
ATOM 3040 N N . ILE A 1 398 ? 25.416 13.009 -52.983 1.00 41.62 398 ILE A N 1
ATOM 3041 C CA . ILE A 1 398 ? 24.113 13.600 -53.341 1.00 41.62 398 ILE A CA 1
ATOM 3042 C C . ILE A 1 398 ? 24.255 15.080 -53.724 1.00 41.62 398 ILE A C 1
ATOM 3044 O O . ILE A 1 398 ? 23.632 15.528 -54.680 1.00 41.62 398 ILE A O 1
ATOM 3048 N N . ALA A 1 399 ? 25.078 15.845 -53.001 1.00 39.62 399 ALA A N 1
ATOM 3049 C CA . ALA A 1 399 ? 25.305 17.265 -53.279 1.00 39.62 399 ALA A CA 1
ATOM 3050 C C . ALA A 1 399 ? 26.125 17.523 -54.561 1.00 39.62 399 ALA A C 1
ATOM 3052 O O . ALA A 1 399 ? 26.084 18.633 -55.087 1.00 39.62 399 ALA A O 1
ATOM 3053 N N . ALA A 1 400 ? 26.865 16.522 -55.050 1.00 44.25 400 ALA A N 1
ATOM 3054 C CA . ALA A 1 400 ? 27.676 16.592 -56.266 1.00 44.25 400 ALA A CA 1
ATOM 3055 C C . ALA A 1 400 ? 26.993 15.990 -57.514 1.00 44.25 400 ALA A C 1
ATOM 3057 O O . ALA A 1 400 ? 27.554 16.081 -58.605 1.00 44.25 400 ALA A O 1
ATOM 3058 N N . ALA A 1 401 ? 25.817 15.368 -57.370 1.00 39.12 401 ALA A N 1
ATOM 3059 C CA . ALA A 1 401 ? 25.118 14.685 -58.457 1.00 39.12 401 ALA A CA 1
ATOM 3060 C C . ALA A 1 401 ? 24.203 15.641 -59.245 1.00 39.12 401 ALA A C 1
ATOM 3062 O O . ALA A 1 401 ? 23.371 16.340 -58.665 1.00 39.12 401 ALA A O 1
ATOM 3063 N N . ASP A 1 402 ? 24.329 15.641 -60.574 1.00 43.56 402 ASP A N 1
ATOM 3064 C CA . ASP A 1 402 ? 23.434 16.374 -61.475 1.00 43.56 402 ASP A CA 1
ATOM 3065 C C . ASP A 1 402 ? 22.142 15.569 -61.742 1.00 43.56 402 ASP A C 1
ATOM 3067 O O . ASP A 1 402 ? 22.124 14.338 -61.654 1.00 43.56 402 ASP A O 1
ATOM 3071 N N . VAL A 1 403 ? 21.044 16.252 -62.083 1.00 42.81 403 VAL A N 1
ATOM 3072 C CA . VAL A 1 403 ? 19.656 15.721 -62.092 1.00 42.81 403 VAL A CA 1
ATOM 3073 C C . VAL A 1 403 ? 19.459 14.507 -63.025 1.00 42.81 403 VAL A C 1
ATOM 3075 O O . VAL A 1 403 ? 18.498 13.755 -62.877 1.00 42.81 403 VAL A O 1
ATOM 3078 N N . HIS A 1 404 ? 20.388 14.267 -63.953 1.00 46.62 404 HIS A N 1
ATOM 3079 C CA . HIS A 1 404 ? 20.376 13.119 -64.867 1.00 46.62 404 HIS A CA 1
ATOM 3080 C C . HIS A 1 404 ? 21.029 11.834 -64.313 1.00 46.62 404 HIS A C 1
ATOM 3082 O O . HIS A 1 404 ? 21.021 10.820 -65.003 1.00 46.62 404 HIS A O 1
ATOM 3088 N N . GLU A 1 405 ? 21.546 11.818 -63.078 1.00 44.69 405 GLU A N 1
ATOM 3089 C CA . GLU A 1 405 ? 22.158 10.620 -62.465 1.00 44.69 405 GLU A CA 1
ATOM 3090 C C . GLU A 1 405 ? 21.308 9.975 -61.350 1.00 44.69 405 GLU A C 1
ATOM 3092 O O . GLU A 1 405 ? 21.802 9.155 -60.573 1.00 44.69 405 GLU A O 1
ATOM 3097 N N . ALA A 1 406 ? 20.009 10.286 -61.276 1.00 40.62 406 ALA A N 1
ATOM 3098 C CA . ALA A 1 406 ? 19.097 9.724 -60.272 1.00 40.62 406 ALA A CA 1
ATOM 3099 C C . ALA A 1 406 ? 19.065 8.179 -60.267 1.00 40.62 406 ALA A C 1
ATOM 3101 O O . ALA A 1 406 ? 18.937 7.569 -59.206 1.00 40.62 406 ALA A O 1
ATOM 3102 N N . GLU A 1 407 ? 19.253 7.537 -61.425 1.00 42.88 407 GLU A N 1
ATOM 3103 C CA . GLU A 1 407 ? 19.353 6.073 -61.537 1.00 42.88 407 GLU A CA 1
ATOM 3104 C C . GLU A 1 407 ? 20.656 5.518 -60.940 1.00 42.88 407 GLU A C 1
ATOM 3106 O O . GLU A 1 407 ? 20.630 4.481 -60.280 1.00 42.88 407 GLU A O 1
ATOM 3111 N N . LYS A 1 408 ? 21.784 6.232 -61.075 1.00 43.62 408 LYS A N 1
ATOM 3112 C CA . LYS A 1 408 ? 23.052 5.894 -60.399 1.00 43.62 408 LYS A CA 1
ATOM 3113 C C . LYS A 1 408 ? 22.933 6.057 -58.887 1.00 43.62 408 LYS A C 1
ATOM 3115 O O . LYS A 1 408 ? 23.433 5.221 -58.140 1.00 43.62 408 LYS A O 1
ATOM 3120 N N . LEU A 1 409 ? 22.252 7.110 -58.436 1.00 40.53 409 LEU A N 1
ATOM 3121 C CA . LEU A 1 409 ? 22.003 7.364 -57.018 1.00 40.53 409 LEU A CA 1
ATOM 3122 C C . LEU A 1 409 ? 21.104 6.275 -56.407 1.00 40.53 409 LEU A C 1
ATOM 3124 O O . LEU A 1 409 ? 21.399 5.756 -55.334 1.00 40.53 409 LEU A O 1
ATOM 3128 N N . ALA A 1 410 ? 20.039 5.880 -57.110 1.00 45.53 410 ALA A N 1
ATOM 3129 C CA . ALA A 1 410 ? 19.147 4.798 -56.697 1.00 45.53 410 ALA A CA 1
ATOM 3130 C C . ALA A 1 410 ? 19.844 3.425 -56.699 1.00 45.53 410 ALA A C 1
ATOM 3132 O O . ALA A 1 410 ? 19.605 2.615 -55.797 1.00 45.53 410 ALA A O 1
ATOM 3133 N N . ALA A 1 411 ? 20.736 3.184 -57.668 1.00 49.53 411 ALA A N 1
ATOM 3134 C CA . ALA A 1 411 ? 21.578 1.994 -57.717 1.00 49.53 411 ALA A CA 1
ATOM 3135 C C . ALA A 1 411 ? 22.549 1.949 -56.529 1.00 49.53 411 ALA A C 1
ATOM 3137 O O . ALA A 1 411 ? 22.563 0.951 -55.820 1.00 49.53 411 ALA A O 1
ATOM 3138 N N . LEU A 1 412 ? 23.258 3.042 -56.228 1.00 44.94 412 LEU A N 1
ATOM 3139 C CA . LEU A 1 412 ? 24.172 3.136 -55.081 1.00 44.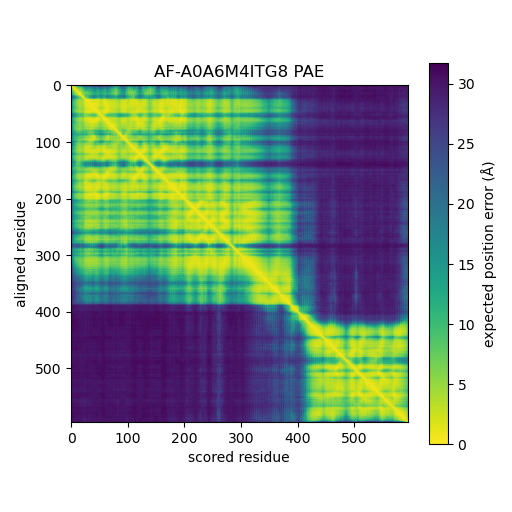94 412 LEU A CA 1
ATOM 3140 C C . LEU A 1 412 ? 23.451 2.993 -53.733 1.00 44.94 412 LEU A C 1
ATOM 3142 O O . LEU A 1 412 ? 23.970 2.345 -52.833 1.00 44.94 412 LEU A O 1
ATOM 3146 N N . VAL A 1 413 ? 22.248 3.557 -53.578 1.00 44.28 413 VAL A N 1
ATOM 3147 C CA . VAL A 1 413 ? 21.440 3.431 -52.348 1.00 44.28 413 VAL A CA 1
ATOM 3148 C C . VAL A 1 413 ? 20.900 2.008 -52.168 1.00 44.28 413 VAL A C 1
ATOM 3150 O O . VAL A 1 413 ? 20.903 1.493 -51.049 1.00 44.28 413 VAL A O 1
ATOM 3153 N N . SER A 1 414 ? 20.477 1.346 -53.249 1.00 48.34 414 SER A N 1
ATOM 3154 C CA . SER A 1 414 ? 20.048 -0.061 -53.205 1.00 48.34 414 SER A CA 1
ATOM 3155 C C . SER A 1 414 ? 21.224 -1.007 -52.973 1.00 48.34 414 SER A C 1
ATOM 3157 O O . SER A 1 414 ? 21.126 -1.924 -52.161 1.00 48.34 414 SER A O 1
ATOM 3159 N N . GLU A 1 415 ? 22.355 -0.756 -53.630 1.00 49.81 415 GLU A N 1
ATOM 3160 C CA . GLU A 1 415 ? 23.604 -1.488 -53.443 1.00 49.81 415 GLU A CA 1
ATOM 3161 C C . GLU A 1 415 ? 24.148 -1.279 -52.027 1.00 49.81 415 GLU A C 1
ATOM 3163 O O . GLU A 1 415 ? 24.608 -2.235 -51.418 1.00 49.81 415 GLU A O 1
ATOM 3168 N N . TRP A 1 416 ? 23.998 -0.091 -51.433 1.00 51.03 416 TRP A N 1
ATOM 3169 C CA . TRP A 1 416 ? 24.368 0.205 -50.044 1.00 51.03 416 TRP A CA 1
ATOM 3170 C C . TRP A 1 416 ? 23.430 -0.443 -49.018 1.00 51.03 416 TRP A C 1
ATOM 3172 O O . TRP A 1 416 ? 23.911 -1.001 -48.033 1.00 51.03 416 TRP A O 1
ATOM 3182 N N . GLY A 1 417 ? 22.111 -0.424 -49.247 1.00 49.91 417 GLY A N 1
ATOM 3183 C CA . GLY A 1 417 ? 21.133 -1.128 -48.409 1.00 49.91 417 GLY A CA 1
ATOM 3184 C C . GLY A 1 417 ? 21.356 -2.641 -48.422 1.00 49.91 417 GLY A C 1
ATOM 3185 O O . GLY A 1 417 ? 21.309 -3.277 -47.368 1.00 49.91 417 GLY A O 1
ATOM 3186 N N . LEU A 1 418 ? 21.706 -3.196 -49.591 1.00 48.81 418 LEU A N 1
ATOM 3187 C CA . LEU A 1 418 ? 22.233 -4.551 -49.682 1.00 48.81 418 LEU A CA 1
ATOM 3188 C C . LEU A 1 418 ? 23.543 -4.655 -48.908 1.00 48.81 418 LEU A C 1
ATOM 3190 O O . LEU A 1 418 ? 23.583 -5.434 -47.981 1.00 48.81 418 LEU A O 1
ATOM 3194 N N . THR A 1 419 ? 24.566 -3.846 -49.184 1.00 48.56 419 THR A N 1
ATOM 3195 C CA . THR A 1 419 ? 25.913 -3.957 -48.590 1.00 48.56 419 THR A CA 1
ATOM 3196 C C . THR A 1 419 ? 25.920 -3.841 -47.063 1.00 48.56 419 THR A C 1
ATOM 3198 O O . THR A 1 419 ? 26.699 -4.529 -46.415 1.00 48.56 419 THR A O 1
ATOM 3201 N N . GLN A 1 420 ? 25.049 -3.029 -46.457 1.00 47.34 420 GLN A N 1
ATOM 3202 C CA . GLN A 1 420 ? 24.853 -2.954 -45.002 1.00 47.34 420 GLN A CA 1
ATOM 3203 C C . GLN A 1 420 ? 24.240 -4.250 -44.454 1.00 47.34 420 GLN A C 1
ATOM 3205 O O . GLN A 1 420 ? 24.756 -4.810 -43.486 1.00 47.34 420 GLN A O 1
ATOM 3210 N N . LEU A 1 421 ? 23.196 -4.774 -45.105 1.00 44.25 421 LEU A N 1
ATOM 3211 C CA . LEU A 1 421 ? 22.611 -6.071 -44.762 1.00 44.25 421 LEU A CA 1
ATOM 3212 C C . LEU A 1 421 ? 23.600 -7.216 -45.004 1.00 44.25 421 LEU A C 1
ATOM 3214 O O . LEU A 1 421 ? 23.711 -8.088 -44.152 1.00 44.25 421 LEU A O 1
ATOM 3218 N N . THR A 1 422 ? 24.369 -7.196 -46.095 1.00 45.94 422 THR A N 1
ATOM 3219 C CA . THR A 1 422 ? 25.422 -8.171 -46.390 1.00 45.94 422 THR A CA 1
ATOM 3220 C C . THR A 1 422 ? 26.596 -8.019 -45.439 1.00 45.94 422 THR A C 1
ATOM 3222 O O . THR A 1 422 ? 27.227 -9.015 -45.143 1.00 45.94 422 THR A O 1
ATOM 3225 N N . SER A 1 423 ? 26.899 -6.823 -44.933 1.00 48.84 423 SER A N 1
ATOM 3226 C CA . SER A 1 423 ? 27.963 -6.581 -43.952 1.00 48.84 423 SER A CA 1
ATOM 3227 C C . SER A 1 423 ? 27.569 -7.117 -42.579 1.00 48.84 423 SER A C 1
ATOM 3229 O O . SER A 1 423 ? 28.322 -7.883 -41.989 1.00 48.84 423 SER A O 1
ATOM 3231 N N . VAL A 1 424 ? 26.354 -6.824 -42.103 1.00 47.53 424 VAL A N 1
ATOM 3232 C CA . VAL A 1 424 ? 25.824 -7.401 -40.857 1.00 47.53 424 VAL A CA 1
ATOM 3233 C C . VAL A 1 424 ? 25.661 -8.912 -40.997 1.00 47.53 424 VAL A C 1
ATOM 3235 O O . VAL A 1 424 ? 26.125 -9.653 -40.134 1.00 47.53 424 VAL A O 1
ATOM 3238 N N . ALA A 1 425 ? 25.090 -9.387 -42.106 1.00 51.34 425 ALA A N 1
ATOM 3239 C CA . ALA A 1 425 ? 24.996 -10.812 -42.400 1.00 51.34 425 ALA A CA 1
ATOM 3240 C C . ALA A 1 425 ? 26.379 -11.457 -42.539 1.00 51.34 425 ALA A C 1
ATOM 3242 O O . ALA A 1 425 ? 26.552 -12.575 -42.084 1.00 51.34 425 ALA A O 1
ATOM 3243 N N . SER A 1 426 ? 27.379 -10.765 -43.091 1.00 53.91 426 SER A N 1
ATOM 3244 C CA . SER A 1 426 ? 28.763 -11.242 -43.203 1.00 53.91 426 SER A CA 1
ATOM 3245 C C . SER A 1 426 ? 29.449 -11.292 -41.844 1.00 53.91 426 SER A C 1
ATOM 3247 O O . SER A 1 426 ? 30.132 -12.267 -41.560 1.00 53.91 426 SER A O 1
ATOM 3249 N N . ILE A 1 427 ? 29.231 -10.317 -40.958 1.00 59.16 427 ILE A N 1
ATOM 3250 C CA . ILE A 1 427 ? 29.729 -10.352 -39.576 1.00 59.16 427 ILE A CA 1
ATOM 3251 C C . ILE A 1 427 ? 29.085 -11.527 -38.836 1.00 59.16 427 ILE A C 1
ATOM 3253 O O . ILE A 1 427 ? 29.800 -12.357 -38.286 1.00 59.16 427 ILE A O 1
ATOM 3257 N N . VAL A 1 428 ? 27.756 -11.651 -38.885 1.00 58.78 428 VAL A N 1
ATOM 3258 C CA . VAL A 1 428 ? 26.993 -12.772 -38.307 1.00 58.78 428 VAL A CA 1
ATOM 3259 C C . VAL A 1 428 ? 27.484 -14.107 -38.875 1.00 58.78 428 VAL A C 1
ATOM 3261 O O . VAL A 1 428 ? 27.776 -15.022 -38.112 1.00 58.78 428 VAL A O 1
ATOM 3264 N N . GLN A 1 429 ? 27.673 -14.209 -40.191 1.00 61.31 429 GLN A N 1
ATOM 3265 C CA . GLN A 1 429 ? 28.184 -15.405 -40.859 1.00 61.31 429 GLN A CA 1
ATOM 3266 C C . GLN A 1 429 ? 29.633 -15.702 -40.469 1.00 61.31 429 GLN A C 1
ATOM 3268 O O . GLN A 1 429 ? 29.983 -16.858 -40.265 1.00 61.31 429 GLN A O 1
ATOM 3273 N N . THR A 1 430 ? 30.474 -14.679 -40.319 1.00 71.50 430 THR A N 1
ATOM 3274 C CA . THR A 1 430 ? 31.862 -14.814 -39.864 1.00 71.50 430 THR A CA 1
ATOM 3275 C C . THR A 1 430 ? 31.890 -15.363 -38.441 1.00 71.50 430 THR A C 1
ATOM 3277 O O . THR A 1 430 ? 32.620 -16.314 -38.181 1.00 71.50 430 THR A O 1
ATOM 3280 N N . GLN A 1 431 ? 31.046 -14.845 -37.543 1.00 72.38 431 GLN A N 1
ATOM 3281 C CA . GLN A 1 431 ? 30.940 -15.348 -36.171 1.00 72.38 431 GLN A CA 1
ATOM 3282 C C . GLN A 1 431 ? 30.389 -16.779 -36.114 1.00 72.38 431 GLN A C 1
ATOM 3284 O O . GLN A 1 431 ? 30.944 -17.610 -35.397 1.00 72.38 431 GLN A O 1
ATOM 3289 N N . ILE A 1 432 ? 29.364 -17.102 -36.914 1.00 71.88 432 ILE A N 1
ATOM 3290 C CA . ILE A 1 432 ? 28.862 -18.478 -37.065 1.00 71.88 432 ILE A CA 1
ATOM 3291 C C . ILE A 1 432 ? 29.991 -19.394 -37.535 1.00 71.88 432 ILE A C 1
ATOM 3293 O O . ILE A 1 432 ? 30.235 -20.419 -36.909 1.00 71.88 432 ILE A O 1
ATOM 3297 N N . ASN A 1 433 ? 30.733 -19.000 -38.571 1.00 75.81 433 ASN A N 1
ATOM 3298 C CA . ASN A 1 433 ? 31.840 -19.788 -39.108 1.00 75.81 433 ASN A CA 1
ATOM 3299 C C . ASN A 1 433 ? 32.958 -19.992 -38.074 1.00 75.81 433 ASN A C 1
ATOM 3301 O O . ASN A 1 433 ? 33.528 -21.077 -38.012 1.00 75.81 433 ASN A O 1
ATOM 3305 N N . ILE A 1 434 ? 33.264 -18.987 -37.246 1.00 78.56 434 ILE A N 1
ATOM 3306 C CA . ILE A 1 434 ? 34.246 -19.101 -36.155 1.00 78.56 434 ILE A CA 1
ATOM 3307 C C . ILE A 1 434 ? 33.768 -20.104 -35.098 1.00 78.56 434 ILE A C 1
ATOM 3309 O O . ILE A 1 434 ? 34.548 -20.963 -34.68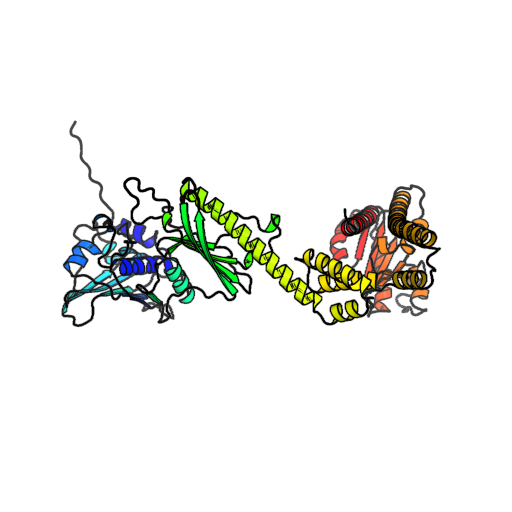5 1.00 78.56 434 ILE A O 1
ATOM 3313 N N . ILE A 1 435 ? 32.498 -20.034 -34.684 1.00 79.62 435 ILE A N 1
ATOM 3314 C CA . ILE A 1 435 ? 31.907 -20.977 -33.721 1.00 79.62 435 ILE A CA 1
ATOM 3315 C C . ILE A 1 435 ? 31.893 -22.394 -34.310 1.00 79.62 435 ILE A C 1
ATOM 3317 O O . ILE A 1 435 ? 32.350 -23.325 -33.656 1.00 79.62 435 ILE A O 1
ATOM 3321 N N . THR A 1 436 ? 31.459 -22.566 -35.561 1.00 78.56 436 THR A N 1
ATOM 3322 C CA . THR A 1 436 ? 31.486 -23.858 -36.263 1.00 78.56 436 THR A CA 1
ATOM 3323 C C . THR A 1 436 ? 32.907 -24.400 -36.380 1.00 78.56 436 THR A C 1
ATOM 3325 O O . THR A 1 436 ? 33.145 -25.579 -36.133 1.00 78.56 436 THR A O 1
ATOM 3328 N N . ARG A 1 437 ? 33.890 -23.546 -36.679 1.00 82.62 437 ARG A N 1
ATOM 3329 C CA . ARG A 1 437 ? 35.290 -23.966 -36.744 1.00 82.62 437 ARG A CA 1
ATOM 3330 C C . ARG A 1 437 ? 35.825 -24.395 -35.380 1.00 82.62 437 ARG A C 1
ATOM 3332 O O . ARG A 1 437 ? 36.573 -25.368 -35.303 1.00 82.62 437 ARG A O 1
ATOM 3339 N N . LEU A 1 438 ? 35.437 -23.702 -34.309 1.00 84.06 438 LEU A N 1
ATOM 3340 C CA . LEU A 1 438 ? 35.755 -24.115 -32.945 1.00 84.06 438 LEU A CA 1
ATOM 3341 C C . LEU A 1 438 ? 35.142 -25.490 -32.640 1.00 84.06 438 LEU A C 1
ATOM 3343 O O . LEU A 1 438 ? 35.830 -26.347 -32.097 1.00 84.06 438 LEU A O 1
ATOM 3347 N N . GLU A 1 439 ? 33.896 -25.741 -33.047 1.00 83.19 439 GLU A N 1
ATOM 3348 C CA . GLU A 1 439 ? 33.219 -27.040 -32.883 1.00 83.19 439 GLU A CA 1
ATOM 3349 C C . GLU A 1 439 ? 33.934 -28.174 -33.604 1.00 83.19 439 GLU A C 1
ATOM 3351 O O . GLU A 1 439 ? 34.139 -29.241 -33.020 1.00 83.19 439 GLU A O 1
ATOM 3356 N N . GLU A 1 440 ? 34.349 -27.942 -34.848 1.00 84.38 440 GLU A N 1
ATOM 3357 C CA . GLU A 1 440 ? 35.120 -28.902 -35.637 1.00 84.38 440 GLU A CA 1
ATOM 3358 C C . GLU A 1 440 ? 36.454 -29.239 -34.967 1.00 84.38 440 GLU A C 1
ATOM 3360 O O . GLU A 1 440 ? 36.816 -30.411 -34.862 1.00 84.38 440 GLU A O 1
ATOM 3365 N N . LEU A 1 441 ? 37.184 -28.224 -34.491 1.00 83.75 441 LEU A N 1
ATOM 3366 C CA . LEU A 1 441 ? 38.470 -28.418 -33.818 1.00 83.75 441 LEU A CA 1
ATOM 3367 C C . LEU A 1 441 ? 38.308 -29.158 -32.489 1.00 83.75 441 LEU A C 1
ATOM 3369 O O . LEU A 1 441 ? 39.094 -30.054 -32.192 1.00 83.75 441 LEU A O 1
ATOM 3373 N N . VAL A 1 442 ? 37.274 -28.829 -31.716 1.00 82.06 442 VAL A N 1
ATOM 3374 C CA . VAL A 1 442 ? 36.973 -29.485 -30.436 1.00 82.06 442 VAL A CA 1
ATOM 3375 C C . VAL A 1 442 ? 36.530 -30.938 -30.638 1.00 82.06 442 VAL A C 1
ATOM 3377 O O . VAL A 1 442 ? 36.861 -31.803 -29.827 1.00 82.06 442 VAL A O 1
ATOM 3380 N N . SER A 1 443 ? 35.822 -31.224 -31.732 1.00 79.31 443 SER A N 1
ATOM 3381 C CA . SER A 1 443 ? 35.308 -32.563 -32.056 1.00 79.31 443 SER A CA 1
ATOM 3382 C C . SER A 1 443 ? 36.317 -33.448 -32.799 1.00 79.31 443 SER A C 1
ATOM 3384 O O . SER A 1 443 ? 36.093 -34.649 -32.935 1.00 79.31 443 SER A O 1
ATOM 3386 N N . SER A 1 444 ? 37.414 -32.878 -33.305 1.00 79.12 444 SER A N 1
ATOM 3387 C CA . SER A 1 444 ? 38.398 -33.594 -34.117 1.00 79.12 444 SER A CA 1
ATOM 3388 C C . SER A 1 444 ? 39.394 -34.389 -33.274 1.00 79.12 444 SER A C 1
ATOM 3390 O O . SER A 1 444 ? 40.097 -33.868 -32.410 1.00 79.12 444 SER A O 1
ATOM 3392 N N . ASP A 1 445 ? 39.553 -35.662 -33.631 1.00 65.69 445 ASP A N 1
ATOM 3393 C CA . ASP A 1 445 ? 40.530 -36.587 -33.049 1.00 65.69 445 ASP A CA 1
ATOM 3394 C C . ASP A 1 445 ? 41.989 -36.267 -33.402 1.00 65.69 445 ASP A C 1
ATOM 3396 O O . ASP A 1 445 ? 42.904 -36.861 -32.831 1.00 65.69 445 ASP A O 1
ATOM 3400 N N . LYS A 1 446 ? 42.206 -35.358 -34.358 1.00 68.06 446 LYS A N 1
ATOM 3401 C CA . LYS A 1 446 ? 43.518 -35.033 -34.937 1.00 68.06 446 LYS A CA 1
ATOM 3402 C C . LYS A 1 446 ? 43.900 -33.558 -34.796 1.00 68.06 446 LYS A C 1
ATOM 3404 O O . LYS A 1 446 ? 44.964 -33.181 -35.274 1.00 68.06 446 LYS A O 1
ATOM 3409 N N . ALA A 1 447 ? 43.036 -32.728 -34.211 1.00 74.19 447 ALA A N 1
ATOM 3410 C CA . ALA A 1 447 ? 43.309 -31.305 -34.049 1.00 74.19 447 ALA A CA 1
ATOM 3411 C C . ALA A 1 447 ? 44.415 -31.076 -33.011 1.00 74.19 447 ALA A C 1
ATOM 3413 O O . ALA A 1 447 ? 44.422 -31.690 -31.938 1.00 74.19 447 ALA A O 1
ATOM 3414 N N . TYR A 1 448 ? 45.351 -30.190 -33.343 1.00 74.75 448 TYR A N 1
ATOM 3415 C CA . TYR A 1 448 ? 46.451 -29.835 -32.461 1.00 74.75 448 TYR A CA 1
ATOM 3416 C C . TYR A 1 448 ? 46.079 -28.623 -31.601 1.00 74.75 448 TYR A C 1
ATOM 3418 O O . TYR A 1 448 ? 45.244 -27.797 -31.960 1.00 74.75 448 TYR A O 1
ATOM 3426 N N . GLU A 1 449 ? 46.747 -28.493 -30.460 1.00 74.69 449 GLU A N 1
ATOM 3427 C CA . GLU A 1 449 ? 46.629 -27.348 -29.546 1.00 74.69 449 GLU A CA 1
ATOM 3428 C C . GLU A 1 449 ? 46.879 -26.008 -30.253 1.00 74.69 449 GLU A C 1
ATOM 3430 O O . GLU A 1 449 ? 46.129 -25.054 -30.066 1.00 74.69 449 GLU A O 1
ATOM 3435 N N . ILE A 1 450 ? 47.844 -25.979 -31.178 1.00 78.06 450 ILE A N 1
ATOM 3436 C CA . ILE A 1 450 ? 48.179 -24.800 -31.985 1.00 78.06 450 ILE A CA 1
ATOM 3437 C C . ILE A 1 450 ? 47.022 -24.311 -32.875 1.00 78.06 450 ILE A C 1
ATOM 3439 O O . ILE A 1 450 ? 46.946 -23.121 -33.181 1.00 78.06 450 ILE A O 1
ATOM 3443 N N . ASP A 1 451 ? 46.112 -25.195 -33.293 1.00 81.69 451 ASP A N 1
ATOM 3444 C CA . ASP A 1 451 ? 44.969 -24.816 -34.131 1.00 81.69 451 ASP A CA 1
ATOM 3445 C C . ASP A 1 451 ? 43.915 -24.063 -33.310 1.00 81.69 451 ASP A C 1
ATOM 3447 O O . ASP A 1 451 ? 43.366 -23.056 -33.763 1.00 81.69 451 ASP A O 1
ATOM 3451 N N . LEU A 1 452 ? 43.675 -24.515 -32.074 1.00 79.94 452 LEU A N 1
ATOM 3452 C CA . LEU A 1 452 ? 42.812 -23.827 -31.114 1.00 79.94 452 LEU A CA 1
ATOM 3453 C C . LEU A 1 452 ? 43.426 -22.508 -30.657 1.00 79.94 452 LEU A C 1
ATOM 3455 O O . LEU A 1 452 ? 42.732 -21.494 -30.633 1.00 79.94 452 LEU A O 1
ATOM 3459 N N . HIS A 1 453 ? 44.725 -22.520 -30.353 1.00 84.56 453 HIS A N 1
ATOM 3460 C CA . HIS A 1 453 ? 45.483 -21.332 -29.979 1.00 84.56 453 HIS A CA 1
ATOM 3461 C C . HIS A 1 453 ? 45.291 -20.227 -31.012 1.00 84.56 453 HIS A C 1
ATOM 3463 O O . HIS A 1 453 ? 44.824 -19.144 -30.674 1.00 84.56 453 HIS A O 1
ATOM 3469 N N . LYS A 1 454 ? 45.577 -20.510 -32.288 1.00 86.62 454 LYS A N 1
ATOM 3470 C CA . LYS A 1 454 ? 45.454 -19.525 -33.373 1.00 86.62 454 LYS A CA 1
ATOM 3471 C C . LYS A 1 454 ? 44.022 -19.035 -33.560 1.00 86.62 454 LYS A C 1
ATOM 3473 O O . LYS A 1 454 ? 43.813 -17.852 -33.825 1.00 86.62 454 LYS A O 1
ATOM 3478 N N . LEU A 1 455 ? 43.037 -19.928 -33.431 1.00 85.88 455 LEU A N 1
ATOM 3479 C CA . LEU A 1 455 ? 41.632 -19.554 -33.562 1.00 85.88 455 LEU A CA 1
ATOM 3480 C C . LEU A 1 455 ? 41.208 -18.593 -32.446 1.00 85.88 455 LEU A C 1
ATOM 3482 O O . LEU A 1 455 ? 40.565 -17.587 -32.740 1.00 85.88 455 LEU A O 1
ATOM 3486 N N . VAL A 1 456 ? 41.572 -18.878 -31.193 1.00 86.31 456 VAL A N 1
ATOM 3487 C CA . VAL A 1 456 ? 41.201 -18.039 -30.046 1.00 86.31 456 VAL A CA 1
ATOM 3488 C C . VAL A 1 456 ? 42.029 -16.758 -29.992 1.00 86.31 456 VAL A C 1
ATOM 3490 O O . VAL A 1 456 ? 41.468 -15.709 -29.696 1.00 86.31 456 VAL A O 1
ATOM 3493 N N . GLU A 1 457 ? 43.313 -16.789 -30.353 1.00 87.75 457 GLU A N 1
ATOM 3494 C CA . GLU A 1 457 ? 44.159 -15.592 -30.459 1.00 87.75 457 GLU A CA 1
ATOM 3495 C C . GLU A 1 457 ? 43.545 -14.552 -31.406 1.00 87.75 457 GLU A C 1
ATOM 3497 O O . GLU A 1 457 ? 43.447 -13.374 -31.064 1.00 87.75 457 GLU A O 1
ATOM 3502 N N . ALA A 1 458 ? 43.058 -14.997 -32.569 1.00 84.62 458 ALA A N 1
ATOM 3503 C CA . ALA A 1 458 ? 42.371 -14.132 -33.523 1.00 84.62 458 ALA A CA 1
ATOM 3504 C C . ALA A 1 458 ? 40.958 -13.715 -33.062 1.00 84.62 458 ALA A C 1
ATOM 3506 O O . ALA A 1 458 ? 40.389 -12.769 -33.604 1.00 84.62 458 ALA A O 1
ATOM 3507 N N . ASN A 1 459 ? 40.382 -14.408 -32.072 1.00 85.94 459 ASN A N 1
ATOM 3508 C CA . ASN A 1 459 ? 38.984 -14.283 -31.656 1.00 85.94 459 ASN A CA 1
ATOM 3509 C C . ASN A 1 459 ? 38.831 -14.313 -30.126 1.00 85.94 459 ASN A C 1
ATOM 3511 O O . ASN A 1 459 ? 38.055 -15.097 -29.581 1.00 85.94 459 ASN A O 1
ATOM 3515 N N . LEU A 1 460 ? 39.543 -13.428 -29.420 1.00 86.69 460 LEU A N 1
ATOM 3516 C CA . LEU A 1 460 ? 39.580 -13.392 -27.945 1.00 86.69 460 LEU A CA 1
ATOM 3517 C C . LEU A 1 460 ? 38.195 -13.249 -27.290 1.00 86.69 460 LEU A C 1
ATOM 3519 O O . LEU A 1 460 ? 37.992 -13.673 -26.148 1.00 86.69 460 LEU A O 1
ATOM 3523 N N . TRP A 1 461 ? 37.224 -12.705 -28.032 1.00 83.44 461 TRP A N 1
ATOM 3524 C CA . TRP A 1 461 ? 35.826 -12.608 -27.618 1.00 83.44 461 TRP A CA 1
ATOM 3525 C C . TRP A 1 461 ? 35.215 -13.979 -27.283 1.00 83.44 461 TRP A C 1
ATOM 3527 O O . TRP A 1 461 ? 34.309 -14.034 -26.456 1.00 83.44 461 TRP A O 1
ATOM 3537 N N . LEU A 1 462 ? 35.733 -15.090 -27.821 1.00 83.62 462 LEU A N 1
ATOM 3538 C CA . LEU A 1 462 ? 35.317 -16.447 -27.442 1.00 83.62 462 LEU A CA 1
ATOM 3539 C C . LEU A 1 462 ? 35.488 -16.708 -25.936 1.00 83.62 462 LEU A C 1
ATOM 3541 O O . LEU A 1 462 ? 34.705 -17.448 -25.343 1.00 83.62 462 LEU A O 1
ATOM 3545 N N . VAL A 1 463 ? 36.468 -16.059 -25.302 1.00 83.75 463 VAL A N 1
ATOM 3546 C CA . VAL A 1 463 ? 36.735 -16.162 -23.863 1.00 83.75 463 VAL A CA 1
ATOM 3547 C C . VAL A 1 463 ? 36.025 -15.032 -23.112 1.00 83.75 463 VAL A C 1
ATOM 3549 O O . VAL A 1 463 ? 35.128 -15.284 -22.301 1.00 83.75 463 VAL A O 1
ATOM 3552 N N . LYS A 1 464 ? 36.349 -13.771 -23.422 1.00 82.56 464 LYS A N 1
ATOM 3553 C CA . LYS A 1 464 ? 35.767 -12.576 -22.781 1.00 82.56 464 LYS A CA 1
ATOM 3554 C C . LYS A 1 464 ? 35.803 -11.384 -23.747 1.00 82.56 464 LYS A C 1
ATOM 3556 O O . LYS A 1 464 ? 36.745 -11.248 -24.523 1.00 82.56 464 LYS A O 1
ATOM 3561 N N . GLU A 1 465 ? 34.775 -10.533 -23.723 1.00 80.31 465 GLU A N 1
ATOM 3562 C CA . GLU A 1 465 ? 34.786 -9.271 -24.482 1.00 80.31 465 GLU A CA 1
ATOM 3563 C C . GLU A 1 465 ? 35.792 -8.275 -23.900 1.00 80.31 465 GLU A C 1
ATOM 3565 O O . GLU A 1 465 ? 36.226 -8.406 -22.754 1.00 80.31 465 GLU A O 1
ATOM 3570 N N . GLY A 1 466 ? 36.185 -7.294 -24.711 1.00 76.31 466 GLY A N 1
ATOM 3571 C CA . GLY A 1 466 ? 37.098 -6.245 -24.268 1.00 76.31 466 GLY A CA 1
ATOM 3572 C C . GLY A 1 466 ? 38.533 -6.723 -24.031 1.00 76.31 466 GLY A C 1
ATOM 3573 O O . GLY A 1 466 ? 39.316 -5.980 -23.458 1.00 76.31 466 GLY A O 1
ATOM 3574 N N . LEU A 1 467 ? 38.919 -7.930 -24.463 1.00 83.62 467 LEU A N 1
ATOM 3575 C CA . LEU A 1 467 ? 40.314 -8.372 -24.398 1.00 83.62 467 LEU A CA 1
ATOM 3576 C C . LEU A 1 467 ? 41.150 -7.807 -25.559 1.00 83.62 467 LEU A C 1
ATOM 3578 O O . LEU A 1 467 ? 40.711 -7.706 -26.708 1.00 83.62 467 LEU A O 1
ATOM 3582 N N . GLU A 1 468 ? 42.392 -7.460 -25.253 1.00 86.56 468 GLU A N 1
ATOM 3583 C CA . GLU A 1 468 ? 43.438 -7.101 -26.205 1.00 86.56 468 GLU A CA 1
ATOM 3584 C C . GLU A 1 468 ? 44.668 -7.983 -25.977 1.00 86.56 468 GLU A C 1
ATOM 3586 O O . GLU A 1 468 ? 45.079 -8.200 -24.835 1.00 86.56 468 GLU A O 1
ATOM 3591 N N . LEU A 1 469 ? 45.250 -8.504 -27.061 1.00 90.25 469 LEU A N 1
ATOM 3592 C CA . LEU A 1 469 ? 46.406 -9.393 -26.991 1.00 90.25 469 LEU A CA 1
ATOM 3593 C C . LEU A 1 469 ? 47.634 -8.633 -26.477 1.00 90.25 469 LEU A C 1
ATOM 3595 O O . LEU A 1 469 ? 48.057 -7.644 -27.071 1.00 90.25 469 LEU A O 1
ATOM 3599 N N . TRP A 1 470 ? 48.239 -9.128 -25.399 1.00 88.44 470 TRP A N 1
ATOM 3600 C CA . TRP A 1 470 ? 49.491 -8.598 -24.858 1.00 88.44 470 TRP A CA 1
ATOM 3601 C C . TRP A 1 470 ? 50.681 -9.508 -25.196 1.00 88.44 470 TRP A C 1
ATOM 3603 O O . TRP A 1 470 ? 51.741 -9.019 -25.586 1.00 88.44 470 TRP A O 1
ATOM 3613 N N . SER A 1 471 ? 50.520 -10.829 -25.098 1.00 91.25 471 SER A N 1
ATOM 3614 C CA . SER A 1 471 ? 51.541 -11.803 -25.495 1.00 91.25 471 SER A CA 1
ATOM 3615 C C . SER A 1 471 ? 50.911 -13.123 -25.938 1.00 91.25 471 SER A C 1
ATOM 3617 O O . SER A 1 471 ? 49.886 -13.515 -25.392 1.00 91.25 471 SER A O 1
ATOM 3619 N N . SER A 1 472 ? 51.552 -13.812 -26.885 1.00 92.81 472 SER A N 1
ATOM 3620 C CA . SER A 1 472 ? 51.155 -15.129 -27.404 1.00 92.81 472 SER A CA 1
ATOM 3621 C C . SER A 1 472 ? 52.390 -16.029 -27.515 1.00 92.81 472 SER A C 1
ATOM 3623 O O . SER A 1 472 ? 53.378 -15.588 -28.107 1.00 92.81 472 SER A O 1
ATOM 3625 N N . ASP A 1 473 ? 52.358 -17.215 -26.896 1.00 88.56 473 ASP A N 1
ATOM 3626 C CA . ASP A 1 473 ? 53.413 -18.254 -26.897 1.00 88.56 473 ASP A CA 1
ATOM 3627 C C . ASP A 1 473 ? 54.847 -17.706 -26.732 1.00 88.56 473 ASP A C 1
ATOM 3629 O O . ASP A 1 473 ? 55.776 -17.991 -27.495 1.00 88.56 473 ASP A O 1
ATOM 3633 N N . LYS A 1 474 ? 55.043 -16.842 -25.729 1.00 88.69 474 LYS A N 1
ATOM 3634 C CA . LYS A 1 474 ? 56.365 -16.287 -25.403 1.00 88.69 474 LYS A CA 1
ATOM 3635 C C . LYS A 1 474 ? 56.803 -16.714 -24.009 1.00 88.69 474 LYS A C 1
ATOM 3637 O O . LYS A 1 474 ? 55.996 -16.662 -23.081 1.00 88.69 474 LYS A O 1
ATOM 3642 N N . PRO A 1 475 ? 58.096 -17.051 -23.825 1.00 87.62 475 PRO A N 1
ATOM 3643 C CA . PRO A 1 475 ? 58.655 -17.274 -22.498 1.00 87.62 475 PRO A CA 1
ATOM 3644 C C . PRO A 1 475 ? 58.421 -16.070 -21.589 1.00 87.62 475 PRO A C 1
ATOM 3646 O O . PRO A 1 475 ? 58.605 -14.928 -22.023 1.00 87.62 475 PRO A O 1
ATOM 3649 N N . LEU A 1 476 ? 58.100 -16.305 -20.317 1.00 85.69 476 LEU A N 1
ATOM 3650 C CA . LEU A 1 476 ? 57.860 -15.233 -19.347 1.00 85.69 476 LEU A CA 1
ATOM 3651 C C . LEU A 1 476 ? 59.053 -14.279 -19.222 1.00 85.69 476 LEU A C 1
ATOM 3653 O O . LEU A 1 476 ? 58.843 -13.081 -19.058 1.00 85.69 476 LEU A O 1
ATOM 3657 N N . ARG A 1 477 ? 60.295 -14.751 -19.417 1.00 83.06 477 ARG A N 1
ATOM 3658 C CA . ARG A 1 477 ? 61.476 -13.865 -19.469 1.00 83.06 477 ARG A CA 1
ATOM 3659 C C . ARG A 1 477 ? 61.405 -12.816 -20.574 1.00 83.06 477 ARG A C 1
ATOM 3661 O O . ARG A 1 477 ? 61.968 -11.745 -20.420 1.00 83.06 477 ARG A O 1
ATOM 3668 N N . VAL A 1 478 ? 60.733 -13.116 -21.684 1.00 83.19 478 VAL A N 1
ATOM 3669 C CA . VAL A 1 478 ? 60.536 -12.174 -22.793 1.00 83.19 478 VAL A CA 1
ATOM 3670 C C . VAL A 1 478 ? 59.383 -11.229 -22.472 1.00 83.19 478 VAL A C 1
ATOM 3672 O O . VAL A 1 478 ? 59.508 -10.031 -22.687 1.00 83.19 478 VAL A O 1
ATOM 3675 N N . VAL A 1 479 ? 58.286 -11.745 -21.910 1.00 84.31 479 VAL A N 1
ATOM 3676 C CA . VAL A 1 479 ? 57.116 -10.939 -21.507 1.00 84.31 479 VAL A CA 1
ATOM 3677 C C . VAL A 1 479 ? 57.467 -9.922 -20.412 1.00 84.31 479 VAL A C 1
ATOM 3679 O O . VAL A 1 479 ? 56.889 -8.837 -20.352 1.00 84.31 479 VAL A O 1
ATOM 3682 N N . LEU A 1 480 ? 58.417 -10.275 -19.546 1.00 82.69 480 LEU A N 1
ATOM 3683 C CA . LEU A 1 480 ? 58.889 -9.468 -18.421 1.00 82.69 480 LEU A CA 1
ATOM 3684 C C . LEU A 1 480 ? 60.174 -8.675 -18.728 1.00 82.69 480 LEU A C 1
ATOM 3686 O O . LEU A 1 480 ? 60.828 -8.195 -17.804 1.00 82.69 480 LEU A O 1
ATOM 3690 N N . ASP A 1 481 ? 60.551 -8.525 -20.002 1.00 80.44 481 ASP A N 1
ATOM 3691 C CA . ASP A 1 481 ? 61.724 -7.748 -20.439 1.00 80.44 481 ASP A CA 1
ATOM 3692 C C . ASP A 1 481 ? 63.048 -8.169 -19.757 1.00 80.44 481 ASP A C 1
ATOM 3694 O O . ASP A 1 481 ? 63.889 -7.341 -19.406 1.00 80.44 481 ASP A O 1
ATOM 3698 N N . GLY A 1 482 ? 63.229 -9.468 -19.512 1.00 67.12 482 GLY A N 1
ATOM 3699 C CA . GLY A 1 482 ? 64.413 -10.050 -18.871 1.00 67.12 482 GLY A CA 1
ATOM 3700 C C . GLY A 1 482 ? 64.484 -9.864 -17.352 1.00 67.12 482 GLY A C 1
ATOM 3701 O O . GLY A 1 482 ? 65.437 -10.328 -16.729 1.00 67.12 482 GLY A O 1
ATOM 3702 N N . LYS A 1 483 ? 63.487 -9.216 -16.739 1.00 67.50 483 LYS A N 1
ATOM 3703 C CA . LYS A 1 483 ? 63.410 -8.992 -15.292 1.00 67.50 483 LYS A CA 1
ATOM 3704 C C . LYS A 1 483 ? 62.679 -10.162 -14.641 1.00 67.50 483 LYS A C 1
ATOM 3706 O O . LYS A 1 483 ? 61.454 -10.173 -14.612 1.00 67.50 483 LYS A O 1
ATOM 3711 N N . ILE A 1 484 ? 63.438 -11.150 -14.176 1.00 73.06 484 ILE A N 1
ATOM 3712 C CA . ILE A 1 484 ? 62.937 -12.272 -13.374 1.00 73.06 484 ILE A CA 1
ATOM 3713 C C . ILE A 1 484 ? 63.785 -12.376 -12.108 1.00 73.06 484 ILE A C 1
ATOM 3715 O O . ILE A 1 484 ? 65.013 -12.427 -12.193 1.00 73.06 484 ILE A O 1
ATOM 3719 N N . ASP A 1 485 ? 63.140 -12.424 -10.942 1.00 70.75 485 ASP A N 1
ATOM 3720 C CA . ASP A 1 485 ? 63.832 -12.652 -9.670 1.00 70.75 485 ASP A CA 1
ATOM 3721 C C . ASP A 1 485 ? 64.587 -13.993 -9.674 1.00 70.75 485 ASP A C 1
ATOM 3723 O O . ASP A 1 485 ? 64.081 -15.002 -10.167 1.00 70.75 485 ASP A O 1
ATOM 3727 N N . GLN A 1 486 ? 65.769 -14.048 -9.046 1.00 65.94 486 GLN A N 1
ATOM 3728 C CA . GLN A 1 486 ? 66.576 -15.280 -8.953 1.00 65.94 486 GLN A CA 1
ATOM 3729 C C . GLN A 1 486 ? 65.809 -16.473 -8.356 1.00 65.94 486 GLN A C 1
ATOM 3731 O O . GLN A 1 486 ? 66.087 -17.613 -8.719 1.00 65.94 486 GLN A O 1
ATOM 3736 N N . LEU A 1 487 ? 64.821 -16.213 -7.490 1.00 60.72 487 LEU A N 1
ATOM 3737 C CA . LEU A 1 487 ? 63.942 -17.221 -6.885 1.00 60.72 487 LEU A CA 1
ATOM 3738 C C . LEU A 1 487 ? 63.071 -17.968 -7.917 1.00 60.72 487 LEU A C 1
ATOM 3740 O O . LEU A 1 487 ? 62.608 -19.067 -7.633 1.00 60.72 487 LEU A O 1
ATOM 3744 N N . TYR A 1 488 ? 62.850 -17.379 -9.095 1.00 64.88 488 TYR A N 1
ATOM 3745 C CA . TYR A 1 488 ? 62.008 -17.919 -10.167 1.00 64.88 488 TYR A CA 1
ATOM 3746 C C . TYR A 1 488 ? 62.785 -18.161 -11.471 1.00 64.88 488 TYR A C 1
ATOM 3748 O O . TYR A 1 488 ? 62.187 -18.285 -12.543 1.00 64.88 488 TYR A O 1
ATOM 3756 N N . ALA A 1 489 ? 64.120 -18.205 -11.408 1.00 68.81 489 ALA A N 1
ATOM 3757 C CA . ALA A 1 489 ? 64.974 -18.399 -12.580 1.00 6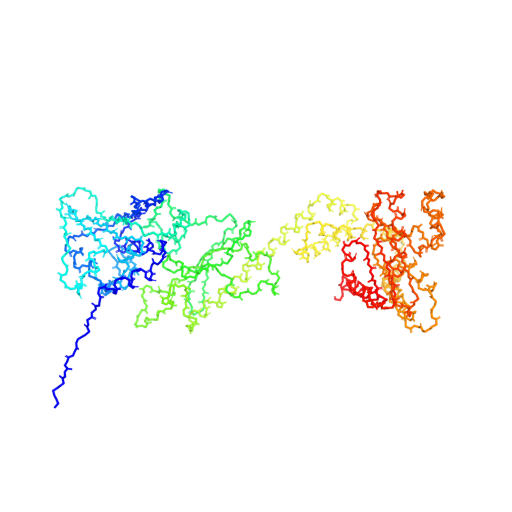8.81 489 ALA A CA 1
ATOM 3758 C C . ALA A 1 489 ? 64.699 -19.735 -13.300 1.00 68.81 489 ALA A C 1
ATOM 3760 O O . ALA A 1 489 ? 64.747 -19.796 -14.530 1.00 68.81 489 ALA A O 1
ATOM 3761 N N . ASP A 1 490 ? 64.330 -20.773 -12.545 1.00 72.62 490 ASP A N 1
ATOM 3762 C CA . ASP A 1 490 ? 63.894 -22.092 -13.022 1.00 72.62 490 ASP A CA 1
ATOM 3763 C C . ASP A 1 490 ? 62.559 -22.054 -13.791 1.00 72.62 490 ASP A C 1
ATOM 3765 O O . ASP A 1 490 ? 62.278 -22.936 -14.600 1.00 72.62 490 ASP A O 1
ATOM 3769 N N . LYS A 1 491 ? 61.755 -21.004 -13.589 1.00 70.69 491 LYS A N 1
ATOM 3770 C CA . LYS A 1 491 ? 60.451 -20.779 -14.235 1.00 70.69 491 LYS A CA 1
ATOM 3771 C C . LYS A 1 491 ? 60.505 -19.767 -15.382 1.00 70.69 491 LYS A C 1
ATOM 3773 O O . LYS A 1 491 ? 59.473 -19.418 -15.950 1.00 70.69 491 LYS A O 1
ATOM 3778 N N . SER A 1 492 ? 61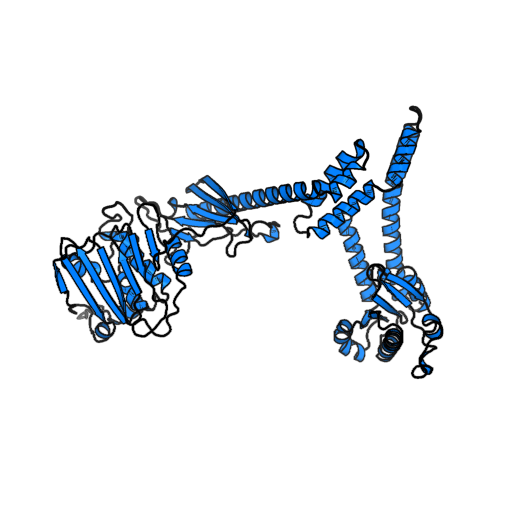.695 -19.294 -15.747 1.00 69.06 492 SER A N 1
ATOM 3779 C CA . SER A 1 492 ? 61.890 -18.257 -16.772 1.00 69.06 492 SER A CA 1
ATOM 3780 C C . SER A 1 492 ? 61.517 -18.693 -18.196 1.00 69.06 492 SER A C 1
ATOM 3782 O O . SER A 1 492 ? 61.162 -17.851 -19.030 1.00 69.06 492 SER A O 1
ATOM 3784 N N . ASP A 1 493 ? 61.560 -20.002 -18.451 1.00 78.81 493 ASP A N 1
ATOM 3785 C CA . ASP A 1 493 ? 61.213 -20.630 -19.728 1.00 78.81 493 ASP A CA 1
ATOM 3786 C C . ASP A 1 493 ? 59.744 -21.065 -19.823 1.00 78.81 493 ASP A C 1
ATOM 3788 O O . ASP A 1 493 ? 59.335 -21.581 -20.864 1.00 78.81 493 ASP A O 1
ATOM 3792 N N . LEU A 1 494 ? 58.941 -20.833 -18.778 1.00 83.88 494 LEU A N 1
ATOM 3793 C CA . LEU A 1 494 ? 57.498 -21.055 -18.811 1.00 83.88 494 LEU A CA 1
ATOM 3794 C C . LEU A 1 494 ? 56.832 -20.172 -19.873 1.00 83.88 494 LEU A C 1
ATOM 3796 O O . LEU A 1 494 ? 57.153 -18.987 -19.995 1.00 83.88 494 LEU A O 1
ATOM 3800 N N . ARG A 1 495 ? 55.896 -20.755 -20.627 1.00 87.12 495 ARG A N 1
ATOM 3801 C CA . ARG A 1 495 ? 55.213 -20.124 -21.763 1.00 87.12 495 ARG A CA 1
ATOM 3802 C C . ARG A 1 495 ? 53.707 -20.239 -21.570 1.00 87.12 495 ARG A C 1
ATOM 3804 O O . ARG A 1 495 ? 53.162 -21.301 -21.840 1.00 87.12 495 ARG A O 1
ATOM 3811 N N . PRO A 1 496 ? 53.053 -19.188 -21.064 1.00 90.50 496 PRO A N 1
ATOM 3812 C CA . PRO A 1 496 ? 51.605 -19.102 -21.131 1.00 90.50 496 PRO A CA 1
ATOM 3813 C C . PRO A 1 496 ? 51.179 -18.975 -22.592 1.00 90.50 496 PRO A C 1
ATOM 3815 O O . PRO A 1 496 ? 51.806 -18.210 -23.337 1.00 90.50 496 PRO A O 1
ATOM 3818 N N . ASP A 1 497 ? 50.105 -19.662 -22.977 1.00 90.81 497 ASP A N 1
ATOM 3819 C CA . ASP A 1 497 ? 49.630 -19.617 -24.363 1.00 90.81 497 ASP A CA 1
ATOM 3820 C C . ASP A 1 497 ? 49.218 -18.202 -24.764 1.00 90.81 497 ASP A C 1
ATOM 3822 O O . ASP A 1 497 ? 49.728 -17.669 -25.750 1.00 90.81 497 ASP A O 1
ATOM 3826 N N . LEU A 1 498 ? 48.358 -17.550 -23.972 1.00 93.69 498 LEU A N 1
ATOM 3827 C CA . LEU A 1 498 ? 47.967 -16.157 -24.191 1.00 93.69 498 LEU A CA 1
ATOM 3828 C C . LEU A 1 498 ? 48.000 -15.339 -22.901 1.00 93.69 498 LEU A C 1
ATOM 3830 O O . LEU A 1 498 ? 47.572 -15.771 -21.830 1.00 93.69 498 LEU A O 1
ATOM 3834 N N . ILE A 1 499 ? 48.421 -14.086 -23.041 1.00 92.69 499 ILE A N 1
ATOM 3835 C CA . ILE A 1 499 ? 48.264 -13.041 -22.034 1.00 92.69 499 ILE A CA 1
ATOM 3836 C C . ILE A 1 499 ? 47.554 -11.873 -22.704 1.00 92.69 499 ILE A C 1
ATOM 3838 O O . ILE A 1 499 ? 47.991 -11.382 -23.744 1.00 92.69 499 ILE A O 1
ATOM 3842 N N . CYS A 1 500 ? 46.465 -11.415 -22.101 1.00 92.69 500 CYS A N 1
ATOM 3843 C CA . CYS A 1 500 ? 45.623 -10.338 -22.602 1.00 92.69 500 CYS A CA 1
ATOM 3844 C C . CYS A 1 500 ? 45.476 -9.225 -21.558 1.00 92.69 500 CYS A C 1
ATOM 3846 O O . CYS A 1 500 ? 45.630 -9.457 -20.357 1.00 92.69 500 CYS A O 1
ATOM 3848 N N . ARG A 1 501 ? 45.139 -8.016 -22.006 1.00 89.31 501 ARG A N 1
ATOM 3849 C CA . ARG A 1 501 ? 44.715 -6.893 -21.157 1.00 89.31 501 ARG A CA 1
ATOM 3850 C C . ARG A 1 501 ? 43.261 -6.544 -21.432 1.00 89.31 501 ARG A C 1
ATOM 3852 O O . ARG A 1 501 ? 42.767 -6.799 -22.527 1.00 89.31 501 ARG A O 1
ATOM 3859 N N . SER A 1 502 ? 42.585 -5.974 -20.442 1.00 84.88 502 SER A N 1
ATOM 3860 C CA . SER A 1 502 ? 41.267 -5.381 -20.663 1.00 84.88 502 SER A CA 1
ATOM 3861 C C . SER A 1 502 ? 41.411 -4.025 -21.363 1.00 84.88 502 SER A C 1
ATOM 3863 O O . SER A 1 502 ? 42.233 -3.203 -20.960 1.00 84.88 502 SER A O 1
ATOM 3865 N N . ARG A 1 503 ? 40.600 -3.794 -22.399 1.00 72.56 503 ARG A N 1
ATOM 3866 C CA . ARG A 1 503 ? 40.457 -2.507 -23.096 1.00 72.56 503 ARG A CA 1
ATOM 3867 C C . ARG A 1 503 ? 39.699 -1.488 -22.251 1.00 72.56 503 ARG A C 1
ATOM 3869 O O . ARG A 1 503 ? 39.974 -0.298 -22.351 1.00 72.56 503 ARG A O 1
ATOM 3876 N N . ASP A 1 504 ? 38.777 -1.967 -21.421 1.00 72.44 504 ASP A N 1
ATOM 3877 C CA . ASP A 1 504 ? 37.873 -1.128 -20.629 1.00 72.44 504 ASP A CA 1
ATOM 3878 C C . ASP A 1 504 ? 38.452 -0.819 -19.238 1.00 72.44 504 ASP A C 1
ATOM 3880 O O . ASP A 1 504 ? 38.180 0.226 -18.651 1.00 72.44 504 ASP A O 1
ATOM 3884 N N . GLU A 1 505 ? 39.308 -1.705 -18.715 1.00 75.31 505 GLU A N 1
ATOM 3885 C CA . GLU A 1 505 ? 39.878 -1.602 -17.370 1.00 75.31 505 GLU A CA 1
ATOM 3886 C C . GLU A 1 505 ? 41.398 -1.808 -17.387 1.00 75.31 505 GLU A C 1
ATOM 3888 O O . GLU A 1 505 ? 41.895 -2.926 -17.267 1.00 75.31 505 GLU A O 1
ATOM 3893 N N . GLY A 1 506 ? 42.165 -0.717 -17.466 1.00 74.44 506 GLY A N 1
ATOM 3894 C CA . GLY A 1 506 ? 43.626 -0.767 -17.655 1.00 74.44 506 GLY A CA 1
ATOM 3895 C C . GLY A 1 506 ? 44.444 -1.479 -16.562 1.00 74.44 506 GLY A C 1
ATOM 3896 O O . GLY A 1 506 ? 45.643 -1.687 -16.742 1.00 74.44 506 GLY A O 1
ATOM 3897 N N . HIS A 1 507 ? 43.821 -1.863 -15.444 1.00 86.50 507 HIS A N 1
ATOM 3898 C CA . HIS A 1 507 ? 44.441 -2.618 -14.352 1.00 86.50 507 HIS A CA 1
ATOM 3899 C C . HIS A 1 507 ? 44.080 -4.118 -14.357 1.00 86.50 507 HIS A C 1
ATOM 3901 O O . HIS A 1 507 ? 44.571 -4.858 -13.508 1.00 86.50 507 HIS A O 1
ATOM 3907 N N . GLN A 1 508 ? 43.254 -4.595 -15.298 1.00 90.69 508 GLN A N 1
ATOM 3908 C CA . GLN A 1 508 ? 42.919 -6.014 -15.443 1.00 90.69 508 GLN A CA 1
ATOM 3909 C C . GLN A 1 508 ? 43.724 -6.685 -16.562 1.00 90.69 508 GLN A C 1
ATOM 3911 O O . GLN A 1 508 ? 43.843 -6.170 -17.678 1.00 90.69 508 GLN A O 1
ATOM 3916 N N . ALA A 1 509 ? 44.216 -7.890 -16.283 1.00 91.62 509 ALA A N 1
ATOM 3917 C CA . ALA A 1 509 ? 44.882 -8.754 -17.246 1.00 91.62 509 ALA A CA 1
ATOM 3918 C C . ALA A 1 509 ? 44.331 -10.184 -17.173 1.00 91.62 509 ALA A C 1
ATOM 3920 O O . ALA A 1 509 ? 43.737 -10.604 -16.182 1.00 91.62 509 ALA A O 1
ATOM 3921 N N . THR A 1 510 ? 44.488 -10.940 -18.252 1.00 93.62 510 THR A N 1
ATOM 3922 C CA . THR A 1 510 ? 43.957 -12.297 -18.382 1.00 93.62 510 THR A CA 1
ATOM 3923 C C . THR A 1 510 ? 45.035 -13.230 -18.907 1.00 93.62 510 THR A C 1
ATOM 3925 O O . THR A 1 510 ? 45.670 -12.917 -19.908 1.00 93.62 510 THR A O 1
ATOM 3928 N N . ILE A 1 511 ? 45.250 -14.354 -18.231 1.00 94.25 511 ILE A N 1
ATOM 3929 C CA . ILE A 1 511 ? 46.133 -15.438 -18.673 1.00 94.25 511 ILE A CA 1
ATOM 3930 C C . ILE A 1 511 ? 45.234 -16.556 -19.181 1.00 94.25 511 ILE A C 1
ATOM 3932 O O . ILE A 1 511 ? 44.260 -16.896 -18.512 1.00 94.25 511 ILE A O 1
ATOM 3936 N N . ILE A 1 512 ? 45.525 -17.113 -20.349 1.00 93.19 512 ILE A N 1
ATOM 3937 C CA . ILE A 1 512 ? 44.756 -18.218 -20.916 1.00 93.19 512 ILE A CA 1
ATOM 3938 C C . ILE A 1 512 ? 45.735 -19.319 -21.287 1.00 93.19 512 ILE A C 1
ATOM 3940 O O . ILE A 1 512 ? 46.684 -19.073 -22.024 1.00 93.19 512 ILE A O 1
ATOM 3944 N N . GLU A 1 513 ? 45.476 -20.506 -20.755 1.00 92.12 513 GLU A N 1
ATOM 3945 C CA . GLU A 1 513 ? 46.203 -21.737 -21.025 1.00 92.12 513 GLU A CA 1
ATOM 3946 C C . GLU A 1 513 ? 45.237 -22.742 -21.654 1.00 92.12 513 GLU A C 1
ATOM 3948 O O . GLU A 1 513 ? 44.211 -23.100 -21.062 1.00 92.12 513 GLU A O 1
ATOM 3953 N N . PHE A 1 514 ? 45.562 -23.211 -22.848 1.00 88.00 514 PHE A N 1
ATOM 3954 C CA . PHE A 1 514 ? 44.838 -24.250 -23.551 1.00 88.00 514 PHE A CA 1
ATOM 3955 C C . PHE A 1 514 ? 45.492 -25.601 -23.307 1.00 88.00 514 PHE A C 1
ATOM 3957 O O . PHE A 1 514 ? 46.667 -25.737 -22.984 1.00 88.00 514 PHE A O 1
ATOM 3964 N N . LYS A 1 515 ? 44.681 -26.639 -23.429 1.00 89.44 515 LYS A N 1
ATOM 3965 C CA . LYS A 1 515 ? 45.137 -28.014 -23.563 1.00 89.44 515 LYS A CA 1
ATOM 3966 C C . LYS A 1 515 ? 44.577 -28.573 -24.851 1.00 89.44 515 LYS A C 1
ATOM 3968 O O . LYS A 1 515 ? 43.727 -27.966 -25.506 1.00 89.44 515 LYS A O 1
ATOM 3973 N N . ARG A 1 516 ? 45.038 -29.754 -25.241 1.00 81.69 516 ARG A N 1
ATOM 3974 C CA . ARG A 1 516 ? 44.548 -30.379 -26.471 1.00 81.69 516 ARG A CA 1
ATOM 3975 C C . ARG A 1 516 ? 43.035 -30.634 -26.381 1.00 81.69 516 ARG A C 1
ATOM 3977 O O . ARG A 1 516 ? 42.541 -30.946 -25.297 1.00 81.69 516 ARG A O 1
ATOM 3984 N N . PRO A 1 517 ? 42.296 -30.615 -27.508 1.00 78.06 517 PRO A N 1
ATOM 3985 C CA . PRO A 1 517 ? 40.845 -30.847 -27.545 1.00 78.06 517 PRO A CA 1
ATOM 3986 C C . PRO A 1 517 ? 40.354 -32.083 -26.782 1.00 78.06 517 PRO A C 1
ATOM 3988 O O . PRO A 1 517 ? 39.230 -32.109 -26.289 1.00 78.06 517 PRO A O 1
ATOM 3991 N N . LYS A 1 518 ? 41.194 -33.124 -26.688 1.00 79.19 518 LYS A N 1
ATOM 3992 C CA . LYS A 1 518 ? 40.891 -34.383 -25.992 1.00 79.19 518 LYS A CA 1
ATOM 3993 C C . LYS A 1 518 ? 41.449 -34.504 -24.580 1.00 79.19 518 LYS A C 1
ATOM 3995 O O . LYS A 1 518 ? 41.172 -35.495 -23.906 1.00 79.19 518 LYS A O 1
ATOM 4000 N N . GLU A 1 519 ? 42.231 -33.538 -24.141 1.00 84.94 519 GLU A N 1
ATOM 4001 C CA . GLU A 1 519 ? 42.962 -33.603 -22.890 1.00 84.94 519 GLU A CA 1
ATOM 4002 C C . GLU A 1 519 ? 42.112 -33.095 -21.729 1.00 84.94 519 GLU A C 1
ATOM 4004 O O . GLU A 1 519 ? 41.477 -32.040 -21.804 1.00 84.94 519 GLU A O 1
ATOM 4009 N N . LYS A 1 520 ? 42.071 -33.878 -20.647 1.00 89.81 520 LYS A N 1
ATOM 4010 C CA . LYS A 1 520 ? 41.387 -33.477 -19.418 1.00 89.81 520 LYS A CA 1
ATOM 4011 C C . LYS A 1 520 ? 42.243 -32.482 -18.647 1.00 89.81 520 LYS A C 1
ATOM 4013 O O . LYS A 1 520 ? 43.461 -32.619 -18.576 1.00 89.81 520 LYS A O 1
ATOM 4018 N N . ILE A 1 521 ? 41.594 -31.514 -18.015 1.00 92.00 521 ILE A N 1
ATOM 4019 C CA . ILE A 1 521 ? 42.249 -30.602 -17.086 1.00 92.00 521 ILE A CA 1
ATOM 4020 C C . ILE A 1 521 ? 42.624 -31.395 -15.833 1.00 92.00 521 ILE A C 1
ATOM 4022 O O . ILE A 1 521 ? 41.750 -31.970 -15.183 1.00 92.00 521 ILE A O 1
ATOM 4026 N N . ARG A 1 522 ? 43.917 -31.407 -15.503 1.00 93.19 522 ARG A N 1
ATOM 4027 C CA . ARG A 1 522 ? 44.507 -32.070 -14.336 1.00 93.19 522 ARG A CA 1
ATOM 4028 C C . ARG A 1 522 ? 45.121 -31.043 -13.386 1.00 93.19 522 ARG A C 1
ATOM 4030 O O . ARG A 1 522 ? 45.356 -29.897 -13.769 1.00 93.19 522 ARG A O 1
ATOM 4037 N N . MET A 1 523 ? 45.421 -31.464 -12.158 1.00 89.88 523 MET A N 1
ATOM 4038 C CA . MET A 1 523 ? 46.029 -30.599 -11.137 1.00 89.88 523 MET A CA 1
ATOM 4039 C C . MET A 1 523 ? 47.390 -30.023 -11.550 1.00 89.88 523 MET A C 1
ATOM 4041 O O . MET A 1 523 ? 47.731 -28.910 -11.148 1.00 89.88 523 MET A O 1
ATOM 4045 N N . GLU A 1 524 ? 48.140 -30.728 -12.398 1.00 90.31 524 GLU A N 1
ATOM 4046 C CA . GLU A 1 524 ? 49.391 -30.227 -12.978 1.00 90.31 524 GLU A CA 1
ATOM 4047 C C . GLU A 1 524 ? 49.168 -28.974 -13.844 1.00 90.31 524 GLU A C 1
ATOM 4049 O O . GLU A 1 524 ? 49.897 -27.996 -13.694 1.00 90.31 524 GLU A O 1
ATOM 4054 N N . HIS A 1 525 ? 48.090 -28.935 -14.639 1.00 91.25 525 HIS A N 1
ATOM 4055 C CA . HIS A 1 525 ? 47.729 -27.777 -15.472 1.00 91.25 525 HIS A CA 1
ATOM 4056 C C . HIS A 1 525 ? 47.310 -26.576 -14.618 1.00 91.25 525 HIS A C 1
ATOM 4058 O O . HIS A 1 525 ? 47.669 -25.436 -14.902 1.00 91.25 525 HIS A O 1
ATOM 4064 N N . VAL A 1 526 ? 46.576 -26.833 -13.533 1.00 90.12 526 VAL A N 1
ATOM 4065 C CA . VAL A 1 526 ? 46.187 -25.798 -12.565 1.00 90.12 526 VAL A CA 1
ATOM 4066 C C . VAL A 1 526 ? 47.420 -25.201 -11.887 1.00 90.12 526 VAL A C 1
ATOM 4068 O O . VAL A 1 526 ? 47.562 -23.983 -11.799 1.00 90.12 526 VAL A O 1
ATOM 4071 N N . THR A 1 527 ? 48.333 -26.062 -11.438 1.00 89.25 527 THR A N 1
ATOM 4072 C CA . THR A 1 527 ? 49.575 -25.654 -10.767 1.00 89.25 527 THR A CA 1
ATOM 4073 C C . THR A 1 527 ? 50.462 -24.834 -11.701 1.00 89.25 527 THR A C 1
ATOM 4075 O O . THR A 1 527 ? 51.023 -23.819 -11.289 1.00 89.25 527 THR A O 1
ATOM 4078 N N . GLN A 1 528 ? 50.549 -25.238 -12.968 1.00 88.50 528 GLN A N 1
ATOM 4079 C CA . GLN A 1 528 ? 51.279 -24.523 -14.010 1.00 88.50 528 GLN A CA 1
ATOM 4080 C C . GLN A 1 528 ? 50.711 -23.114 -14.238 1.00 88.50 528 GLN A C 1
ATOM 4082 O O . GLN A 1 528 ? 51.456 -22.136 -14.156 1.00 88.50 528 GLN A O 1
ATOM 4087 N N . ALA A 1 529 ? 49.395 -22.996 -14.432 1.00 89.94 529 ALA A N 1
ATOM 4088 C CA . ALA A 1 529 ? 48.729 -21.718 -14.676 1.00 89.94 529 ALA A CA 1
ATOM 4089 C C . ALA A 1 529 ? 48.846 -20.744 -13.487 1.00 89.94 529 ALA A C 1
ATOM 4091 O O . ALA A 1 529 ? 49.150 -19.564 -13.669 1.00 89.94 529 ALA A O 1
ATOM 4092 N N . LEU A 1 530 ? 48.702 -21.248 -12.255 1.00 88.12 530 LEU A N 1
ATOM 4093 C CA . LEU A 1 530 ? 48.946 -20.464 -11.037 1.00 88.12 530 LEU A CA 1
ATOM 4094 C C . LEU A 1 530 ? 50.418 -20.048 -10.896 1.00 88.12 530 LEU A C 1
ATOM 4096 O O . LEU A 1 530 ? 50.714 -18.981 -10.359 1.00 88.12 530 LEU A O 1
ATOM 4100 N N . GLY A 1 531 ? 51.347 -20.865 -11.399 1.00 86.44 531 GLY A N 1
ATOM 4101 C CA . GLY A 1 531 ? 52.763 -20.521 -11.486 1.00 86.44 531 GLY A CA 1
ATOM 4102 C C . GLY A 1 531 ? 53.016 -19.297 -12.369 1.00 86.44 531 GLY A C 1
ATOM 4103 O O . GLY A 1 531 ? 53.793 -18.421 -11.982 1.00 86.44 531 GLY A O 1
ATOM 4104 N N . TYR A 1 532 ? 52.325 -19.198 -13.510 1.00 89.50 532 TYR A N 1
ATOM 4105 C CA . TYR A 1 532 ? 52.381 -18.017 -14.379 1.00 89.50 532 TYR A CA 1
ATOM 4106 C C . TYR A 1 532 ? 51.835 -16.780 -13.671 1.00 89.50 532 TYR A C 1
ATOM 4108 O O . TYR A 1 532 ? 52.483 -15.734 -13.640 1.00 89.50 532 TYR A O 1
ATOM 4116 N N . GLU A 1 533 ? 50.652 -16.916 -13.074 1.00 89.06 533 GLU A N 1
ATOM 4117 C CA . GLU A 1 533 ? 49.961 -15.835 -12.381 1.00 89.06 533 GLU A CA 1
ATOM 4118 C C . GLU A 1 533 ? 50.781 -15.286 -11.211 1.00 89.06 533 GLU A C 1
ATOM 4120 O O . GLU A 1 533 ? 50.924 -14.072 -11.078 1.00 89.06 533 GLU A O 1
ATOM 4125 N N . GLY A 1 534 ? 51.370 -16.164 -10.393 1.00 86.94 534 GLY A N 1
ATOM 4126 C CA . GLY A 1 534 ? 52.218 -15.768 -9.271 1.00 86.94 534 GLY A CA 1
ATOM 4127 C C . GLY A 1 534 ? 53.440 -14.964 -9.715 1.00 86.94 534 GLY A C 1
ATOM 4128 O O . GLY A 1 534 ? 53.729 -13.915 -9.135 1.00 86.94 534 GLY A O 1
ATOM 4129 N N . LEU A 1 535 ? 54.119 -15.403 -10.782 1.00 85.38 535 LEU A N 1
ATOM 4130 C CA . LEU A 1 535 ? 55.283 -14.693 -11.315 1.00 85.38 535 LEU A CA 1
ATOM 4131 C C . LEU A 1 535 ? 54.898 -13.323 -11.888 1.00 85.38 535 LEU A C 1
ATOM 4133 O O . LEU A 1 535 ? 55.559 -12.320 -11.610 1.00 85.38 535 LEU A O 1
ATOM 4137 N N . LEU A 1 536 ? 53.811 -13.273 -12.661 1.00 87.69 536 LEU A N 1
ATOM 4138 C CA . LEU A 1 536 ? 53.307 -12.042 -13.265 1.00 87.69 536 LEU A CA 1
ATOM 4139 C C . LEU A 1 536 ? 52.826 -11.043 -12.202 1.00 87.69 536 LEU A C 1
ATOM 4141 O O . LEU A 1 536 ? 53.159 -9.863 -12.303 1.00 87.69 536 LEU A O 1
ATOM 4145 N N . LYS A 1 537 ? 52.128 -11.498 -11.153 1.00 87.44 537 LYS A N 1
ATOM 4146 C CA . LYS A 1 537 ? 51.710 -10.656 -10.017 1.00 87.44 537 LYS A CA 1
ATOM 4147 C C . LYS A 1 537 ? 52.896 -10.092 -9.241 1.00 87.44 537 LYS A C 1
ATOM 4149 O O . LYS A 1 537 ? 52.871 -8.914 -8.899 1.00 87.44 537 LYS A O 1
ATOM 4154 N N . ALA A 1 538 ? 53.941 -10.885 -9.001 1.00 84.19 538 ALA A N 1
ATOM 4155 C CA . ALA A 1 538 ? 55.140 -10.413 -8.305 1.00 84.19 538 ALA A CA 1
ATOM 4156 C C . ALA A 1 538 ? 55.829 -9.253 -9.052 1.00 84.19 538 ALA A C 1
ATOM 4158 O O . ALA A 1 538 ? 56.243 -8.275 -8.435 1.00 84.19 538 ALA A O 1
ATOM 4159 N N . HIS A 1 539 ? 55.883 -9.320 -10.387 1.00 84.31 539 HIS A N 1
ATOM 4160 C CA . HIS A 1 539 ? 56.531 -8.299 -11.221 1.00 84.31 539 HIS A CA 1
ATOM 4161 C C . HIS A 1 539 ? 55.602 -7.137 -11.603 1.00 84.31 539 HIS A C 1
ATOM 4163 O O . HIS A 1 539 ? 56.066 -6.043 -11.929 1.00 84.31 539 HIS A O 1
ATOM 4169 N N . ARG A 1 540 ? 54.284 -7.362 -11.603 1.00 85.56 540 ARG A N 1
ATOM 4170 C CA . ARG A 1 540 ? 53.249 -6.379 -11.950 1.00 85.56 540 ARG A CA 1
ATOM 4171 C C . ARG A 1 540 ? 52.156 -6.356 -10.869 1.00 85.56 540 ARG A C 1
ATOM 4173 O O . ARG A 1 540 ? 51.010 -6.680 -11.173 1.00 85.56 540 ARG A O 1
ATOM 4180 N N . PRO A 1 541 ? 52.467 -5.914 -9.636 1.00 84.69 541 PRO A N 1
ATOM 4181 C CA . PRO A 1 541 ? 51.520 -5.946 -8.515 1.00 84.69 541 PRO A CA 1
ATOM 4182 C C . PRO A 1 541 ? 50.300 -5.036 -8.715 1.00 84.69 541 PRO A C 1
ATOM 4184 O O . PRO A 1 541 ? 49.276 -5.223 -8.070 1.00 84.69 541 PRO A O 1
ATOM 4187 N N . ASN A 1 542 ? 50.394 -4.070 -9.633 1.00 86.12 542 ASN A N 1
ATOM 4188 C CA . ASN A 1 542 ? 49.303 -3.156 -9.977 1.00 86.12 542 ASN A CA 1
ATOM 4189 C C . ASN A 1 542 ? 48.290 -3.762 -10.967 1.00 86.12 542 ASN A C 1
ATOM 4191 O O . ASN A 1 542 ? 47.327 -3.086 -11.322 1.00 86.12 542 ASN A O 1
ATOM 4195 N N . LEU A 1 543 ? 48.529 -4.983 -11.463 1.00 88.38 543 LEU A N 1
ATOM 4196 C CA . LEU A 1 543 ? 47.618 -5.682 -12.363 1.00 88.38 543 LEU A CA 1
ATOM 4197 C C . LEU A 1 543 ? 46.904 -6.823 -11.637 1.00 88.38 543 LEU A C 1
ATOM 4199 O O . LEU A 1 543 ? 47.528 -7.684 -11.017 1.00 88.38 543 LEU A O 1
ATOM 4203 N N . ASN A 1 544 ? 45.587 -6.865 -11.802 1.00 89.88 544 ASN A N 1
ATOM 4204 C CA . ASN A 1 544 ? 44.746 -7.961 -11.355 1.00 89.88 544 ASN A CA 1
ATOM 4205 C C . ASN A 1 544 ? 44.635 -8.989 -12.479 1.00 89.88 544 ASN A C 1
ATOM 4207 O O . ASN A 1 544 ? 44.031 -8.725 -13.520 1.00 89.88 544 ASN A O 1
ATOM 4211 N N . PHE A 1 545 ? 45.232 -10.159 -12.268 1.00 91.06 545 PHE A N 1
ATOM 4212 C CA . PHE A 1 545 ? 45.191 -11.257 -13.226 1.00 91.06 545 PHE A CA 1
ATOM 4213 C C . PHE A 1 545 ? 43.997 -12.170 -12.960 1.00 91.06 545 PHE A C 1
ATOM 4215 O O . PHE A 1 545 ? 43.744 -12.557 -11.823 1.00 91.06 545 PHE A O 1
ATOM 4222 N N . THR A 1 546 ? 43.283 -12.510 -14.029 1.00 92.69 546 THR A N 1
ATOM 4223 C CA . THR A 1 546 ? 42.323 -13.615 -14.074 1.00 92.69 546 THR A CA 1
ATOM 4224 C C . THR A 1 546 ? 42.901 -14.717 -14.953 1.00 92.69 546 THR A C 1
ATOM 4226 O O . THR A 1 546 ? 43.340 -14.443 -16.069 1.00 92.69 546 THR A O 1
ATOM 4229 N N . THR A 1 547 ? 42.893 -15.955 -14.482 1.00 93.69 547 THR A N 1
ATOM 4230 C CA . THR A 1 547 ? 43.549 -17.072 -15.168 1.00 93.69 547 THR A CA 1
ATOM 4231 C C . THR A 1 547 ? 42.513 -18.058 -15.680 1.00 93.69 547 THR A C 1
ATOM 4233 O O . THR A 1 547 ? 41.605 -18.443 -14.952 1.00 93.69 547 THR A O 1
ATOM 4236 N N . TYR A 1 548 ? 42.649 -18.486 -16.929 1.00 92.62 548 TYR A N 1
ATOM 4237 C CA . TYR A 1 548 ? 41.785 -19.463 -17.574 1.00 92.62 548 TYR A CA 1
ATOM 4238 C C . TYR A 1 548 ? 42.603 -20.689 -17.944 1.00 92.62 548 TYR A C 1
ATOM 4240 O O . TYR A 1 548 ? 43.629 -20.566 -18.605 1.00 92.62 548 TYR A O 1
ATOM 4248 N N . VAL A 1 549 ? 42.127 -21.867 -17.551 1.00 92.19 549 VAL A N 1
ATOM 4249 C CA . VAL A 1 549 ? 42.651 -23.146 -18.042 1.00 92.19 549 VAL A CA 1
ATOM 4250 C C . VAL A 1 549 ? 41.536 -23.849 -18.787 1.00 92.19 549 VAL A C 1
ATOM 4252 O O . VAL A 1 549 ? 40.456 -24.079 -18.232 1.00 92.19 549 VAL A O 1
ATOM 4255 N N . VAL A 1 550 ? 41.798 -24.173 -20.046 1.00 90.12 550 VAL A N 1
ATOM 4256 C CA . VAL A 1 550 ? 40.800 -24.676 -20.982 1.00 90.12 550 VAL A CA 1
ATOM 4257 C C . VAL A 1 550 ? 41.191 -26.065 -21.469 1.00 90.12 550 VAL A C 1
ATOM 4259 O O . VAL A 1 550 ? 42.284 -26.260 -21.986 1.00 90.12 550 VAL A O 1
ATOM 4262 N N . GLY A 1 551 ? 40.288 -27.035 -21.340 1.00 88.69 551 GLY A N 1
ATOM 4263 C CA . GLY A 1 551 ? 40.502 -28.411 -21.800 1.00 88.69 551 GLY A CA 1
ATOM 4264 C C . GLY A 1 551 ? 39.197 -29.108 -22.174 1.00 88.69 551 GLY A C 1
ATOM 4265 O O . GLY A 1 551 ? 38.145 -28.480 -22.238 1.00 88.69 551 GLY A O 1
ATOM 4266 N N . ARG A 1 552 ? 39.228 -30.421 -22.421 1.00 84.75 552 ARG A N 1
ATOM 4267 C CA . ARG A 1 552 ? 38.028 -31.189 -22.806 1.00 84.75 552 ARG A CA 1
ATOM 4268 C C . ARG A 1 552 ? 36.987 -31.243 -21.700 1.00 84.75 552 ARG A C 1
ATOM 4270 O O . ARG A 1 552 ? 35.828 -30.908 -21.893 1.00 84.75 552 ARG A O 1
ATOM 4277 N N . GLU A 1 553 ? 37.439 -31.733 -20.562 1.00 85.06 553 GLU A N 1
ATOM 4278 C CA . GLU A 1 553 ? 36.673 -32.100 -19.380 1.00 85.06 553 GLU A CA 1
ATOM 4279 C C . GLU A 1 553 ? 37.622 -32.005 -18.184 1.00 85.06 553 GLU A C 1
ATOM 4281 O O . GLU A 1 553 ? 38.815 -31.730 -18.331 1.00 85.06 553 GLU A O 1
ATOM 4286 N N . TYR A 1 554 ? 37.109 -32.268 -16.995 1.00 89.88 554 TYR A N 1
ATOM 4287 C CA . TYR A 1 554 ? 37.864 -32.179 -15.756 1.00 89.88 554 TYR A CA 1
ATOM 4288 C C . TYR A 1 554 ? 38.252 -33.570 -15.269 1.00 89.88 554 TYR A C 1
ATOM 4290 O O . TYR A 1 554 ? 37.470 -34.520 -15.370 1.00 89.88 554 TYR A O 1
ATOM 4298 N N . ASP A 1 555 ? 39.446 -33.683 -14.703 1.00 90.81 555 ASP A N 1
ATOM 4299 C CA . ASP A 1 555 ? 39.746 -34.782 -13.798 1.00 90.81 555 ASP A CA 1
ATOM 4300 C C . ASP A 1 555 ? 38.931 -34.650 -12.493 1.00 90.81 555 ASP A C 1
ATOM 4302 O O . ASP A 1 555 ? 38.548 -33.545 -12.091 1.00 90.81 555 ASP A O 1
ATOM 4306 N N . SER A 1 556 ? 38.660 -35.772 -11.823 1.00 86.00 556 SER A N 1
ATOM 4307 C CA . SER A 1 556 ? 37.927 -35.826 -10.551 1.00 86.00 556 SER A CA 1
ATOM 4308 C C . SER A 1 556 ? 38.513 -34.918 -9.468 1.00 86.00 556 SER A C 1
ATOM 4310 O O . SER A 1 556 ? 37.758 -34.272 -8.742 1.00 86.00 556 SER A O 1
ATOM 4312 N N . GLU A 1 557 ? 39.840 -34.817 -9.383 1.00 85.50 557 GLU A N 1
ATOM 4313 C CA . GLU A 1 557 ? 40.504 -33.966 -8.386 1.00 85.50 557 GLU A CA 1
ATOM 4314 C C . GLU A 1 557 ? 40.302 -32.474 -8.680 1.00 85.50 557 GLU A C 1
ATOM 4316 O O . GLU A 1 557 ? 40.144 -31.656 -7.773 1.00 85.50 557 GLU A O 1
ATOM 4321 N N . VAL A 1 558 ? 40.234 -32.121 -9.965 1.00 87.50 558 VAL A N 1
ATOM 4322 C CA . VAL A 1 558 ? 40.024 -30.746 -10.421 1.00 87.50 558 VAL A CA 1
ATOM 4323 C C . VAL A 1 558 ? 38.576 -30.306 -10.200 1.00 87.50 558 VAL A C 1
ATOM 4325 O O . VAL A 1 558 ? 38.336 -29.168 -9.789 1.00 87.50 558 VAL A O 1
ATOM 4328 N N . LEU A 1 559 ? 37.605 -31.204 -10.410 1.00 85.31 559 LEU A N 1
ATOM 4329 C CA . LEU A 1 559 ? 36.188 -30.931 -10.133 1.00 85.31 559 LEU A CA 1
ATOM 4330 C C . LEU A 1 559 ? 35.957 -30.495 -8.685 1.00 85.31 559 LEU A C 1
ATOM 4332 O O . LEU A 1 559 ? 35.198 -29.556 -8.454 1.00 85.31 559 LEU A O 1
ATOM 4336 N N . ALA A 1 560 ? 36.645 -31.124 -7.729 1.00 84.56 560 ALA A N 1
ATOM 4337 C CA . ALA A 1 560 ? 36.478 -30.855 -6.302 1.00 84.56 560 ALA A CA 1
ATOM 4338 C C . ALA A 1 560 ? 36.888 -29.429 -5.886 1.00 84.56 560 ALA A C 1
ATOM 4340 O O . ALA A 1 560 ? 36.374 -28.902 -4.901 1.00 84.56 560 ALA A O 1
ATOM 4341 N N . ILE A 1 561 ? 37.801 -28.788 -6.626 1.00 82.56 561 ILE A N 1
ATOM 4342 C CA . ILE A 1 561 ? 38.308 -27.444 -6.302 1.00 82.56 561 ILE A CA 1
ATOM 4343 C C . ILE A 1 561 ? 37.749 -26.344 -7.209 1.00 82.56 561 ILE A C 1
ATOM 4345 O O . ILE A 1 561 ? 37.924 -25.160 -6.922 1.00 82.56 561 ILE A O 1
ATOM 4349 N N . ARG A 1 562 ? 37.075 -26.720 -8.297 1.00 81.06 562 ARG A N 1
ATOM 4350 C CA . ARG A 1 562 ? 36.699 -25.839 -9.405 1.00 81.06 562 ARG A CA 1
ATOM 4351 C C . ARG A 1 562 ? 35.905 -24.603 -8.979 1.00 81.06 562 ARG A C 1
ATOM 4353 O O . ARG A 1 562 ? 36.263 -23.488 -9.349 1.00 81.06 562 ARG A O 1
ATOM 4360 N N . GLU A 1 563 ? 34.843 -24.790 -8.200 1.00 79.31 563 GLU A N 1
ATOM 4361 C CA . GLU A 1 563 ? 33.964 -23.694 -7.765 1.00 79.31 563 GLU A CA 1
ATOM 4362 C C . GLU A 1 563 ? 34.681 -22.743 -6.795 1.00 79.31 563 GLU A C 1
ATOM 4364 O O . GLU A 1 563 ? 34.606 -21.522 -6.925 1.00 79.31 563 GLU A O 1
ATOM 4369 N N . LYS A 1 564 ? 35.473 -23.304 -5.874 1.00 78.62 564 LYS A N 1
ATOM 4370 C CA . LYS A 1 564 ? 36.264 -22.533 -4.909 1.00 78.62 564 LYS A CA 1
ATOM 4371 C C . LYS A 1 564 ? 37.334 -21.677 -5.594 1.00 78.62 564 LYS A C 1
ATOM 4373 O O . LYS A 1 564 ? 37.568 -20.550 -5.166 1.00 78.62 564 LYS A O 1
ATOM 4378 N N . GLN A 1 565 ? 37.96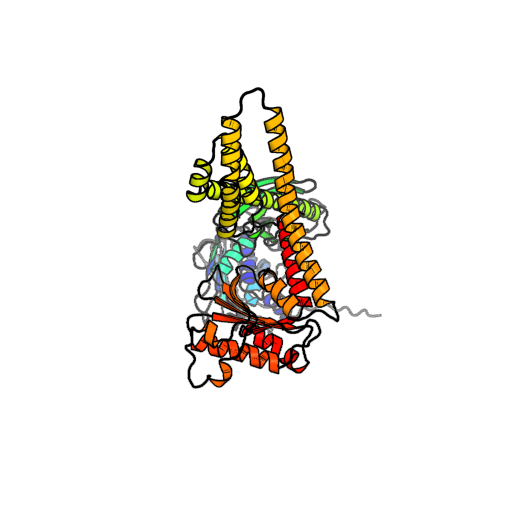4 -22.195 -6.648 1.00 81.00 565 GLN A N 1
ATOM 4379 C CA . GLN A 1 565 ? 38.999 -21.487 -7.407 1.00 81.00 565 GLN A CA 1
ATOM 4380 C C . GLN A 1 565 ? 38.428 -20.414 -8.347 1.00 81.00 565 GLN A C 1
ATOM 4382 O O . GLN A 1 565 ? 39.055 -19.370 -8.524 1.00 81.00 565 GLN A O 1
ATOM 4387 N N . ALA A 1 566 ? 37.207 -20.600 -8.865 1.00 73.44 566 ALA A N 1
ATOM 4388 C CA . ALA A 1 566 ? 36.532 -19.586 -9.680 1.00 73.44 566 ALA A CA 1
ATOM 4389 C C . ALA A 1 566 ? 36.337 -18.260 -8.922 1.00 73.44 566 ALA A C 1
ATOM 4391 O O . ALA A 1 566 ? 36.513 -17.191 -9.503 1.00 73.44 566 ALA A O 1
ATOM 4392 N N . ASN A 1 567 ? 36.061 -18.324 -7.616 1.00 73.00 567 ASN A N 1
ATOM 4393 C CA . ASN A 1 567 ? 35.948 -17.144 -6.749 1.00 73.00 567 ASN A CA 1
ATOM 4394 C C . ASN A 1 567 ? 37.294 -16.447 -6.484 1.00 73.00 567 ASN A C 1
ATOM 4396 O O . ASN A 1 567 ? 37.315 -15.290 -6.073 1.00 73.00 567 ASN A O 1
ATOM 4400 N N . ALA A 1 568 ? 38.411 -17.139 -6.717 1.00 74.00 568 ALA A N 1
ATOM 4401 C CA . ALA A 1 568 ? 39.766 -16.617 -6.556 1.00 74.00 568 ALA A CA 1
ATOM 4402 C C . ALA A 1 568 ? 40.369 -16.083 -7.872 1.00 74.00 568 ALA A C 1
ATOM 4404 O O . ALA A 1 568 ? 41.543 -15.725 -7.897 1.00 74.00 568 ALA A O 1
ATOM 4405 N N . GLY A 1 569 ? 39.581 -16.021 -8.955 1.00 82.56 569 GLY A N 1
ATOM 4406 C CA . GLY A 1 569 ? 40.027 -15.532 -10.263 1.00 82.56 569 GLY A CA 1
ATOM 4407 C C . GLY A 1 569 ? 40.659 -16.595 -11.170 1.00 82.56 569 GLY A C 1
ATOM 4408 O O . GLY A 1 569 ? 41.179 -16.241 -12.226 1.00 82.56 569 GLY A O 1
ATOM 4409 N N . LEU A 1 570 ? 40.597 -17.882 -10.801 1.00 90.44 570 LEU A N 1
ATOM 4410 C CA . LEU A 1 570 ? 41.027 -19.005 -11.639 1.00 90.44 570 LEU A CA 1
ATOM 4411 C C . LEU A 1 570 ? 39.810 -19.753 -12.203 1.00 90.44 570 LEU A C 1
ATOM 4413 O O . LEU A 1 570 ? 39.088 -20.451 -11.492 1.00 90.44 570 LEU A O 1
ATOM 4417 N N . HIS A 1 571 ? 39.608 -19.663 -13.510 1.00 91.19 571 HIS A N 1
ATOM 4418 C CA . HIS A 1 571 ? 38.501 -20.283 -14.221 1.00 91.19 571 HIS A CA 1
ATOM 4419 C C . HIS A 1 571 ? 38.950 -21.526 -14.986 1.00 91.19 571 HIS A C 1
ATOM 4421 O O . HIS A 1 571 ? 39.751 -21.466 -15.914 1.00 91.19 571 HIS A O 1
ATOM 4427 N N . LEU A 1 572 ? 38.382 -22.670 -14.614 1.00 90.88 572 LEU A N 1
ATOM 4428 C CA . LEU A 1 572 ? 38.627 -23.945 -15.283 1.00 90.88 572 LEU A CA 1
ATOM 4429 C C . LEU A 1 572 ? 37.438 -24.243 -16.192 1.00 90.88 572 LEU A C 1
ATOM 4431 O O . LEU A 1 572 ? 36.336 -24.529 -15.702 1.00 90.88 572 LEU A O 1
ATOM 4435 N N . TRP A 1 573 ? 37.643 -24.133 -17.502 1.00 89.81 573 TRP A N 1
ATOM 4436 C CA . TRP A 1 573 ? 36.585 -24.226 -18.506 1.00 89.81 573 TRP A CA 1
ATOM 4437 C C . TRP A 1 573 ? 36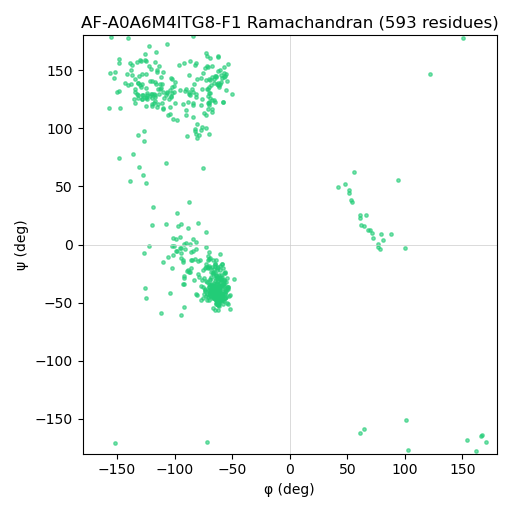.770 -25.425 -19.420 1.00 89.81 573 TRP A C 1
ATOM 4439 O O . TRP A 1 573 ? 37.872 -25.728 -19.867 1.00 89.81 573 TRP A O 1
ATOM 4449 N N . SER A 1 574 ? 35.668 -26.101 -19.720 1.00 88.88 574 SER A N 1
ATOM 4450 C CA . SER A 1 574 ? 35.671 -27.086 -20.793 1.00 88.88 574 SER A CA 1
ATOM 4451 C C . SER A 1 574 ? 35.506 -26.382 -22.138 1.00 88.88 574 SER A C 1
ATOM 4453 O O . SER A 1 574 ? 34.911 -25.304 -22.223 1.00 88.88 574 SER A O 1
ATOM 4455 N N . PHE A 1 575 ? 35.960 -27.009 -23.219 1.00 83.50 575 PHE A N 1
ATOM 4456 C CA . PHE A 1 575 ? 35.672 -26.523 -24.567 1.00 83.50 575 PHE A CA 1
ATOM 4457 C C . PHE A 1 575 ? 34.164 -26.431 -24.838 1.00 83.50 575 PHE A C 1
ATOM 4459 O O . PHE A 1 575 ? 33.717 -25.489 -25.489 1.00 83.50 575 PHE A O 1
ATOM 4466 N N . GLY A 1 576 ? 33.370 -27.348 -24.271 1.00 82.06 576 GLY A N 1
ATOM 4467 C CA . GLY A 1 576 ? 31.907 -27.292 -24.337 1.00 82.06 576 GLY A CA 1
ATOM 4468 C C . GLY A 1 576 ? 31.325 -26.041 -23.671 1.00 82.06 576 GLY A C 1
ATOM 4469 O O . GLY A 1 576 ? 30.386 -25.446 -24.191 1.00 82.06 576 GLY A O 1
ATOM 4470 N N . GLU A 1 577 ? 31.911 -25.581 -22.567 1.00 84.19 577 GLU A N 1
ATOM 4471 C CA . GLU A 1 577 ? 31.476 -24.355 -21.892 1.00 84.19 577 GLU A CA 1
ATOM 4472 C C . GLU A 1 577 ? 31.867 -23.087 -22.642 1.00 84.19 577 GLU A C 1
ATOM 4474 O O . GLU A 1 577 ? 31.068 -22.153 -22.692 1.00 84.19 577 GLU A O 1
ATOM 4479 N N . ILE A 1 578 ? 33.062 -23.036 -23.241 1.00 84.44 578 ILE A N 1
ATOM 4480 C CA . ILE A 1 578 ? 33.439 -21.921 -24.125 1.00 84.44 578 ILE A CA 1
ATOM 4481 C C . ILE A 1 578 ? 32.451 -21.834 -25.279 1.00 84.44 578 ILE A C 1
ATOM 4483 O O . ILE A 1 578 ? 31.936 -20.758 -25.576 1.00 84.44 578 ILE A O 1
ATOM 4487 N N . LEU A 1 579 ? 32.129 -22.979 -25.876 1.00 80.62 579 LEU A N 1
ATOM 4488 C CA . LEU A 1 579 ? 31.197 -23.052 -26.983 1.00 80.62 579 LEU A CA 1
ATOM 4489 C C . LEU A 1 579 ? 29.786 -22.608 -26.588 1.00 80.62 579 LEU A C 1
ATOM 4491 O O . LEU A 1 579 ? 29.179 -21.783 -27.268 1.00 80.62 579 LEU A O 1
ATOM 4495 N N . GLN A 1 580 ? 29.278 -23.104 -25.461 1.00 80.00 580 GLN A N 1
ATOM 4496 C CA . GLN A 1 580 ? 27.969 -22.720 -24.941 1.00 80.00 580 GLN A CA 1
ATOM 4497 C C . GLN A 1 580 ? 27.914 -21.223 -24.615 1.00 80.00 580 GLN A C 1
ATOM 4499 O O . GLN A 1 580 ? 26.929 -20.556 -24.925 1.00 80.00 580 GLN A O 1
ATOM 4504 N N . ARG A 1 581 ? 28.979 -20.667 -24.026 1.00 79.56 581 ARG A N 1
ATOM 4505 C CA . ARG A 1 581 ? 29.078 -19.235 -23.712 1.00 79.56 581 ARG A CA 1
ATOM 4506 C C . ARG A 1 581 ? 29.173 -18.376 -24.970 1.00 79.56 581 ARG A C 1
ATOM 4508 O O . ARG A 1 581 ? 28.551 -17.316 -25.001 1.00 79.56 581 ARG A O 1
ATOM 4515 N N . ALA A 1 582 ? 29.916 -18.816 -25.984 1.00 76.38 582 ALA A N 1
ATOM 4516 C CA . ALA A 1 582 ? 30.006 -18.142 -27.275 1.00 76.38 582 ALA A CA 1
ATOM 4517 C C . ALA A 1 582 ? 28.643 -18.137 -27.985 1.00 76.38 582 ALA A C 1
ATOM 4519 O O . ALA A 1 582 ? 28.192 -17.078 -28.414 1.00 76.38 582 ALA A O 1
ATOM 4520 N N . ARG A 1 583 ? 27.939 -19.280 -28.004 1.00 76.00 583 ARG A N 1
ATOM 4521 C CA . ARG A 1 583 ? 26.577 -19.417 -28.551 1.00 76.00 583 ARG A CA 1
ATOM 4522 C C . ARG A 1 583 ? 25.564 -18.540 -27.817 1.00 76.00 583 ARG A C 1
ATOM 4524 O O . ARG A 1 583 ? 24.935 -17.707 -28.451 1.00 76.00 583 ARG A O 1
ATOM 4531 N N . ALA A 1 584 ? 25.479 -18.626 -26.491 1.00 70.31 584 ALA A N 1
ATOM 4532 C CA . ALA A 1 584 ? 24.551 -17.812 -25.697 1.00 70.31 584 ALA A CA 1
ATOM 4533 C C . ALA A 1 584 ? 24.842 -16.302 -25.797 1.00 70.31 584 ALA A C 1
ATOM 4535 O O . ALA A 1 584 ? 23.962 -15.457 -25.637 1.00 70.31 584 ALA A O 1
ATOM 4536 N N . ARG A 1 585 ? 26.102 -15.918 -26.028 1.00 65.44 585 ARG A N 1
ATOM 4537 C CA . ARG A 1 585 ? 26.461 -14.522 -26.302 1.00 65.44 585 ARG A CA 1
ATOM 4538 C C . ARG A 1 585 ? 26.009 -14.097 -27.692 1.00 65.44 585 ARG A C 1
ATOM 4540 O O . ARG A 1 585 ? 25.427 -13.029 -27.824 1.00 65.44 585 ARG A O 1
ATOM 4547 N N . PHE A 1 586 ? 26.232 -14.944 -28.688 1.00 63.91 586 PHE A N 1
ATOM 4548 C CA . PHE A 1 586 ? 25.790 -14.702 -30.050 1.00 63.91 586 PHE A CA 1
ATOM 4549 C C . PHE A 1 586 ? 24.259 -14.625 -30.160 1.00 63.91 586 PHE A C 1
ATOM 4551 O O . PHE A 1 586 ? 23.748 -13.703 -30.782 1.00 63.91 586 PHE A O 1
ATOM 4558 N N . GLU A 1 587 ? 23.524 -15.504 -29.475 1.00 61.66 587 GLU A N 1
ATOM 4559 C CA . GLU A 1 587 ? 22.057 -15.468 -29.381 1.00 61.66 587 GLU A CA 1
ATOM 4560 C C . GLU A 1 587 ? 21.555 -14.154 -28.774 1.00 61.66 587 GLU A C 1
ATOM 4562 O O . GLU A 1 587 ? 20.693 -13.510 -29.356 1.00 61.66 587 GLU A O 1
ATOM 4567 N N . ARG A 1 588 ? 22.174 -13.664 -27.691 1.00 55.78 588 ARG A N 1
ATOM 4568 C CA . ARG A 1 588 ? 21.833 -12.344 -27.127 1.00 55.78 588 ARG A CA 1
ATOM 4569 C C . ARG A 1 588 ? 22.068 -11.193 -28.104 1.00 55.78 588 ARG A C 1
ATOM 4571 O O . ARG A 1 588 ? 21.297 -10.241 -28.111 1.00 55.78 588 ARG A O 1
ATOM 4578 N N . ILE A 1 589 ? 23.121 -11.262 -28.920 1.00 53.34 589 ILE A N 1
ATOM 4579 C CA . ILE A 1 589 ? 23.377 -10.260 -29.966 1.00 53.34 589 ILE A CA 1
ATOM 4580 C C . ILE A 1 589 ? 22.285 -10.332 -31.044 1.00 53.34 589 ILE A C 1
ATOM 4582 O O . ILE A 1 589 ? 21.817 -9.291 -31.497 1.00 53.34 589 ILE A O 1
ATOM 4586 N N . LEU A 1 590 ? 21.842 -11.535 -31.424 1.00 51.75 590 LEU A N 1
ATOM 4587 C CA . LEU A 1 590 ? 20.745 -11.725 -32.377 1.00 51.75 590 LEU A CA 1
ATOM 4588 C C . LEU A 1 590 ? 19.393 -11.234 -31.830 1.00 51.75 590 LEU A C 1
ATOM 4590 O O . LEU A 1 590 ? 18.656 -10.588 -32.572 1.00 51.75 590 LEU A O 1
ATOM 4594 N N . ASP A 1 591 ? 19.107 -11.457 -30.546 1.00 49.16 591 ASP A N 1
ATOM 4595 C CA . ASP A 1 591 ? 17.896 -10.959 -29.874 1.00 49.16 591 ASP A CA 1
ATOM 4596 C C . ASP A 1 591 ? 17.880 -9.418 -29.823 1.00 49.16 591 ASP A C 1
ATOM 4598 O O . ASP A 1 591 ? 16.865 -8.777 -30.094 1.00 49.16 591 ASP A O 1
ATOM 4602 N N . ILE A 1 592 ? 19.030 -8.783 -29.554 1.00 46.44 592 ILE A N 1
ATOM 4603 C CA . ILE A 1 592 ? 19.175 -7.314 -29.589 1.00 46.44 592 ILE A CA 1
ATOM 4604 C C . ILE A 1 592 ? 18.953 -6.760 -31.007 1.00 46.44 592 ILE A C 1
ATOM 4606 O O . ILE A 1 592 ? 18.415 -5.662 -31.166 1.00 46.44 592 ILE A O 1
ATOM 4610 N N . LEU A 1 593 ? 19.354 -7.510 -32.038 1.00 42.25 593 LEU A N 1
ATOM 4611 C CA . LEU A 1 593 ? 19.214 -7.132 -33.448 1.00 42.25 593 LEU A CA 1
ATOM 4612 C C . LEU A 1 593 ? 17.816 -7.409 -34.033 1.00 42.25 593 LEU A C 1
ATOM 4614 O O . LEU A 1 593 ? 17.580 -7.088 -35.199 1.00 42.25 593 LEU A O 1
ATOM 4618 N N . GLY A 1 594 ? 16.871 -7.909 -33.232 1.00 37.78 594 GLY A N 1
ATOM 4619 C CA . GLY A 1 594 ? 15.456 -7.965 -33.595 1.00 37.78 594 GLY A CA 1
ATOM 4620 C C . GLY A 1 594 ? 15.004 -9.282 -34.219 1.00 37.78 594 GLY A C 1
ATOM 4621 O O . GLY A 1 594 ? 14.388 -9.282 -35.289 1.00 37.78 594 GLY A O 1
ATOM 4622 N N . ARG A 1 595 ? 15.234 -10.390 -33.511 1.00 39.78 595 ARG A N 1
ATOM 4623 C CA . ARG A 1 595 ? 14.198 -11.423 -33.395 1.00 39.78 595 ARG A CA 1
ATOM 4624 C C . ARG A 1 595 ? 13.447 -11.262 -32.087 1.00 39.78 595 ARG A C 1
ATOM 4626 O O . ARG A 1 595 ? 14.114 -10.987 -31.071 1.00 39.78 595 ARG A O 1
#

InterPro domains:
  IPR011856 tRNA endonuclease-like domain superfamily [G3DSA:3.40.1350.10] (444-568)
  IPR036890 Histidine kinase/HSP90-like ATPase superfamily [G3DSA:3.30.565.10] (2-184)
  IPR036890 Histidine kinase/HSP90-like ATPase superfamily [SSF55874] (12-180)